Protein AF-A0A3R8KM57-F1 (afdb_monomer_lite)

Structure (mmCIF, N/CA/C/O backbone):
data_AF-A0A3R8KM57-F1
#
_entry.id   AF-A0A3R8KM57-F1
#
loop_
_atom_site.group_PDB
_atom_site.id
_atom_site.type_symbol
_atom_site.label_atom_id
_atom_site.label_alt_id
_atom_site.label_comp_id
_atom_site.label_asym_id
_atom_site.label_entity_id
_atom_site.label_seq_id
_atom_site.pdbx_PDB_ins_code
_atom_site.Cartn_x
_atom_site.Cartn_y
_atom_site.Cartn_z
_atom_site.occupancy
_atom_site.B_iso_or_equiv
_atom_site.auth_seq_id
_atom_site.auth_comp_id
_atom_site.auth_asym_id
_atom_site.auth_atom_id
_atom_site.pdbx_PDB_model_num
ATOM 1 N N . MET A 1 1 ? 13.301 26.712 1.490 1.00 28.05 1 MET A N 1
ATOM 2 C CA . MET A 1 1 ? 11.922 27.107 1.140 1.00 28.05 1 MET A CA 1
ATOM 3 C C . MET A 1 1 ? 11.408 26.051 0.175 1.00 28.05 1 MET A C 1
ATOM 5 O O . MET A 1 1 ? 11.764 26.089 -0.993 1.00 28.05 1 MET A O 1
ATOM 9 N N . PHE A 1 2 ? 10.740 25.017 0.690 1.00 23.80 2 PHE A N 1
ATOM 10 C CA . PHE A 1 2 ? 10.184 23.954 -0.148 1.00 23.80 2 PHE A CA 1
ATOM 11 C C . PHE A 1 2 ? 8.955 24.514 -0.862 1.00 23.80 2 PHE A C 1
ATOM 13 O O . PHE A 1 2 ? 8.015 24.963 -0.211 1.00 23.80 2 PHE A O 1
ATOM 20 N N . VAL A 1 3 ? 8.991 24.540 -2.191 1.00 22.56 3 VAL A N 1
ATOM 21 C CA . VAL A 1 3 ? 7.816 24.840 -3.009 1.00 22.56 3 VAL A CA 1
ATOM 22 C C . VAL A 1 3 ? 6.888 23.637 -2.874 1.00 22.56 3 VAL A C 1
ATOM 24 O O . VAL A 1 3 ? 7.178 22.585 -3.441 1.00 22.56 3 VAL A O 1
ATOM 27 N N . MET A 1 4 ? 5.810 23.764 -2.092 1.00 26.00 4 MET A N 1
ATOM 28 C CA . MET A 1 4 ? 4.688 22.824 -2.165 1.00 26.00 4 MET A CA 1
ATOM 29 C C . MET A 1 4 ? 4.231 22.806 -3.625 1.00 26.00 4 MET A C 1
ATOM 31 O O . MET A 1 4 ? 3.737 23.815 -4.121 1.00 26.00 4 MET A O 1
ATOM 35 N N . HIS A 1 5 ? 4.471 21.707 -4.340 1.00 35.38 5 HIS A N 1
ATOM 36 C CA . HIS A 1 5 ? 3.879 21.532 -5.661 1.00 35.38 5 HIS A CA 1
ATOM 37 C C . HIS A 1 5 ? 2.367 21.411 -5.459 1.00 35.38 5 HIS A C 1
ATOM 39 O O . HIS A 1 5 ? 1.903 20.517 -4.756 1.00 35.38 5 HIS A O 1
ATOM 45 N N . SER A 1 6 ? 1.599 22.351 -6.007 1.00 55.97 6 SER A N 1
ATOM 46 C CA . SER A 1 6 ? 0.145 22.230 -6.050 1.00 55.97 6 SER A CA 1
ATOM 47 C C . SER A 1 6 ? -0.220 21.115 -7.023 1.00 55.97 6 SER A C 1
ATOM 49 O O . SER A 1 6 ? 0.249 21.127 -8.162 1.00 55.97 6 SER A O 1
ATOM 51 N N . LYS A 1 7 ? -1.047 20.165 -6.577 1.00 71.31 7 LYS A N 1
ATOM 52 C CA . LYS A 1 7 ? -1.584 19.094 -7.424 1.00 71.31 7 LYS A CA 1
ATOM 53 C C . LYS A 1 7 ? -2.284 19.674 -8.653 1.00 71.31 7 LYS A C 1
ATOM 55 O O . LYS A 1 7 ? -2.955 20.705 -8.555 1.00 71.31 7 LYS A O 1
ATOM 60 N N . THR A 1 8 ? -2.154 18.994 -9.790 1.00 82.75 8 THR A N 1
ATOM 61 C CA . THR A 1 8 ? -2.860 19.383 -11.019 1.00 82.75 8 THR A CA 1
ATOM 62 C C . THR A 1 8 ? -4.308 18.928 -10.915 1.00 82.75 8 THR A C 1
ATOM 64 O O . THR A 1 8 ? -4.567 17.776 -10.576 1.00 82.75 8 THR A O 1
ATOM 67 N N . ARG A 1 9 ? -5.262 19.813 -11.211 1.00 89.62 9 ARG A N 1
ATOM 68 C CA . ARG A 1 9 ? -6.695 19.532 -11.058 1.00 89.62 9 ARG A CA 1
ATOM 69 C C . ARG A 1 9 ? -7.427 19.729 -12.370 1.00 89.62 9 ARG A C 1
ATOM 71 O O . ARG A 1 9 ? -7.407 20.820 -12.934 1.00 89.62 9 ARG A O 1
ATOM 78 N N . LEU A 1 10 ? -8.063 18.672 -12.864 1.00 92.19 10 LEU A N 1
ATOM 79 C CA . LEU A 1 10 ? -8.719 18.660 -14.170 1.00 92.19 10 LEU A CA 1
ATOM 80 C C . LEU A 1 10 ? -10.230 18.432 -14.062 1.00 92.19 10 LEU A C 1
ATOM 82 O O . LEU A 1 10 ? -10.733 17.811 -13.130 1.00 92.19 10 LEU A O 1
ATOM 86 N N . ILE A 1 11 ? -10.957 18.865 -15.085 1.00 91.88 11 ILE A N 1
ATOM 87 C CA . ILE A 1 11 ? -12.264 18.321 -15.434 1.00 91.88 11 ILE A CA 1
ATOM 88 C C . ILE A 1 11 ? -12.100 17.421 -16.656 1.00 91.88 11 ILE A C 1
ATOM 90 O O . ILE A 1 11 ? -11.527 17.843 -17.666 1.00 91.88 11 ILE A O 1
ATOM 94 N N . LEU A 1 12 ? -12.652 16.208 -16.575 1.00 92.81 12 LEU A N 1
ATOM 95 C CA . LEU A 1 12 ? -12.746 15.265 -17.689 1.00 92.81 12 LEU A CA 1
ATOM 96 C C . LEU A 1 12 ? -14.193 15.145 -18.148 1.00 92.81 12 LEU A C 1
ATOM 98 O O . LEU A 1 12 ? -15.089 14.862 -17.355 1.00 92.81 12 LEU A O 1
ATOM 102 N N . THR A 1 13 ? -14.432 15.351 -19.434 1.00 89.75 13 THR A N 1
ATOM 103 C CA . THR A 1 13 ? -15.780 15.323 -19.998 1.00 89.75 13 THR A CA 1
ATOM 104 C C . THR A 1 13 ? -16.131 13.911 -20.436 1.00 89.75 13 THR A C 1
ATOM 106 O O . THR A 1 13 ? -15.527 13.390 -21.365 1.00 89.75 13 THR A O 1
ATOM 109 N N . GLN A 1 14 ? -17.143 13.324 -19.807 1.00 84.62 14 GLN A N 1
ATOM 110 C CA . GLN A 1 14 ? -17.634 11.987 -20.105 1.00 84.62 14 GLN A CA 1
ATOM 111 C C . GLN A 1 14 ? -18.992 12.062 -20.806 1.00 84.62 14 GLN A C 1
ATOM 113 O O . GLN A 1 14 ? -19.978 12.520 -20.228 1.00 84.62 14 GLN A O 1
ATOM 118 N N . TYR A 1 15 ? -19.065 11.570 -22.040 1.00 73.94 15 TYR A N 1
ATOM 119 C CA . TYR A 1 15 ? -20.319 11.471 -22.790 1.00 73.94 15 TYR A CA 1
ATOM 120 C C . TYR A 1 15 ? -20.927 10.074 -22.597 1.00 73.94 15 TYR A C 1
ATOM 122 O O . TYR A 1 15 ? -20.229 9.078 -22.769 1.00 73.94 15 TYR A O 1
ATOM 130 N N . ARG A 1 16 ? -22.219 9.977 -22.246 1.00 59.28 16 ARG A N 1
ATOM 131 C CA . ARG A 1 16 ? -22.905 8.679 -22.064 1.00 59.28 16 ARG A CA 1
ATOM 132 C C . ARG A 1 16 ? -23.511 8.085 -23.342 1.00 59.28 16 ARG A C 1
ATOM 134 O O . ARG A 1 16 ? -23.758 6.887 -23.373 1.00 59.28 16 ARG A O 1
ATOM 141 N N . GLU A 1 17 ? -23.723 8.877 -24.398 1.00 57.59 17 GLU A N 1
ATOM 142 C CA . GLU A 1 17 ? -24.300 8.404 -25.668 1.00 57.59 17 GLU A CA 1
ATOM 143 C C . GLU A 1 17 ? -23.563 8.969 -26.895 1.00 57.59 17 GLU A C 1
ATOM 145 O O . GLU A 1 17 ? -23.419 10.185 -27.035 1.00 57.59 17 GLU A O 1
ATOM 150 N N . GLY A 1 18 ? -23.159 8.083 -27.817 1.00 55.72 18 GLY A N 1
ATOM 151 C CA . GLY A 1 18 ? -22.701 8.442 -29.168 1.00 55.72 18 GLY A CA 1
ATOM 152 C C . GLY A 1 18 ? -21.281 9.008 -29.284 1.00 55.72 18 GLY A C 1
ATOM 153 O O . GLY A 1 18 ? -21.008 9.719 -30.246 1.00 55.72 18 GLY A O 1
ATOM 154 N N . SER A 1 19 ? -20.405 8.738 -28.312 1.00 66.75 19 SER A N 1
ATOM 155 C CA . SER A 1 19 ? -18.977 9.075 -28.381 1.00 66.75 19 SER A CA 1
ATOM 156 C C . SER A 1 19 ? -18.193 7.971 -29.093 1.00 66.75 19 SER A C 1
ATOM 158 O O . SER A 1 19 ? -18.398 6.797 -28.794 1.00 66.75 19 SER A O 1
ATOM 160 N N . ASP A 1 20 ? -17.262 8.346 -29.974 1.00 69.25 20 ASP A N 1
ATOM 161 C CA . ASP A 1 20 ? -16.305 7.415 -30.596 1.00 69.25 20 ASP A CA 1
ATOM 162 C C . ASP A 1 20 ? -15.175 6.996 -29.627 1.00 69.25 20 ASP A C 1
ATOM 164 O O . ASP A 1 20 ? -14.315 6.188 -29.975 1.00 69.25 20 ASP A O 1
ATOM 168 N N . TYR A 1 21 ? -15.153 7.547 -28.404 1.00 80.19 21 TYR A N 1
ATOM 169 C CA . TYR A 1 21 ? -14.136 7.254 -27.396 1.00 80.19 21 TYR A CA 1
ATOM 170 C C . TYR A 1 21 ? -14.504 6.035 -26.529 1.00 80.19 21 TYR A C 1
ATOM 172 O O . TYR A 1 21 ? -15.629 5.917 -26.045 1.00 80.19 21 TYR A O 1
ATOM 180 N N . ALA A 1 22 ? -13.539 5.135 -26.307 1.00 82.31 22 ALA A N 1
ATOM 181 C CA . ALA A 1 22 ? -13.695 3.890 -25.552 1.00 82.31 22 ALA A CA 1
ATOM 182 C C . ALA A 1 22 ? -13.471 4.075 -24.036 1.00 82.31 22 ALA A C 1
ATOM 184 O O . ALA A 1 22 ? -12.641 3.397 -23.428 1.00 82.31 22 ALA A O 1
ATOM 185 N N . ASP A 1 23 ? -14.186 5.017 -23.425 1.00 84.25 23 ASP A N 1
ATOM 186 C CA . ASP A 1 23 ? -14.093 5.287 -21.986 1.00 84.25 23 ASP A CA 1
ATOM 187 C C . ASP A 1 23 ? -14.734 4.168 -21.143 1.00 84.25 23 ASP A C 1
ATOM 189 O O . ASP A 1 23 ? -15.796 3.645 -21.486 1.00 84.25 23 ASP A O 1
ATOM 193 N N . GLU A 1 24 ? -14.156 3.869 -19.977 1.00 84.62 24 GLU A N 1
ATOM 194 C CA . GLU A 1 24 ? -14.809 3.087 -18.920 1.00 84.62 24 GLU A CA 1
ATOM 195 C C . GLU A 1 24 ? -14.791 3.896 -17.620 1.00 84.62 24 GLU A C 1
ATOM 197 O O . GLU A 1 24 ? -13.740 4.081 -17.002 1.00 84.62 24 GLU A O 1
ATOM 202 N N . ILE A 1 25 ? -15.964 4.367 -17.181 1.00 85.06 25 ILE A N 1
ATOM 203 C CA . ILE A 1 25 ? -16.092 5.217 -15.987 1.00 85.06 25 ILE A CA 1
ATOM 204 C C . ILE A 1 25 ? -15.400 4.565 -14.785 1.00 85.06 25 ILE A C 1
ATOM 206 O O . ILE A 1 25 ? -15.728 3.445 -14.388 1.00 85.06 25 ILE A O 1
ATOM 210 N N . GLY A 1 26 ? -14.464 5.304 -14.187 1.00 76.19 26 GLY A N 1
ATOM 211 C CA . GLY A 1 26 ? -13.730 4.865 -13.001 1.00 76.19 26 GLY A CA 1
ATOM 212 C C . GLY A 1 26 ? -12.636 3.830 -13.268 1.00 76.19 26 GLY A C 1
ATOM 213 O O . GLY A 1 26 ? -12.085 3.298 -12.308 1.00 76.19 26 GLY A O 1
ATOM 214 N N . ARG A 1 27 ? -12.335 3.527 -14.537 1.00 78.25 27 ARG A N 1
ATOM 215 C CA . ARG A 1 27 ? -11.262 2.602 -14.936 1.00 78.25 27 ARG A CA 1
ATOM 216 C C . ARG A 1 27 ? -10.326 3.180 -15.986 1.00 78.25 27 ARG A C 1
ATOM 218 O O . ARG A 1 27 ? -9.116 3.106 -15.807 1.00 78.25 27 ARG A O 1
ATOM 225 N N . GLN A 1 28 ? -10.864 3.753 -17.060 1.00 88.56 28 GLN A N 1
ATOM 226 C CA . GLN A 1 28 ? -10.056 4.344 -18.123 1.00 88.56 28 GLN A CA 1
ATOM 227 C C . GLN A 1 28 ? -10.772 5.515 -18.799 1.00 88.56 28 GLN A C 1
ATOM 229 O O . GLN A 1 28 ? -11.993 5.511 -18.952 1.00 88.56 28 GLN A O 1
ATOM 234 N N . TYR A 1 29 ? -9.997 6.492 -19.250 1.00 92.88 29 TYR A N 1
ATOM 235 C CA . TYR A 1 29 ? -10.462 7.632 -20.030 1.00 92.88 29 TYR A CA 1
ATOM 236 C C . TYR A 1 29 ? -9.672 7.708 -21.338 1.00 92.88 29 TYR A C 1
ATOM 238 O O . TYR A 1 29 ? -8.443 7.761 -21.324 1.00 92.88 29 TYR A O 1
ATOM 246 N N . HIS A 1 30 ? -10.370 7.679 -22.466 1.00 92.88 30 HIS A N 1
ATOM 247 C CA . HIS A 1 30 ? -9.823 7.671 -23.812 1.00 92.88 30 HIS A CA 1
ATOM 248 C C . HIS A 1 30 ? -9.808 9.096 -24.374 1.00 92.88 30 HIS A C 1
ATOM 250 O O . HIS A 1 30 ? -10.821 9.794 -24.389 1.00 92.88 30 HIS A O 1
ATOM 256 N N . PHE A 1 31 ? -8.650 9.564 -24.836 1.00 92.12 31 PHE A N 1
ATOM 257 C CA . PHE A 1 31 ? -8.483 10.957 -25.238 1.00 92.12 31 PHE A CA 1
ATOM 258 C C . PHE A 1 31 ? -7.503 11.137 -26.409 1.00 92.12 31 PHE A C 1
ATOM 260 O O . PHE A 1 31 ? -6.545 10.379 -26.558 1.00 92.12 31 PHE A O 1
ATOM 267 N N . PRO A 1 32 ? -7.690 12.185 -27.233 1.00 91.81 32 PRO A N 1
ATOM 268 C CA . PRO A 1 32 ? -6.807 12.477 -28.355 1.00 91.81 32 PRO A CA 1
ATOM 269 C C . PRO A 1 32 ? -5.497 13.134 -27.919 1.00 91.81 32 PRO A C 1
ATOM 271 O O . PRO A 1 32 ? -5.452 13.900 -26.951 1.00 91.81 32 PRO A O 1
ATOM 274 N N . ARG A 1 33 ? -4.442 12.956 -28.724 1.00 86.94 33 ARG A N 1
ATOM 275 C CA . ARG A 1 33 ? -3.080 13.474 -28.484 1.00 86.94 33 ARG A CA 1
ATOM 276 C C . ARG A 1 33 ? -3.001 14.942 -28.062 1.00 86.94 33 ARG A C 1
ATOM 278 O O . ARG A 1 33 ? -2.112 15.302 -27.297 1.00 86.94 33 ARG A O 1
ATOM 285 N N . LYS A 1 34 ? -3.923 15.795 -28.520 1.00 88.31 34 LYS A N 1
ATOM 286 C CA . LYS A 1 34 ? -3.970 17.220 -28.140 1.00 88.31 34 LYS A CA 1
ATOM 287 C C . LYS A 1 34 ? -4.082 17.454 -26.625 1.00 88.31 34 LYS A C 1
ATOM 289 O O . LYS A 1 34 ? -3.689 18.520 -26.167 1.00 88.31 34 LYS A O 1
ATOM 294 N N . TYR A 1 35 ? -4.596 16.487 -25.859 1.00 89.88 35 TYR A N 1
ATOM 295 C CA . TYR A 1 35 ? -4.686 16.571 -24.397 1.00 89.88 35 TYR A CA 1
ATOM 296 C C . TYR A 1 35 ? -3.552 15.853 -23.662 1.00 89.88 35 TYR A C 1
ATOM 298 O O . TYR A 1 35 ? -3.486 15.954 -22.443 1.00 89.88 35 TYR A O 1
ATOM 306 N N . TYR A 1 36 ? -2.639 15.181 -24.370 1.00 84.12 36 TYR A N 1
ATOM 307 C CA . TYR A 1 36 ? -1.557 14.389 -23.774 1.00 84.12 36 TYR A CA 1
ATOM 308 C C . TYR A 1 36 ? -0.753 15.163 -22.725 1.00 84.12 36 TYR A C 1
ATOM 310 O O . TYR A 1 36 ? -0.498 14.637 -21.649 1.00 84.12 36 TYR A O 1
ATOM 318 N N . GLY A 1 37 ? -0.463 16.443 -22.982 1.00 77.00 37 GLY A N 1
ATOM 319 C CA . GLY A 1 37 ? 0.261 17.294 -22.035 1.00 77.00 37 GLY A CA 1
ATOM 320 C C . GLY A 1 37 ? -0.418 17.457 -20.668 1.00 77.00 37 GLY A C 1
ATOM 321 O O . GLY A 1 37 ? 0.285 17.598 -19.675 1.00 77.00 37 GLY A O 1
ATOM 322 N N . PHE A 1 38 ? -1.754 17.393 -20.590 1.00 82.81 38 PHE A N 1
ATOM 323 C CA . PHE A 1 38 ? -2.476 17.462 -19.312 1.00 82.81 38 PHE A CA 1
ATOM 324 C C . PHE A 1 38 ? -2.314 16.186 -18.483 1.00 82.81 38 PHE A C 1
ATOM 326 O O . PHE A 1 38 ? -2.302 16.266 -17.261 1.00 82.81 38 PHE A O 1
ATOM 333 N N . PHE A 1 39 ? -2.173 15.028 -19.135 1.00 81.75 39 PHE A N 1
ATOM 334 C CA . PHE A 1 39 ? -2.087 13.722 -18.475 1.00 81.75 39 PHE A CA 1
ATOM 335 C C . PHE A 1 39 ? -0.652 13.285 -18.150 1.00 81.75 39 PHE A C 1
ATOM 337 O O . PHE A 1 39 ? -0.457 12.290 -17.464 1.00 81.75 39 PHE A O 1
ATOM 344 N N . THR A 1 40 ? 0.357 14.025 -18.617 1.00 73.56 40 THR A N 1
ATOM 345 C CA . THR A 1 40 ? 1.771 13.805 -18.261 1.00 73.56 40 THR A CA 1
ATOM 346 C C . THR A 1 40 ? 2.238 14.625 -17.058 1.00 73.56 40 THR A C 1
ATOM 348 O O . THR A 1 40 ? 3.415 14.580 -16.702 1.00 73.56 40 THR A O 1
ATOM 351 N N . LEU A 1 41 ? 1.347 15.412 -16.451 1.00 74.38 41 LEU A N 1
ATOM 352 C CA . LEU A 1 41 ? 1.652 16.171 -15.242 1.00 74.38 41 LEU A CA 1
ATOM 353 C C . LEU A 1 41 ? 1.695 15.238 -14.016 1.00 74.38 41 LEU A C 1
ATOM 355 O O . LEU A 1 41 ? 0.987 14.233 -13.981 1.00 74.38 41 LEU A O 1
ATOM 359 N N . PRO A 1 42 ? 2.531 15.531 -13.006 1.00 56.38 42 PRO A N 1
ATOM 360 C CA . PRO A 1 42 ? 2.561 14.746 -11.778 1.00 56.38 42 PRO A CA 1
ATOM 361 C C . PRO A 1 42 ? 1.301 14.993 -10.932 1.00 56.38 42 PRO A C 1
ATOM 363 O O . PRO A 1 42 ? 0.818 16.122 -10.855 1.00 56.38 42 PRO A O 1
ATOM 366 N N . GLU A 1 43 ? 0.818 13.940 -10.263 1.00 74.06 43 GLU A N 1
ATOM 367 C CA . GLU A 1 43 ? -0.260 13.989 -9.255 1.00 74.06 43 GLU A CA 1
ATOM 368 C C . GLU A 1 43 ? -1.532 14.708 -9.735 1.00 74.06 43 GLU A C 1
ATOM 370 O O . GLU A 1 43 ? -1.912 15.768 -9.228 1.00 74.06 43 GLU A O 1
ATOM 375 N N . ILE A 1 44 ? -2.186 14.126 -10.743 1.00 84.25 44 ILE A N 1
ATOM 376 C CA . ILE A 1 44 ? -3.397 14.691 -11.336 1.00 84.25 44 ILE A CA 1
ATOM 377 C C . ILE A 1 44 ? -4.635 14.150 -10.625 1.00 84.25 44 ILE A C 1
ATOM 379 O O . ILE A 1 44 ? -4.925 12.953 -10.673 1.00 84.25 44 ILE A O 1
ATOM 383 N N . GLU A 1 45 ? -5.405 15.063 -10.051 1.00 91.00 45 GLU A N 1
ATOM 384 C CA . GLU A 1 45 ? -6.763 14.825 -9.576 1.00 91.00 45 GLU A CA 1
ATOM 385 C C . GLU A 1 45 ? -7.752 15.331 -10.629 1.00 91.00 45 GLU A C 1
ATOM 387 O O . GLU A 1 45 ? -7.500 16.320 -11.324 1.00 91.00 45 GLU A O 1
ATOM 392 N N . PHE A 1 46 ? -8.903 14.680 -10.759 1.00 93.38 46 PHE A N 1
ATOM 393 C CA . PHE A 1 46 ? -9.919 15.117 -11.701 1.00 93.38 46 PHE A CA 1
ATOM 394 C C . PHE A 1 46 ? -11.340 14.990 -11.163 1.00 93.38 46 PHE A C 1
ATOM 396 O O . PHE A 1 46 ? -11.629 14.201 -10.263 1.00 93.38 46 PHE A O 1
ATOM 403 N N . ILE A 1 47 ? -12.239 15.762 -11.772 1.00 93.31 47 ILE A N 1
ATOM 404 C CA . ILE A 1 47 ? -13.685 15.628 -11.622 1.00 93.31 47 ILE A CA 1
ATOM 405 C C . ILE A 1 47 ? -14.286 15.260 -12.977 1.00 93.31 47 ILE A C 1
ATOM 407 O O . ILE A 1 47 ? -14.029 15.921 -13.985 1.00 93.31 47 ILE A O 1
ATOM 411 N N . TYR A 1 48 ? -15.103 14.212 -13.019 1.00 93.88 48 TYR A N 1
ATOM 412 C CA . TYR A 1 48 ? -15.891 13.917 -14.205 1.00 93.88 48 TYR A CA 1
ATOM 413 C C . TYR A 1 48 ? -17.035 14.906 -14.362 1.00 93.88 48 TYR A C 1
ATOM 415 O O . TYR A 1 48 ? -17.779 15.177 -13.418 1.00 93.88 48 TYR A O 1
ATOM 423 N N . TYR A 1 49 ? -17.222 15.352 -15.596 1.00 91.50 49 TYR A N 1
ATOM 424 C CA . TYR A 1 49 ? -18.311 16.203 -16.036 1.00 91.50 49 TYR A CA 1
ATOM 425 C C . TYR A 1 49 ? -19.083 15.531 -17.169 1.00 91.50 49 TYR A C 1
ATOM 427 O O . TYR A 1 49 ? -18.507 15.132 -18.175 1.00 91.50 49 TYR A O 1
ATOM 435 N N . GLU A 1 50 ? -20.396 15.433 -17.028 1.00 88.50 50 GLU A N 1
ATOM 436 C CA . GLU A 1 50 ? -21.306 14.953 -18.060 1.00 88.50 50 GLU A CA 1
ATOM 437 C C . GLU A 1 50 ? -22.064 16.142 -18.672 1.00 88.50 50 GLU A C 1
ATOM 439 O O . GLU A 1 50 ? -22.883 16.769 -17.989 1.00 88.50 50 GLU A O 1
ATOM 444 N N . PRO A 1 51 ? -21.844 16.465 -19.956 1.00 83.81 51 PRO A N 1
ATOM 445 C CA . PRO A 1 51 ? -22.612 17.490 -20.645 1.00 83.81 51 PRO A CA 1
ATOM 446 C C . PRO A 1 51 ? -23.984 16.939 -21.061 1.00 83.81 51 PRO A C 1
ATOM 448 O O . PRO A 1 51 ? -24.099 15.802 -21.520 1.00 83.81 51 PRO A O 1
ATOM 451 N N . LYS A 1 52 ? -25.040 17.756 -20.978 1.00 75.88 52 LYS A N 1
ATOM 452 C CA . LYS A 1 52 ? -26.370 17.403 -21.503 1.00 75.88 52 LYS A CA 1
ATOM 453 C C . LYS A 1 52 ? -26.650 18.086 -22.840 1.00 75.88 52 LYS A C 1
ATOM 455 O O . LYS A 1 52 ? -26.351 19.260 -23.022 1.00 75.88 52 LYS A O 1
ATOM 460 N N . ARG A 1 53 ? -27.307 17.366 -23.764 1.00 59.81 53 ARG A N 1
ATOM 461 C CA . ARG A 1 53 ? -27.801 17.923 -25.046 1.00 59.81 53 ARG A CA 1
ATOM 462 C C . ARG A 1 53 ? -28.907 18.977 -24.862 1.00 59.81 53 ARG A C 1
ATOM 464 O O . ARG A 1 53 ? -29.063 19.842 -25.717 1.00 59.81 53 ARG A O 1
ATOM 471 N N . LYS A 1 54 ? -29.691 18.888 -23.780 1.00 57.00 54 LYS A N 1
ATOM 472 C CA . LYS A 1 54 ? -30.689 19.881 -23.347 1.00 57.00 54 LYS A CA 1
ATOM 473 C C . LYS A 1 54 ? -30.649 19.996 -21.819 1.00 57.00 54 LYS A C 1
ATOM 475 O O . LYS A 1 54 ? -30.770 18.978 -21.139 1.00 57.00 54 LYS A O 1
ATOM 480 N N . GLY A 1 55 ? -30.526 21.219 -21.305 1.00 62.47 55 GLY A N 1
ATOM 481 C CA . GLY A 1 55 ? -30.376 21.505 -19.873 1.00 62.47 55 GLY A CA 1
ATOM 482 C C . GLY A 1 55 ? -28.918 21.517 -19.408 1.00 62.47 55 GLY A C 1
ATOM 483 O O . GLY A 1 55 ? -28.001 21.432 -20.221 1.00 62.47 55 GLY A O 1
ATOM 484 N N . ASP A 1 56 ? -28.723 21.620 -18.096 1.00 70.94 56 ASP A N 1
ATOM 485 C CA . ASP A 1 56 ? -27.403 21.795 -17.488 1.00 70.94 56 ASP A CA 1
ATOM 486 C C . ASP A 1 56 ? -26.646 20.474 -17.328 1.00 70.94 56 ASP A C 1
ATOM 488 O O . ASP A 1 56 ? -27.219 19.447 -16.940 1.00 70.94 56 ASP A O 1
ATOM 492 N N . GLY A 1 57 ? -25.348 20.502 -17.638 1.00 83.69 57 GLY A N 1
ATOM 493 C CA . GLY A 1 57 ? -24.441 19.391 -17.370 1.00 83.69 57 GLY A CA 1
ATOM 494 C C . GLY A 1 57 ? -24.190 19.205 -15.873 1.00 83.69 57 GLY A C 1
ATOM 495 O O . GLY A 1 57 ? -24.477 20.085 -15.057 1.00 83.69 57 GLY A O 1
ATOM 496 N N . VAL A 1 58 ? -23.657 18.043 -15.504 1.00 88.94 58 VAL A N 1
ATOM 497 C CA . VAL A 1 58 ? -23.432 17.679 -14.100 1.00 88.94 58 VAL A CA 1
ATOM 498 C C . VAL A 1 58 ? -22.037 17.123 -13.870 1.00 88.94 58 VAL A C 1
ATOM 500 O O . VAL A 1 58 ? -21.523 16.352 -14.673 1.00 88.94 58 VAL A O 1
ATOM 503 N N . TYR A 1 59 ? -21.439 17.467 -12.739 1.00 91.44 59 TYR A N 1
ATOM 504 C CA . TYR A 1 59 ? -20.263 16.785 -12.218 1.00 91.44 59 TYR A CA 1
ATOM 505 C C . TYR A 1 59 ? -20.697 15.572 -11.408 1.00 91.44 59 TYR A C 1
ATOM 507 O O . TYR A 1 59 ? -21.661 15.668 -10.648 1.00 91.44 59 TYR A O 1
ATOM 515 N N . PHE A 1 60 ? -20.031 14.430 -11.555 1.00 91.00 60 PHE A N 1
ATOM 516 C CA . PHE A 1 60 ? -20.564 13.185 -10.984 1.00 91.00 60 PHE A CA 1
ATOM 517 C C . PHE A 1 60 ? -19.543 12.262 -10.322 1.00 91.00 60 PHE A C 1
ATOM 519 O O . PHE A 1 60 ? -19.928 11.218 -9.795 1.00 91.00 60 PHE A O 1
ATOM 526 N N . GLY A 1 61 ? -18.265 12.620 -10.298 1.00 87.38 61 GLY A N 1
ATOM 527 C CA . GLY A 1 61 ? -17.270 11.804 -9.619 1.00 87.38 61 GLY A CA 1
ATOM 528 C C . GLY A 1 61 ? -15.910 12.465 -9.573 1.00 87.38 61 GLY A C 1
ATOM 529 O O . GLY A 1 61 ? -15.588 13.282 -10.428 1.00 87.38 61 GLY A O 1
ATOM 530 N N . PHE A 1 62 ? -15.135 12.087 -8.570 1.00 91.06 62 PHE A N 1
ATOM 531 C CA . PHE A 1 62 ? -13.733 12.432 -8.391 1.00 91.06 62 PHE A CA 1
ATOM 532 C C . PHE A 1 62 ? -12.875 11.217 -8.743 1.00 91.06 62 PHE A C 1
ATOM 534 O O . PHE A 1 62 ? -13.294 10.082 -8.519 1.00 91.06 62 PHE A O 1
ATOM 541 N N . GLY A 1 63 ? -11.664 11.438 -9.227 1.00 87.94 63 GLY A N 1
ATOM 542 C CA . GLY A 1 63 ? -10.650 10.396 -9.293 1.00 87.94 63 GLY A CA 1
ATOM 543 C C . GLY A 1 63 ? -9.261 10.979 -9.479 1.00 87.94 63 GLY A C 1
ATOM 544 O O . GLY A 1 63 ? -9.065 12.192 -9.502 1.00 87.94 63 GLY A O 1
ATOM 545 N N . GLU A 1 64 ? -8.301 10.090 -9.649 1.00 88.31 64 GLU A N 1
ATOM 546 C CA . GLU A 1 64 ? -6.912 10.415 -9.933 1.00 88.31 64 GLU A CA 1
ATOM 547 C C . GLU A 1 64 ? -6.485 9.735 -11.237 1.00 88.31 64 GLU A C 1
ATOM 549 O O . GLU A 1 64 ? -7.028 8.696 -11.626 1.00 88.31 64 GLU A O 1
ATOM 554 N N . ILE A 1 65 ? -5.518 10.331 -11.931 1.00 85.94 65 ILE A N 1
ATOM 555 C CA . ILE A 1 65 ? -4.927 9.729 -13.129 1.00 85.94 65 ILE A CA 1
ATOM 556 C C . ILE A 1 65 ? -3.781 8.808 -12.717 1.00 85.94 65 ILE A C 1
ATOM 558 O O . ILE A 1 65 ? -2.852 9.225 -12.026 1.00 85.94 65 ILE A O 1
ATOM 562 N N . GLY A 1 66 ? -3.859 7.557 -13.165 1.00 77.06 66 GLY A N 1
ATOM 563 C CA . GLY A 1 66 ? -2.797 6.564 -13.071 1.00 77.06 66 GLY A CA 1
ATOM 564 C C . GLY A 1 66 ? -1.863 6.613 -14.280 1.00 77.06 66 GLY A C 1
ATOM 565 O O . GLY A 1 66 ? -1.372 7.668 -14.680 1.00 77.06 66 GLY A O 1
ATOM 566 N N . SER A 1 67 ? -1.583 5.451 -14.864 1.00 78.50 67 SER A N 1
ATOM 567 C CA . SER A 1 67 ? -0.730 5.355 -16.049 1.00 78.50 67 SER A CA 1
ATOM 568 C C . SER A 1 67 ? -1.409 5.885 -17.322 1.00 78.50 67 SER A C 1
ATOM 570 O O . SER A 1 67 ? -2.625 5.814 -17.485 1.00 78.50 67 SER A O 1
ATOM 572 N N . VAL A 1 68 ? -0.614 6.407 -18.262 1.00 81.44 68 VAL A N 1
ATOM 573 C CA . VAL A 1 68 ? -1.084 6.816 -19.597 1.00 81.44 68 VAL A CA 1
ATOM 574 C C . VAL A 1 68 ? -0.459 5.904 -20.641 1.00 81.44 68 VAL A C 1
ATOM 576 O O . VAL A 1 68 ? 0.764 5.756 -20.697 1.00 81.44 68 VAL A O 1
ATOM 579 N N . THR A 1 69 ? -1.287 5.306 -21.491 1.00 81.75 69 THR A N 1
ATOM 580 C CA . THR A 1 69 ? -0.861 4.364 -22.531 1.00 81.75 69 THR A CA 1
ATOM 581 C C . THR A 1 69 ? -1.414 4.774 -23.900 1.00 81.75 69 THR A C 1
ATOM 583 O O . THR A 1 69 ? -2.507 5.327 -23.969 1.00 81.75 69 THR A O 1
ATOM 586 N N . PRO A 1 70 ? -0.682 4.570 -25.008 1.00 84.56 70 PRO A N 1
ATOM 587 C CA . PRO A 1 70 ? -1.231 4.785 -26.350 1.00 84.56 70 PRO A CA 1
ATOM 588 C C . PRO A 1 70 ? -2.379 3.812 -26.645 1.00 84.56 70 PRO A C 1
ATOM 590 O O . PRO A 1 70 ? -2.310 2.659 -26.217 1.00 84.56 70 PRO A O 1
ATOM 593 N N . ASP A 1 71 ? -3.390 4.235 -27.410 1.00 84.88 71 ASP A N 1
ATOM 594 C CA . ASP A 1 71 ? -4.395 3.300 -27.927 1.00 84.88 71 ASP A CA 1
ATOM 595 C C . ASP A 1 71 ? -3.739 2.369 -28.972 1.00 84.88 71 ASP A C 1
ATOM 597 O O . ASP A 1 71 ? -3.221 2.848 -29.987 1.00 84.88 71 ASP A O 1
ATOM 601 N N . PRO A 1 72 ? -3.740 1.033 -28.762 1.00 76.44 72 PRO A N 1
ATOM 602 C CA . PRO A 1 72 ? -3.163 0.083 -29.713 1.00 76.44 72 PRO A CA 1
ATOM 603 C C . PRO A 1 72 ? -3.831 0.093 -31.095 1.00 76.44 72 PRO A C 1
ATOM 605 O O . PRO A 1 72 ? -3.228 -0.372 -32.063 1.00 76.44 72 PRO A O 1
ATOM 608 N N . LYS A 1 73 ? -5.082 0.561 -31.188 1.00 84.56 73 LYS A N 1
ATOM 609 C CA . LYS A 1 73 ? -5.870 0.595 -32.428 1.00 84.56 73 LYS A CA 1
ATOM 610 C C . LYS A 1 73 ? -5.764 1.933 -33.155 1.00 84.56 73 LYS A C 1
ATOM 612 O O . LYS A 1 73 ? -5.819 1.939 -34.383 1.00 84.56 73 LYS A O 1
ATOM 617 N N . ASP A 1 74 ? -5.585 3.030 -32.423 1.00 83.88 74 ASP A N 1
ATOM 618 C CA . ASP A 1 74 ? -5.423 4.374 -32.977 1.00 83.88 74 ASP A CA 1
ATOM 619 C C . ASP A 1 74 ? -4.300 5.150 -32.258 1.00 83.88 74 ASP A C 1
ATOM 621 O O . ASP A 1 74 ? -4.538 5.798 -31.239 1.00 83.88 74 ASP A O 1
ATOM 625 N N . PRO A 1 75 ? -3.074 5.175 -32.812 1.00 77.19 75 PRO A N 1
ATOM 626 C CA . PRO A 1 75 ? -1.937 5.886 -32.221 1.00 77.19 75 PRO A CA 1
ATOM 627 C C . PRO A 1 75 ? -2.107 7.413 -32.088 1.00 77.19 75 PRO A C 1
ATOM 629 O O . PRO A 1 75 ? -1.232 8.079 -31.521 1.00 77.19 75 PRO A O 1
ATOM 632 N N . ALA A 1 76 ? -3.176 8.000 -32.642 1.00 83.31 76 ALA A N 1
ATOM 633 C CA . ALA A 1 76 ? -3.534 9.397 -32.410 1.00 83.31 76 ALA A CA 1
ATOM 634 C C . ALA A 1 76 ? -4.252 9.618 -31.063 1.00 83.31 76 ALA A C 1
ATOM 636 O O . ALA A 1 76 ? -4.358 10.769 -30.619 1.00 83.31 76 ALA A O 1
ATOM 637 N N . ASN A 1 77 ? -4.688 8.544 -30.399 1.00 88.75 77 ASN A N 1
ATOM 638 C CA . ASN A 1 77 ? -5.368 8.564 -29.111 1.00 88.75 77 ASN A CA 1
ATOM 639 C C . ASN A 1 77 ? -4.609 7.773 -28.032 1.00 88.75 77 ASN A C 1
ATOM 641 O O . ASN A 1 77 ? -3.656 7.035 -28.289 1.00 88.75 77 ASN A O 1
ATOM 645 N N . PHE A 1 78 ? -5.018 7.994 -26.789 1.00 90.06 78 PHE A N 1
ATOM 646 C CA . PHE A 1 78 ? -4.388 7.479 -25.582 1.00 90.06 78 PHE A CA 1
ATOM 647 C C . PHE A 1 78 ? -5.457 7.097 -24.561 1.00 90.06 78 PHE A C 1
ATOM 649 O O . PHE A 1 78 ? -6.530 7.697 -24.520 1.00 90.06 78 PHE A O 1
ATOM 656 N N . PHE A 1 79 ? -5.129 6.148 -23.693 1.00 87.88 79 PHE A N 1
ATOM 657 C CA . PHE A 1 79 ? -5.884 5.809 -22.497 1.00 87.88 79 PHE A CA 1
ATOM 658 C C . PHE A 1 79 ? -5.162 6.339 -21.260 1.00 87.88 79 PHE A C 1
ATOM 660 O O . PHE A 1 79 ? -3.984 6.050 -21.053 1.00 87.88 79 PHE A O 1
ATOM 667 N N . ALA A 1 80 ? -5.875 7.087 -20.426 1.00 88.38 80 ALA A N 1
ATOM 668 C CA . ALA A 1 80 ? -5.491 7.376 -19.052 1.00 88.38 80 ALA A CA 1
ATOM 669 C C . ALA A 1 80 ? -6.192 6.373 -18.135 1.00 88.38 80 ALA A C 1
ATOM 671 O O . ALA A 1 80 ? -7.419 6.279 -18.140 1.00 88.38 80 ALA A O 1
ATOM 672 N N . GLU A 1 81 ? -5.422 5.633 -17.350 1.00 89.12 81 GLU A N 1
ATOM 6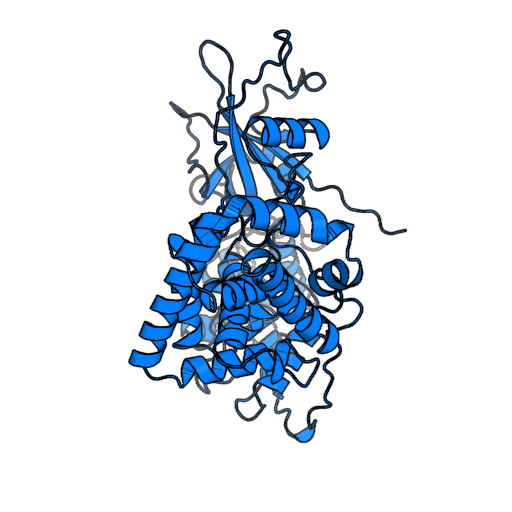73 C CA . GLU A 1 81 ? -5.932 4.810 -16.261 1.00 89.12 81 GLU A CA 1
ATOM 674 C C . GLU A 1 81 ? -6.530 5.709 -15.178 1.00 89.12 81 GLU A C 1
ATOM 676 O O . GLU A 1 81 ? -5.973 6.750 -14.828 1.00 89.12 81 GLU A O 1
ATOM 681 N N . ILE A 1 82 ? -7.672 5.298 -14.643 1.00 86.19 82 ILE A N 1
ATOM 682 C CA . ILE A 1 82 ? -8.380 6.017 -13.592 1.00 86.19 82 ILE A CA 1
ATOM 683 C C . ILE A 1 82 ? -8.211 5.240 -12.296 1.00 86.19 82 ILE A C 1
ATOM 685 O O . ILE A 1 82 ? -8.628 4.086 -12.188 1.00 86.19 82 ILE A O 1
ATOM 689 N N . ILE A 1 83 ? -7.616 5.891 -11.303 1.00 76.62 83 ILE A N 1
ATOM 690 C CA . ILE A 1 83 ? -7.377 5.327 -9.977 1.00 76.62 83 ILE A CA 1
ATOM 691 C C . ILE A 1 83 ? -8.137 6.132 -8.922 1.00 76.62 83 ILE A C 1
ATOM 693 O O . ILE A 1 83 ? -8.545 7.268 -9.160 1.00 76.62 83 ILE A O 1
ATOM 697 N N . ASN A 1 84 ? -8.374 5.517 -7.758 1.00 74.94 84 ASN A N 1
ATOM 698 C CA . ASN A 1 84 ? -9.053 6.151 -6.619 1.00 74.94 84 ASN A CA 1
ATOM 699 C C . ASN A 1 84 ? -10.372 6.854 -7.008 1.00 74.94 84 ASN A C 1
ATOM 701 O O . ASN A 1 84 ? -10.668 7.960 -6.565 1.00 74.94 84 ASN A O 1
ATOM 705 N N . TYR A 1 85 ? -11.164 6.212 -7.874 1.00 85.75 85 TYR A N 1
ATOM 706 C CA . TYR A 1 85 ? -12.429 6.773 -8.334 1.00 85.75 85 TYR A CA 1
ATOM 707 C C . TYR A 1 85 ? -13.493 6.749 -7.230 1.00 85.75 85 TYR A C 1
ATOM 709 O O . TYR A 1 85 ? -13.849 5.691 -6.703 1.00 85.75 85 TYR A O 1
ATOM 717 N N . HIS A 1 86 ? -14.053 7.918 -6.940 1.00 80.94 86 HIS A N 1
ATOM 718 C CA . HIS A 1 86 ? -15.127 8.128 -5.982 1.00 80.94 86 HIS A CA 1
ATOM 719 C C . HIS A 1 86 ? -16.317 8.805 -6.682 1.00 80.94 86 HIS A C 1
ATOM 721 O O . HIS A 1 86 ? -16.254 10.001 -6.980 1.00 80.94 86 HIS A O 1
ATOM 727 N N . PRO A 1 87 ? -17.425 8.087 -6.948 1.00 84.44 87 PRO A N 1
ATOM 728 C CA . PRO A 1 87 ? -18.623 8.720 -7.484 1.00 84.44 87 PRO A CA 1
ATOM 729 C C . PRO A 1 87 ? -19.203 9.703 -6.462 1.00 84.44 87 PRO A C 1
ATOM 731 O O . PR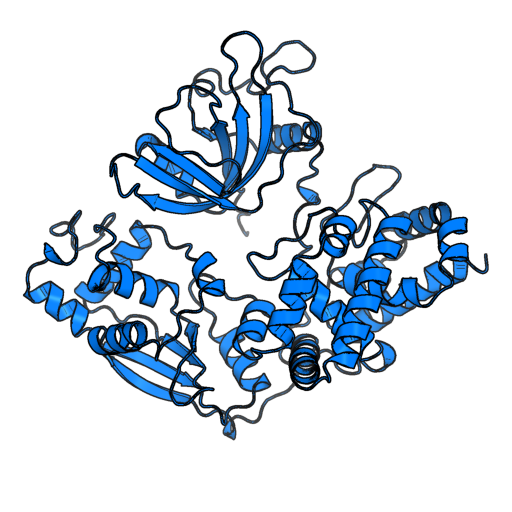O A 1 87 ? -19.196 9.450 -5.254 1.00 84.44 87 PRO A O 1
ATOM 734 N N . PHE A 1 88 ? -19.737 10.822 -6.944 1.00 85.69 88 PHE A N 1
ATOM 735 C CA . PHE A 1 88 ? -20.447 11.767 -6.090 1.00 85.69 88 PHE A CA 1
ATOM 736 C C . PHE A 1 88 ? -21.752 11.139 -5.600 1.00 85.69 88 PHE A C 1
ATOM 738 O O . PHE A 1 88 ? -22.449 10.455 -6.351 1.00 85.69 88 PHE A O 1
ATOM 745 N N . LYS A 1 89 ? -22.107 11.398 -4.336 1.00 75.44 89 LYS A N 1
ATOM 746 C CA . LYS A 1 89 ? -23.379 10.926 -3.760 1.00 75.44 89 LYS A CA 1
ATOM 747 C C . LYS A 1 89 ? -24.566 11.534 -4.496 1.00 75.44 89 LYS A C 1
ATOM 749 O O . LYS A 1 89 ? -25.556 10.852 -4.731 1.00 75.44 89 LYS A O 1
ATOM 754 N N . ASN A 1 90 ? -24.430 12.805 -4.864 1.00 79.31 90 ASN A N 1
ATOM 755 C CA . ASN A 1 90 ? -25.370 13.531 -5.700 1.00 79.31 90 ASN A CA 1
ATOM 756 C C . ASN A 1 90 ? -24.587 14.208 -6.832 1.00 79.31 90 ASN A C 1
ATOM 758 O O . ASN A 1 90 ? -23.598 14.882 -6.540 1.00 79.31 90 ASN A O 1
ATOM 762 N N . PRO A 1 91 ? -25.007 14.073 -8.101 1.00 86.00 91 PRO A N 1
ATOM 763 C CA . PRO A 1 91 ? -24.429 14.862 -9.179 1.00 86.00 91 PRO A CA 1
ATOM 764 C C . PRO A 1 91 ? -24.569 16.364 -8.896 1.00 86.00 91 PRO A C 1
ATOM 766 O O . PRO A 1 91 ? -25.634 16.828 -8.484 1.00 86.00 91 PRO A O 1
ATOM 769 N N . VAL A 1 92 ? -23.505 17.127 -9.130 1.00 87.62 92 VAL A N 1
ATOM 770 C CA . VAL A 1 92 ? -23.442 18.571 -8.868 1.00 87.62 92 VAL A CA 1
ATOM 771 C C . VAL A 1 92 ? -23.735 19.328 -10.153 1.00 87.62 92 VAL A C 1
ATOM 773 O O . VAL A 1 92 ? -23.107 19.074 -11.176 1.00 87.62 92 VAL A O 1
ATOM 776 N N . SER A 1 93 ? -24.675 20.271 -10.113 1.00 85.56 93 SER A N 1
ATOM 777 C CA . SER A 1 93 ? -25.004 21.106 -11.276 1.00 85.56 93 SER A CA 1
ATOM 778 C C . SER A 1 93 ? -23.817 21.971 -11.711 1.00 85.56 93 SER A C 1
ATOM 780 O O . SER A 1 93 ? -23.108 22.520 -10.864 1.00 85.56 93 SER A O 1
ATOM 782 N N . CYS A 1 94 ? -23.632 22.155 -13.024 1.00 82.12 94 CYS A N 1
ATOM 783 C CA . CYS A 1 94 ? -22.667 23.124 -13.549 1.00 82.12 94 CYS A CA 1
ATOM 784 C C . CYS A 1 94 ? -23.052 24.585 -13.283 1.00 82.12 94 CYS A C 1
ATOM 786 O O . CYS A 1 94 ? -22.189 25.461 -13.352 1.00 82.12 94 CYS A O 1
ATOM 788 N N . GLN A 1 95 ? -24.314 24.845 -12.931 1.00 80.25 95 GLN A N 1
ATOM 789 C CA . GLN A 1 95 ? -24.781 26.156 -12.498 1.00 80.25 95 GLN A CA 1
ATOM 790 C C . GLN A 1 95 ? -24.690 26.305 -10.970 1.00 80.25 95 GLN A C 1
ATOM 792 O O . GLN A 1 95 ? -24.990 25.386 -10.200 1.00 80.25 95 GLN A O 1
ATOM 797 N N . GLY A 1 96 ? -24.251 27.479 -10.521 1.00 70.88 96 GLY A N 1
ATOM 798 C CA . GLY A 1 96 ? -24.283 27.904 -9.124 1.00 70.88 96 GLY A CA 1
ATOM 799 C C . GLY A 1 96 ? -25.677 28.371 -8.692 1.00 70.88 96 GLY A C 1
ATOM 800 O O . GLY A 1 96 ? -26.613 28.417 -9.487 1.00 70.88 96 GLY A O 1
ATOM 801 N N . GLN A 1 97 ? -25.811 28.776 -7.426 1.00 65.31 97 GLN A N 1
ATOM 802 C CA . GLN A 1 97 ? -27.102 29.142 -6.810 1.00 65.31 97 GLN A CA 1
ATOM 803 C C . GLN A 1 97 ? -27.840 30.305 -7.506 1.00 65.31 97 GLN A C 1
ATOM 805 O O . GLN A 1 97 ? -29.055 30.413 -7.379 1.00 65.31 97 GLN A O 1
ATOM 810 N N . ASN A 1 98 ? -27.131 31.126 -8.290 1.00 62.31 98 ASN A N 1
ATOM 811 C CA . ASN A 1 98 ? -27.682 32.276 -9.018 1.00 62.31 98 ASN A CA 1
ATOM 812 C C . ASN A 1 98 ? -27.819 32.036 -10.539 1.00 62.31 98 ASN A C 1
ATOM 814 O O . ASN A 1 98 ? -27.944 32.996 -11.296 1.00 62.31 98 ASN A O 1
ATOM 818 N N . GLY A 1 99 ? -27.719 30.787 -11.014 1.00 63.19 99 GLY A N 1
ATOM 819 C CA . GLY A 1 99 ? -27.781 30.451 -12.448 1.00 63.19 99 GLY A CA 1
ATOM 820 C C . GLY A 1 99 ? -26.526 30.820 -13.254 1.00 63.19 99 GLY A C 1
ATOM 821 O O . GLY A 1 99 ? -26.500 30.665 -14.471 1.00 63.19 99 GLY A O 1
ATOM 822 N N . GLN A 1 100 ? -25.471 31.305 -12.594 1.00 68.38 100 GLN A N 1
ATOM 823 C CA . GLN A 1 100 ? -24.163 31.528 -13.215 1.00 68.38 100 GLN A CA 1
ATOM 824 C C . GLN A 1 100 ? -23.380 30.214 -13.307 1.00 68.38 100 GLN A C 1
ATOM 826 O O . GLN A 1 100 ? -23.480 29.374 -12.412 1.00 68.38 100 GLN A O 1
ATOM 831 N N . SER A 1 101 ? -22.587 30.040 -14.368 1.00 71.44 101 SER A N 1
ATOM 832 C CA . SER A 1 101 ? -21.667 28.900 -14.491 1.00 71.44 101 SER A CA 1
ATOM 833 C C . SER A 1 101 ? -20.706 28.867 -13.305 1.00 71.44 101 SER A C 1
ATOM 835 O O . SER A 1 101 ? -20.181 29.907 -12.925 1.00 71.44 101 SER A O 1
ATOM 837 N N . ARG A 1 102 ? -20.445 27.686 -12.733 1.00 75.50 102 ARG A N 1
ATOM 838 C CA . ARG A 1 102 ? -19.430 27.514 -11.676 1.00 75.50 102 ARG A CA 1
ATOM 839 C C . ARG A 1 102 ? -17.998 27.674 -12.200 1.00 75.50 102 ARG A C 1
ATOM 841 O O . ARG A 1 102 ? -17.099 27.972 -11.427 1.00 75.50 102 ARG A O 1
ATOM 848 N N . GLU A 1 103 ? -17.796 27.541 -13.508 1.00 74.44 103 GLU A N 1
ATOM 849 C CA . GLU A 1 103 ? -16.520 27.782 -14.193 1.00 74.44 103 GLU A CA 1
ATOM 850 C C . GLU A 1 103 ? -16.435 29.243 -14.689 1.00 74.44 103 GLU A C 1
ATOM 852 O O . GLU A 1 103 ? -16.418 29.502 -15.893 1.00 74.44 103 GLU A O 1
ATOM 857 N N . ILE A 1 104 ? -16.458 30.209 -13.761 1.00 58.28 104 ILE A N 1
ATOM 858 C CA . ILE A 1 104 ? -16.689 31.644 -14.045 1.00 58.28 104 ILE A CA 1
ATOM 859 C C . ILE A 1 104 ? -15.580 32.271 -14.922 1.00 58.28 104 ILE A C 1
ATOM 861 O O . ILE A 1 104 ? -15.888 33.049 -15.824 1.00 58.28 104 ILE A O 1
ATOM 865 N N . ASP A 1 105 ? -14.313 31.884 -14.727 1.00 51.75 105 ASP A N 1
ATOM 866 C CA . ASP A 1 105 ? -13.141 32.481 -15.405 1.00 51.75 105 ASP A CA 1
ATOM 867 C C . ASP A 1 105 ? -12.652 31.708 -16.647 1.00 51.75 105 ASP A C 1
ATOM 869 O O . ASP A 1 105 ? -11.656 32.065 -17.278 1.00 51.75 105 ASP A O 1
ATOM 873 N N . LEU A 1 106 ? -13.355 30.644 -17.046 1.00 52.66 106 LEU A N 1
ATOM 874 C CA . LEU A 1 106 ? -12.898 29.698 -18.073 1.00 52.66 106 LEU A CA 1
ATOM 875 C C . LEU A 1 106 ? -13.764 29.711 -19.339 1.00 52.66 106 LEU A C 1
ATOM 877 O O . LEU A 1 106 ? -13.821 28.717 -20.062 1.00 52.66 106 LEU A O 1
ATOM 881 N N . ASN A 1 107 ? -14.409 30.838 -19.652 1.00 45.91 107 ASN A N 1
ATOM 882 C CA . ASN A 1 107 ? -15.409 30.953 -20.728 1.00 45.91 107 ASN A CA 1
ATOM 883 C C . ASN A 1 107 ? -14.932 30.500 -22.131 1.00 45.91 107 ASN A C 1
ATOM 885 O O . ASN A 1 107 ? -15.758 30.154 -22.971 1.00 45.91 107 ASN A O 1
ATOM 889 N N . THR A 1 108 ? -13.622 30.435 -22.397 1.00 46.62 108 THR A N 1
ATOM 890 C CA . THR A 1 108 ? -13.052 29.841 -23.627 1.00 46.62 108 THR A CA 1
ATOM 891 C C . THR A 1 108 ? -12.643 28.364 -23.494 1.00 46.62 108 THR A C 1
ATOM 893 O O . THR A 1 108 ? -12.505 27.688 -24.511 1.00 46.62 108 THR A O 1
ATOM 896 N N . ARG A 1 109 ? -12.480 27.828 -22.273 1.00 50.78 109 ARG A N 1
ATOM 897 C CA . ARG A 1 109 ? -12.079 26.434 -21.980 1.00 50.78 109 ARG A CA 1
ATOM 898 C C . ARG A 1 109 ? -13.235 25.499 -21.611 1.00 50.78 109 ARG A C 1
ATOM 900 O O . ARG A 1 109 ? -13.056 24.291 -21.719 1.00 50.78 109 ARG A O 1
ATOM 907 N N . ALA A 1 110 ? -14.416 26.006 -21.253 1.00 53.16 110 ALA A N 1
ATOM 908 C CA . ALA A 1 110 ? -15.581 25.173 -20.908 1.00 53.16 110 ALA A CA 1
ATOM 909 C C . ALA A 1 110 ? -16.065 24.259 -22.062 1.00 53.16 110 ALA A C 1
ATOM 911 O O . ALA A 1 110 ? -16.772 23.282 -21.834 1.00 53.16 110 ALA A O 1
ATOM 912 N N . GLN A 1 111 ? -15.651 24.542 -23.305 1.00 60.69 111 GLN A N 1
ATOM 913 C CA . GLN A 1 111 ? -15.902 23.695 -24.480 1.00 60.69 111 GLN A CA 1
ATOM 914 C C . GLN A 1 111 ? -14.861 22.572 -24.666 1.00 60.69 111 GLN A C 1
ATOM 916 O O . GLN A 1 111 ? -15.024 21.715 -25.536 1.00 60.69 111 GLN A O 1
ATOM 921 N N . MET A 1 112 ? -13.772 22.566 -23.890 1.00 78.62 112 MET A N 1
ATOM 922 C CA . MET A 1 112 ? -12.728 21.547 -23.976 1.00 78.62 112 MET A CA 1
ATOM 923 C C . MET A 1 112 ? -13.108 20.308 -23.161 1.00 78.62 112 MET A C 1
ATOM 925 O O . MET A 1 112 ? -13.505 20.406 -21.998 1.00 78.62 112 MET A O 1
ATOM 929 N N . SER A 1 113 ? -12.904 19.130 -23.758 1.00 84.31 113 SER A N 1
ATOM 930 C CA . SER A 1 113 ? -13.163 17.844 -23.102 1.00 84.31 113 SER A CA 1
ATOM 931 C C . SER A 1 113 ? -12.279 17.618 -21.877 1.00 84.31 113 SER A C 1
ATOM 933 O O . SER A 1 113 ? -12.707 16.963 -20.935 1.00 84.31 113 SER A O 1
ATOM 935 N N . VAL A 1 114 ? -11.069 18.181 -21.884 1.00 88.38 114 VAL A N 1
ATOM 936 C CA . VAL A 1 114 ? -10.132 18.180 -20.757 1.00 88.38 114 VAL A CA 1
ATOM 937 C C . VAL A 1 114 ? -9.704 19.614 -20.503 1.00 88.38 114 VAL A C 1
ATOM 939 O O . VAL A 1 114 ? -9.293 20.310 -21.438 1.00 88.38 114 VAL A O 1
ATOM 942 N N . ARG A 1 115 ? -9.835 20.064 -19.257 1.00 88.94 115 ARG A N 1
ATOM 943 C CA . ARG A 1 115 ? -9.517 21.437 -18.852 1.00 88.94 115 ARG A CA 1
ATOM 944 C C . ARG A 1 115 ? -9.068 21.487 -17.402 1.00 88.94 115 ARG A C 1
ATOM 946 O O . ARG A 1 115 ? -9.580 20.746 -16.576 1.00 88.94 115 ARG A O 1
ATOM 953 N N . GLU A 1 116 ? -8.111 22.355 -17.118 1.00 86.81 116 GLU A N 1
ATOM 954 C CA . GLU A 1 116 ? -7.610 22.596 -15.766 1.00 86.81 116 GLU A CA 1
ATOM 955 C C . GLU A 1 116 ? -8.550 23.524 -14.993 1.00 86.81 116 GLU A C 1
ATOM 957 O O . GLU A 1 116 ? -9.094 24.470 -15.572 1.00 86.81 116 GLU A O 1
ATOM 962 N N . ILE A 1 117 ? -8.714 23.254 -13.700 1.00 86.38 117 ILE A N 1
ATOM 963 C CA . ILE A 1 117 ? -9.486 24.069 -12.763 1.00 86.38 117 ILE A CA 1
ATOM 964 C C . ILE A 1 117 ? -8.662 24.414 -11.532 1.00 86.38 117 ILE A C 1
ATOM 966 O O . ILE A 1 117 ? -7.742 23.692 -11.148 1.00 86.38 117 ILE A O 1
ATOM 970 N N . ASP A 1 118 ? -9.002 25.532 -10.901 1.00 80.69 118 ASP A N 1
ATOM 971 C CA . ASP A 1 118 ? -8.335 25.948 -9.681 1.00 80.69 118 ASP A CA 1
ATOM 972 C C . ASP A 1 118 ? -8.741 25.080 -8.482 1.00 80.69 118 ASP A C 1
ATOM 974 O O . ASP A 1 118 ? -9.739 24.350 -8.471 1.00 80.69 118 ASP A O 1
ATOM 978 N N . SER A 1 119 ? -7.929 25.175 -7.431 1.00 76.88 119 SER A N 1
ATOM 979 C CA . SER A 1 119 ? -8.106 24.353 -6.244 1.00 76.88 119 SER A CA 1
ATOM 980 C C . SER A 1 119 ? -9.395 24.647 -5.475 1.00 76.88 119 SER A C 1
ATOM 982 O O . SER A 1 119 ? -9.946 23.724 -4.875 1.00 76.88 119 SER A O 1
ATOM 984 N N . ASN A 1 120 ? -9.887 25.888 -5.494 1.00 77.94 120 ASN A N 1
ATOM 985 C CA . ASN A 1 120 ? -11.094 26.259 -4.761 1.00 77.94 120 ASN A CA 1
ATOM 986 C C . ASN A 1 120 ? -12.320 25.656 -5.443 1.00 77.94 120 ASN A C 1
ATOM 988 O O . ASN A 1 120 ? -13.080 24.946 -4.787 1.00 77.94 120 ASN A O 1
ATOM 992 N N . LEU A 1 121 ? -12.446 25.830 -6.764 1.00 82.75 121 LEU A N 1
ATOM 993 C CA . LEU A 1 121 ? -13.543 25.240 -7.530 1.00 82.75 121 LEU A CA 1
ATOM 994 C C . LEU A 1 121 ? -13.554 23.711 -7.416 1.00 82.75 121 LEU A C 1
ATOM 996 O O . LEU A 1 121 ? -14.607 23.113 -7.199 1.00 82.75 121 LEU A O 1
ATOM 1000 N N . PHE A 1 122 ? -12.387 23.071 -7.508 1.00 85.06 122 PHE A N 1
ATOM 1001 C CA . PHE A 1 122 ? -12.265 21.624 -7.334 1.00 85.06 122 PHE A CA 1
ATOM 1002 C C . PHE A 1 122 ? -12.795 21.157 -5.972 1.00 85.06 122 PHE A C 1
ATOM 1004 O O . PHE A 1 122 ? -13.599 20.226 -5.887 1.00 85.06 122 PHE A O 1
ATOM 1011 N N . ASN A 1 123 ? -12.371 21.831 -4.901 1.00 78.50 123 ASN A N 1
ATOM 1012 C CA . ASN A 1 123 ? -12.789 21.498 -3.544 1.00 78.50 123 ASN A CA 1
ATOM 1013 C C . ASN A 1 123 ? -14.294 21.730 -3.342 1.00 78.50 123 ASN A C 1
ATOM 1015 O O . ASN A 1 123 ? -14.956 20.897 -2.721 1.00 78.50 123 ASN A O 1
ATOM 1019 N N . ASP A 1 124 ? -14.838 22.818 -3.890 1.00 81.44 124 ASP A N 1
ATOM 1020 C CA . ASP A 1 124 ? -16.263 23.142 -3.813 1.00 81.44 124 ASP A CA 1
ATOM 1021 C C . ASP A 1 124 ? -17.123 22.107 -4.545 1.00 81.44 124 ASP A C 1
ATOM 1023 O O . ASP A 1 124 ? -18.137 21.661 -4.009 1.00 81.44 124 ASP A O 1
ATOM 1027 N N . LEU A 1 125 ? -16.704 21.663 -5.733 1.00 86.19 125 LEU A N 1
ATOM 1028 C CA . LEU A 1 125 ? -17.412 20.630 -6.491 1.00 86.19 125 LEU A CA 1
ATOM 1029 C C . LEU A 1 125 ? -17.397 19.278 -5.775 1.00 86.19 125 LEU A C 1
ATOM 1031 O O . LEU A 1 125 ? -18.437 18.628 -5.688 1.00 86.19 125 LEU A O 1
ATOM 1035 N N . CYS A 1 126 ? -16.255 18.863 -5.227 1.00 82.19 126 CYS A N 1
ATOM 1036 C CA . CYS A 1 126 ? -16.191 17.646 -4.422 1.00 82.19 126 CYS A CA 1
ATOM 1037 C C . CYS A 1 126 ? -17.096 17.750 -3.193 1.00 82.19 126 CYS A C 1
ATOM 1039 O O . CYS A 1 126 ? -17.892 16.843 -2.943 1.00 82.19 126 CYS A O 1
ATOM 1041 N N . LYS A 1 127 ? -17.048 18.877 -2.473 1.00 79.06 127 LYS A N 1
ATOM 1042 C CA . LYS A 1 127 ? -17.879 19.114 -1.288 1.00 79.06 127 LYS A CA 1
ATOM 1043 C C . LYS A 1 127 ? -19.370 19.062 -1.617 1.00 79.06 127 LYS A C 1
ATOM 1045 O O . LYS A 1 127 ? -20.112 18.357 -0.931 1.00 79.06 127 LYS A O 1
ATOM 1050 N N . ASP A 1 128 ? -19.799 19.742 -2.677 1.00 83.44 128 ASP A N 1
ATOM 1051 C CA . ASP A 1 128 ? -21.187 19.718 -3.154 1.00 83.44 128 ASP A CA 1
ATOM 1052 C C . ASP A 1 128 ? -21.594 18.313 -3.636 1.00 83.44 128 ASP A C 1
ATOM 1054 O O . ASP A 1 128 ? -22.741 17.899 -3.461 1.00 83.44 128 ASP A O 1
ATOM 1058 N N . GLY A 1 129 ? -20.638 17.543 -4.165 1.00 80.62 129 GLY A N 1
ATOM 1059 C CA . GLY A 1 129 ? -20.789 16.133 -4.535 1.00 80.62 129 GLY A CA 1
ATOM 1060 C C . GLY A 1 129 ? -20.848 15.176 -3.341 1.00 80.62 129 GLY A C 1
ATOM 1061 O O . GLY A 1 129 ? -21.045 13.968 -3.509 1.00 80.62 129 GLY A O 1
ATOM 1062 N N . GLY A 1 130 ? -20.701 15.698 -2.120 1.00 74.94 130 GLY A N 1
ATOM 1063 C CA . GLY A 1 130 ? -20.688 14.930 -0.878 1.00 74.94 130 GLY A CA 1
ATOM 1064 C C . GLY A 1 130 ? -19.349 14.252 -0.574 1.00 74.94 130 GLY A C 1
ATOM 1065 O O . GLY A 1 130 ? -19.328 13.311 0.226 1.00 74.94 130 GLY A O 1
ATOM 1066 N N . LEU A 1 131 ? -18.260 14.706 -1.201 1.00 70.69 131 LEU A N 1
ATOM 1067 C CA . LEU A 1 131 ? -16.885 14.271 -0.968 1.00 70.69 131 LEU A CA 1
ATOM 1068 C C . LEU A 1 131 ? -16.075 15.367 -0.267 1.00 70.69 131 LEU A C 1
ATOM 1070 O O . LEU A 1 131 ? -15.824 16.442 -0.802 1.00 70.69 131 LEU A O 1
ATOM 1074 N N . GLU A 1 132 ? -15.598 15.067 0.933 1.00 65.81 132 GLU A N 1
ATOM 1075 C CA . GLU A 1 132 ? -14.579 15.877 1.602 1.00 65.81 132 GLU A CA 1
ATOM 1076 C C . GLU A 1 132 ? -13.204 15.326 1.199 1.00 65.81 132 GLU A C 1
ATOM 1078 O O . GLU A 1 132 ? -12.809 14.277 1.704 1.00 65.81 132 GLU A O 1
ATOM 1083 N N . ILE A 1 133 ? -12.492 15.990 0.279 1.00 58.28 133 ILE A N 1
ATOM 1084 C CA . ILE A 1 133 ? -11.184 15.525 -0.244 1.00 58.28 133 ILE A CA 1
ATOM 1085 C C . ILE A 1 133 ? -10.156 15.381 0.881 1.00 58.28 133 ILE A C 1
ATOM 1087 O O . ILE A 1 133 ? -9.447 14.383 0.930 1.00 58.28 133 ILE A O 1
ATOM 1091 N N . ASP A 1 134 ? -10.160 16.305 1.847 1.00 55.44 134 ASP A N 1
ATOM 1092 C CA . ASP A 1 134 ? -9.327 16.229 3.058 1.00 55.44 134 ASP A CA 1
ATOM 1093 C C . ASP A 1 134 ? -9.633 14.987 3.919 1.00 55.44 134 ASP A C 1
ATOM 1095 O O . ASP A 1 134 ? -8.915 14.689 4.868 1.00 55.44 134 ASP A O 1
ATOM 1099 N N . SER A 1 135 ? -10.707 14.251 3.608 1.00 55.31 135 SER A N 1
ATOM 1100 C CA . SER A 1 135 ? -11.058 12.976 4.229 1.00 55.31 135 SER A CA 1
ATOM 1101 C C . SER A 1 135 ? -10.749 11.747 3.370 1.00 55.31 135 SER A C 1
ATOM 1103 O O . SER A 1 135 ? -11.026 10.627 3.799 1.00 55.31 135 SER A O 1
ATOM 1105 N N . LEU A 1 136 ? -10.200 11.896 2.168 1.00 58.25 136 LEU A N 1
ATOM 1106 C CA . LEU A 1 136 ? -9.834 10.761 1.323 1.00 58.25 136 LEU A CA 1
ATOM 1107 C C . LEU A 1 136 ? -8.410 10.288 1.626 1.00 58.25 136 LEU A C 1
ATOM 1109 O O . LEU A 1 136 ? -7.536 11.068 1.997 1.00 58.25 136 LEU A O 1
ATOM 1113 N N . GLY A 1 137 ? -8.194 8.984 1.479 1.00 63.47 137 GLY A N 1
ATOM 1114 C CA . GLY A 1 137 ? -6.910 8.352 1.736 1.00 63.47 137 GLY A CA 1
ATOM 1115 C C . GLY A 1 137 ? -6.641 8.068 3.212 1.00 63.47 137 GLY A C 1
ATOM 1116 O O . GLY A 1 137 ? -7.526 8.087 4.080 1.00 63.47 137 GLY A O 1
ATOM 1117 N N . VAL A 1 138 ? -5.374 7.762 3.475 1.00 67.50 138 VAL A N 1
ATOM 1118 C CA . VAL A 1 138 ? -4.858 7.450 4.805 1.00 67.50 138 VAL A CA 1
ATOM 1119 C C . VAL A 1 138 ? -3.951 8.579 5.272 1.00 67.50 138 VAL A C 1
ATOM 1121 O O . VAL A 1 138 ? -3.144 9.090 4.503 1.00 67.50 138 VAL A O 1
ATOM 1124 N N . GLU A 1 139 ? -4.108 8.984 6.530 1.00 77.44 139 GLU A N 1
ATOM 1125 C CA . GLU A 1 139 ? -3.299 10.026 7.150 1.00 77.44 139 GLU A CA 1
ATOM 1126 C C . GLU A 1 139 ? -1.819 9.626 7.121 1.00 77.44 139 GLU A C 1
ATOM 1128 O O . GLU A 1 139 ? -1.442 8.586 7.669 1.00 77.44 139 GLU A O 1
ATOM 1133 N N . SER A 1 140 ? -0.987 10.458 6.493 1.00 68.25 140 SER A N 1
ATOM 1134 C CA . SER A 1 140 ? 0.465 10.291 6.514 1.00 68.25 140 SER A CA 1
ATOM 1135 C C . SER A 1 140 ? 0.993 10.492 7.933 1.00 68.25 140 SER A C 1
ATOM 1137 O O . SER A 1 140 ? 0.747 11.520 8.562 1.00 68.25 140 SER A O 1
ATOM 1139 N N . GLU A 1 141 ? 1.742 9.517 8.440 1.00 66.81 141 GLU A N 1
ATOM 1140 C CA . GLU A 1 141 ? 2.425 9.630 9.729 1.00 66.81 141 GLU A CA 1
ATOM 1141 C C . GLU A 1 141 ? 3.727 10.427 9.533 1.00 66.81 141 GLU A C 1
ATOM 1143 O O . GLU A 1 141 ? 4.494 10.142 8.612 1.00 66.81 141 GLU A O 1
ATOM 1148 N N . ASN A 1 142 ? 4.003 11.428 10.381 1.00 52.50 142 ASN A N 1
ATOM 1149 C CA . ASN A 1 142 ? 5.272 12.163 10.309 1.00 52.50 142 ASN A CA 1
ATOM 1150 C C . ASN A 1 142 ? 6.435 11.217 10.662 1.00 52.50 142 ASN A C 1
ATOM 1152 O O . ASN A 1 142 ? 6.592 10.817 11.822 1.00 52.50 142 ASN A O 1
ATOM 1156 N N . SER A 1 143 ? 7.261 10.892 9.662 1.00 47.00 143 SER A N 1
ATOM 1157 C CA . SER A 1 143 ? 8.391 9.952 9.741 1.00 47.00 143 SER A CA 1
ATOM 1158 C C . SER A 1 143 ? 9.597 10.472 10.533 1.00 47.00 143 SER A C 1
ATOM 1160 O O . SER A 1 143 ? 10.559 9.736 10.745 1.00 47.00 143 SER A O 1
ATOM 1162 N N . ASP A 1 144 ? 9.559 11.720 11.005 1.00 36.69 144 ASP A N 1
ATOM 1163 C CA . ASP A 1 144 ? 10.717 12.454 11.541 1.00 36.69 144 ASP A CA 1
ATOM 1164 C C . ASP A 1 144 ? 11.352 11.869 12.818 1.00 36.69 144 ASP A C 1
ATOM 1166 O O . ASP A 1 144 ? 12.332 12.419 13.316 1.00 36.69 144 ASP A O 1
ATOM 1170 N N . SER A 1 145 ? 10.840 10.774 13.398 1.00 37.09 145 SER A N 1
ATOM 1171 C CA . SER A 1 145 ? 11.412 10.262 14.659 1.00 37.09 145 SER A CA 1
ATOM 1172 C C . SER A 1 145 ? 11.251 8.771 14.992 1.00 37.09 145 SER A C 1
ATOM 1174 O O . SER A 1 145 ? 11.620 8.393 16.103 1.00 37.09 145 SER A O 1
ATOM 1176 N N . ALA A 1 146 ? 10.758 7.899 14.098 1.00 38.66 146 ALA A N 1
ATOM 1177 C CA . ALA A 1 146 ? 10.501 6.491 14.469 1.00 38.66 146 ALA A CA 1
ATOM 1178 C C . ALA A 1 146 ? 11.020 5.394 13.517 1.00 38.66 146 ALA A C 1
ATOM 1180 O O . ALA A 1 146 ? 10.984 4.231 13.905 1.00 38.66 146 ALA A O 1
ATOM 1181 N N . ASP A 1 147 ? 11.562 5.722 12.339 1.00 43.88 147 ASP A N 1
ATOM 1182 C CA . ASP A 1 147 ? 12.038 4.710 11.370 1.00 43.88 147 ASP A CA 1
ATOM 1183 C C . ASP A 1 147 ? 13.559 4.492 11.366 1.00 43.88 147 ASP A C 1
ATOM 1185 O O . ASP A 1 147 ? 14.104 3.798 10.502 1.00 43.88 147 ASP A O 1
ATOM 1189 N N . ALA A 1 148 ? 14.283 5.050 12.340 1.00 44.72 148 ALA A N 1
ATOM 1190 C CA . ALA A 1 148 ? 15.659 4.632 12.557 1.00 44.72 148 ALA A CA 1
ATOM 1191 C C . ALA A 1 148 ? 15.624 3.179 13.038 1.00 44.72 148 ALA A C 1
ATOM 1193 O O . ALA A 1 148 ? 15.307 2.935 14.198 1.00 44.72 148 ALA A O 1
ATOM 1194 N N . ILE A 1 149 ? 15.913 2.233 12.132 1.00 51.34 149 ILE A N 1
ATOM 1195 C CA . ILE A 1 149 ? 16.117 0.805 12.419 1.00 51.34 149 ILE A CA 1
ATOM 1196 C C . ILE A 1 149 ? 16.912 0.706 13.721 1.00 51.34 149 ILE A C 1
ATOM 1198 O O . ILE A 1 149 ? 18.114 0.977 13.751 1.00 51.34 149 ILE A O 1
ATOM 1202 N N . SER A 1 150 ? 16.214 0.409 14.818 1.00 47.03 150 SER A N 1
ATOM 1203 C CA . SER A 1 150 ? 16.727 0.676 16.164 1.00 47.03 150 SER A CA 1
ATOM 1204 C C . SER A 1 150 ? 17.744 -0.365 16.611 1.00 47.03 150 SER A C 1
ATOM 1206 O O . SER A 1 150 ? 18.271 -0.278 17.717 1.00 47.03 150 SER A O 1
ATOM 1208 N N . ASN A 1 151 ? 17.990 -1.377 15.777 1.00 54.00 151 ASN A N 1
ATOM 1209 C CA . ASN A 1 151 ? 18.841 -2.497 16.108 1.00 54.00 151 ASN A CA 1
ATOM 1210 C C . ASN A 1 151 ? 19.871 -2.723 14.993 1.00 54.00 151 ASN A C 1
ATOM 1212 O O . ASN A 1 151 ? 19.482 -3.013 13.858 1.00 54.00 151 ASN A O 1
ATOM 1216 N N . PRO A 1 152 ? 21.178 -2.612 15.285 1.00 58.88 152 PRO A N 1
ATOM 1217 C CA . PRO A 1 152 ? 22.198 -3.007 14.331 1.00 58.88 152 PRO A CA 1
ATOM 1218 C C . PRO A 1 152 ? 22.034 -4.502 14.044 1.00 58.88 152 PRO A C 1
ATOM 1220 O O . PRO A 1 152 ? 22.118 -5.338 14.944 1.00 58.88 152 PRO A O 1
ATOM 1223 N N . PHE A 1 153 ? 21.746 -4.841 12.789 1.00 66.94 153 PHE A N 1
ATOM 1224 C CA . PHE A 1 153 ? 21.815 -6.220 12.331 1.00 66.94 153 PHE A CA 1
ATOM 1225 C C . PHE A 1 153 ? 23.280 -6.638 12.226 1.00 66.94 153 PHE A C 1
ATOM 1227 O O . PHE A 1 153 ? 24.164 -5.812 12.005 1.00 66.94 153 PHE A O 1
ATOM 1234 N N . ASP A 1 154 ? 23.532 -7.934 12.360 1.00 68.25 154 ASP A N 1
ATOM 1235 C CA . ASP A 1 154 ? 24.859 -8.498 12.153 1.00 68.25 154 ASP A CA 1
ATOM 1236 C C . ASP A 1 154 ? 25.230 -8.415 10.658 1.00 68.25 154 ASP A C 1
ATOM 1238 O O . ASP A 1 154 ? 24.605 -9.108 9.843 1.00 68.25 154 ASP A O 1
ATOM 1242 N N . PRO A 1 155 ? 26.225 -7.595 10.260 1.00 69.31 155 PRO A N 1
ATOM 1243 C CA . PRO A 1 155 ? 26.583 -7.426 8.854 1.00 69.31 155 PRO A CA 1
ATOM 1244 C C . PRO A 1 155 ? 27.083 -8.721 8.210 1.00 69.31 155 PRO A C 1
ATOM 1246 O O . PRO A 1 155 ? 26.993 -8.871 6.993 1.00 69.31 155 PRO A O 1
ATOM 1249 N N . THR A 1 156 ? 27.574 -9.680 9.006 1.00 76.25 156 THR A N 1
ATOM 1250 C CA . THR A 1 156 ? 28.071 -10.968 8.498 1.00 76.25 156 THR A CA 1
ATOM 1251 C C . THR A 1 156 ? 26.959 -11.846 7.919 1.00 76.25 156 THR A C 1
ATOM 1253 O O . THR A 1 156 ? 27.230 -12.735 7.105 1.00 76.25 156 THR A O 1
ATOM 1256 N N . LYS A 1 157 ? 25.702 -11.560 8.284 1.00 77.19 157 LYS A N 1
ATOM 1257 C CA . LYS A 1 157 ? 24.505 -12.242 7.780 1.00 77.19 157 LYS A CA 1
ATOM 1258 C C . LYS A 1 157 ? 24.021 -11.702 6.437 1.00 77.19 157 LYS A C 1
ATOM 1260 O O . LYS A 1 157 ? 23.125 -12.295 5.848 1.00 77.19 157 LYS A O 1
ATOM 1265 N N . ILE A 1 158 ? 24.589 -10.602 5.941 1.00 82.62 158 ILE A N 1
ATOM 1266 C CA . ILE A 1 158 ? 24.265 -10.095 4.608 1.00 82.62 158 ILE A CA 1
ATOM 1267 C C . ILE A 1 158 ? 24.977 -10.962 3.571 1.00 82.62 158 ILE A C 1
ATOM 1269 O O . ILE A 1 158 ? 26.206 -10.949 3.467 1.00 82.62 158 ILE A O 1
ATOM 1273 N N . LYS A 1 159 ? 24.193 -11.684 2.770 1.00 86.44 159 LYS A N 1
ATOM 1274 C CA . LYS A 1 159 ? 24.672 -12.447 1.616 1.00 86.44 159 LYS A CA 1
ATOM 1275 C C . LYS A 1 159 ? 24.032 -11.879 0.358 1.00 86.44 159 LYS A C 1
ATOM 1277 O O . LYS A 1 159 ? 22.841 -12.065 0.118 1.00 86.44 159 LYS A O 1
ATOM 1282 N N . VAL A 1 160 ? 24.829 -11.134 -0.406 1.00 87.56 160 VAL A N 1
ATOM 1283 C CA . VAL A 1 160 ? 24.399 -10.510 -1.659 1.00 87.56 160 VAL A CA 1
ATOM 1284 C C . VAL A 1 160 ? 25.401 -10.839 -2.746 1.00 87.56 160 VAL A C 1
ATOM 1286 O O . VAL A 1 160 ? 26.569 -10.448 -2.654 1.00 87.56 160 VAL A O 1
ATOM 1289 N N . ASP A 1 161 ? 24.913 -11.493 -3.788 1.00 89.88 161 ASP A N 1
ATOM 1290 C CA . ASP A 1 161 ? 25.721 -11.838 -4.946 1.00 89.88 161 ASP A CA 1
ATOM 1291 C C . ASP A 1 161 ? 25.626 -10.744 -6.000 1.00 89.88 161 ASP A C 1
ATOM 1293 O O . ASP A 1 161 ? 24.605 -10.065 -6.125 1.00 89.88 161 ASP A O 1
ATOM 1297 N N . ARG A 1 162 ? 26.729 -10.542 -6.724 1.00 92.75 162 ARG A N 1
ATOM 1298 C CA . ARG A 1 162 ? 26.871 -9.506 -7.749 1.00 92.75 162 ARG A CA 1
ATOM 1299 C C . ARG A 1 162 ? 27.053 -10.194 -9.085 1.00 92.75 162 ARG A C 1
ATOM 1301 O O . ARG A 1 162 ? 28.125 -10.726 -9.360 1.00 92.75 162 ARG A O 1
ATOM 1308 N N . GLU A 1 163 ? 26.012 -10.178 -9.900 1.00 92.00 163 GLU A N 1
ATOM 1309 C CA . GLU A 1 163 ? 25.988 -10.909 -11.162 1.00 92.00 163 GLU A CA 1
ATOM 1310 C C . GLU A 1 163 ? 25.822 -9.931 -12.333 1.00 92.00 163 GLU A C 1
ATOM 1312 O O . GLU A 1 163 ? 24.777 -9.283 -12.450 1.00 92.00 163 GLU A O 1
ATOM 1317 N N . PRO A 1 164 ? 26.849 -9.742 -13.186 1.00 94.19 164 PRO A N 1
ATOM 1318 C CA . PRO A 1 164 ? 26.668 -9.029 -14.441 1.00 94.19 164 PRO A CA 1
ATOM 1319 C C . PRO A 1 164 ? 25.901 -9.933 -15.404 1.00 94.19 164 PRO A C 1
ATOM 1321 O O . PRO A 1 164 ? 26.289 -11.079 -15.634 1.00 94.19 164 PRO A O 1
ATOM 1324 N N . MET A 1 165 ? 24.802 -9.427 -15.952 1.00 95.50 165 MET A N 1
ATOM 1325 C CA . MET A 1 165 ? 23.948 -10.182 -16.865 1.00 95.50 165 MET A CA 1
ATOM 1326 C C . MET A 1 165 ? 23.508 -9.291 -18.021 1.00 95.50 165 MET A C 1
ATOM 1328 O O . MET A 1 165 ? 23.148 -8.132 -17.810 1.00 95.50 165 MET A O 1
ATOM 1332 N N . SER A 1 166 ? 23.517 -9.814 -19.249 1.00 97.12 166 SER A N 1
ATOM 1333 C CA . SER A 1 166 ? 23.038 -9.033 -20.391 1.00 97.12 166 SER A CA 1
ATOM 1334 C C . SER A 1 166 ? 21.525 -8.829 -20.327 1.00 97.12 166 SER A C 1
ATOM 1336 O O . SER A 1 166 ? 20.793 -9.667 -19.789 1.00 97.12 166 SER A O 1
ATOM 1338 N N . VAL A 1 167 ? 21.035 -7.748 -20.937 1.00 97.12 167 VAL A N 1
ATOM 1339 C CA . VAL A 1 167 ? 19.594 -7.522 -21.120 1.00 97.12 167 VAL A CA 1
ATOM 1340 C C . VAL A 1 167 ? 18.936 -8.755 -21.740 1.00 97.12 167 VAL A C 1
ATOM 1342 O O . VAL A 1 167 ? 17.919 -9.211 -21.229 1.00 97.12 167 VAL A O 1
ATOM 1345 N N . PHE A 1 168 ? 19.533 -9.356 -22.773 1.00 96.94 168 PHE A N 1
ATOM 1346 C CA . PHE A 1 168 ? 19.008 -10.573 -23.397 1.00 96.94 168 PHE A CA 1
ATOM 1347 C C . PHE A 1 168 ? 18.793 -11.717 -22.393 1.00 96.94 168 PHE A C 1
ATOM 1349 O O . PHE A 1 168 ? 17.725 -12.330 -22.369 1.00 96.94 168 PHE A O 1
ATOM 1356 N N . GLN A 1 169 ? 19.782 -11.996 -21.541 1.00 97.00 169 GLN A N 1
ATOM 1357 C CA . GLN A 1 169 ? 19.680 -13.047 -20.526 1.00 97.00 169 GLN A CA 1
ATOM 1358 C C . GLN A 1 169 ? 18.603 -12.724 -19.484 1.00 97.00 169 GLN A C 1
ATOM 1360 O O . GLN A 1 169 ? 17.792 -13.593 -19.164 1.00 97.00 169 GLN A O 1
ATOM 1365 N N . VAL A 1 170 ? 18.543 -11.477 -19.004 1.00 96.56 170 VAL A N 1
ATOM 1366 C CA . VAL A 1 170 ? 17.522 -11.039 -18.041 1.00 96.56 170 VAL A CA 1
ATOM 1367 C C . VAL A 1 170 ? 16.117 -11.165 -18.630 1.00 96.56 170 VAL A C 1
ATOM 1369 O O . VAL A 1 170 ? 15.229 -11.720 -17.985 1.00 96.56 170 VAL A O 1
ATOM 1372 N N . LEU A 1 171 ? 15.905 -10.705 -19.866 1.00 95.94 171 LEU A N 1
ATOM 1373 C CA . LEU A 1 171 ? 14.605 -10.802 -20.535 1.00 95.94 171 LEU A CA 1
ATOM 1374 C C . LEU A 1 171 ? 14.186 -12.258 -20.757 1.00 95.94 171 LEU A C 1
ATOM 1376 O O . LEU A 1 171 ? 13.021 -12.589 -20.549 1.00 95.94 171 LEU A O 1
ATOM 1380 N N . ARG A 1 172 ? 15.137 -13.139 -21.082 1.00 95.81 172 ARG A N 1
ATOM 1381 C CA . ARG A 1 172 ? 14.892 -14.580 -21.193 1.00 95.81 172 ARG A CA 1
ATOM 1382 C C . ARG A 1 172 ? 14.462 -15.190 -19.854 1.00 95.81 172 ARG A C 1
ATOM 1384 O O . ARG A 1 172 ? 13.498 -15.947 -19.811 1.00 95.81 172 ARG A O 1
ATOM 1391 N N . LYS A 1 173 ? 15.111 -14.821 -18.746 1.00 94.94 173 LYS A N 1
ATOM 1392 C CA . LYS A 1 173 ? 14.692 -15.252 -17.399 1.00 94.94 173 LYS A CA 1
ATOM 1393 C C . LYS A 1 173 ? 13.290 -14.752 -17.032 1.00 94.94 173 LYS A C 1
ATOM 1395 O O . LYS A 1 173 ? 12.523 -15.481 -16.407 1.00 94.94 173 LYS A O 1
ATOM 1400 N N . ILE A 1 174 ? 12.926 -13.533 -17.436 1.00 93.88 174 ILE A N 1
ATOM 1401 C CA . ILE A 1 174 ? 11.564 -13.000 -17.251 1.00 93.88 174 ILE A CA 1
ATOM 1402 C C . ILE A 1 174 ? 10.548 -13.820 -18.059 1.00 93.88 174 ILE A C 1
ATOM 1404 O O . ILE A 1 174 ? 9.496 -14.182 -17.535 1.00 93.88 174 ILE A O 1
ATOM 1408 N N . GLU A 1 175 ? 10.861 -14.141 -19.316 1.00 92.25 175 GLU A N 1
ATOM 1409 C CA . GLU A 1 175 ? 10.007 -14.950 -20.197 1.00 92.25 175 GLU A CA 1
ATOM 1410 C C . GLU A 1 175 ? 9.725 -16.342 -19.608 1.00 92.25 175 GLU A C 1
ATOM 1412 O O . GLU A 1 175 ? 8.573 -16.776 -19.567 1.00 92.25 175 GLU A O 1
ATOM 1417 N N . PHE A 1 176 ? 10.751 -17.000 -19.060 1.00 92.94 176 PHE A N 1
ATOM 1418 C CA . PHE A 1 176 ? 10.620 -18.303 -18.396 1.00 92.94 176 PHE A CA 1
ATOM 1419 C C . PHE A 1 176 ? 10.073 -18.237 -16.963 1.00 92.94 176 PHE A C 1
ATOM 1421 O O . PHE A 1 176 ? 9.950 -19.272 -16.312 1.00 92.94 176 PHE A O 1
ATOM 1428 N N . LYS A 1 177 ? 9.682 -17.050 -16.476 1.00 89.88 177 LYS A N 1
ATOM 1429 C CA . LYS A 1 177 ? 9.185 -16.833 -15.104 1.00 89.88 177 LYS A CA 1
ATOM 1430 C C . LYS A 1 177 ? 10.195 -17.240 -14.018 1.00 89.88 177 LYS A C 1
ATOM 1432 O O . LYS A 1 177 ? 9.802 -17.633 -12.922 1.00 89.88 177 LYS A O 1
ATOM 1437 N N . GLU A 1 178 ? 11.483 -17.115 -14.324 1.00 92.44 178 GLU A N 1
ATOM 1438 C CA . GLU A 1 178 ? 12.600 -17.227 -13.375 1.00 92.44 178 GLU A CA 1
ATOM 1439 C C . GLU A 1 178 ? 12.901 -15.870 -12.723 1.00 92.44 178 GLU A C 1
ATOM 1441 O O . GLU A 1 178 ? 13.411 -15.803 -11.612 1.00 92.44 178 GLU A O 1
ATOM 1446 N N . ILE A 1 179 ? 12.564 -14.765 -13.395 1.00 92.00 179 ILE A N 1
ATOM 1447 C CA . ILE A 1 179 ? 12.491 -13.438 -12.778 1.00 92.00 179 ILE A CA 1
ATOM 1448 C C . ILE A 1 179 ? 11.026 -13.021 -12.726 1.00 92.00 179 ILE A C 1
ATOM 1450 O O . ILE A 1 179 ? 10.368 -12.851 -13.757 1.00 92.00 179 ILE A O 1
ATOM 1454 N N . ILE A 1 180 ? 10.520 -12.838 -11.511 1.00 85.44 180 ILE A N 1
ATOM 1455 C CA . ILE A 1 180 ? 9.142 -12.446 -11.253 1.00 85.44 180 ILE A CA 1
ATOM 1456 C C . ILE A 1 180 ? 9.068 -10.925 -11.163 1.00 85.44 180 ILE A C 1
ATOM 1458 O O . ILE A 1 180 ? 9.513 -10.295 -10.202 1.00 85.44 180 ILE A O 1
ATOM 1462 N N . LEU A 1 181 ? 8.465 -10.338 -12.193 1.00 80.50 181 LEU A N 1
ATOM 1463 C CA . LEU A 1 181 ? 7.943 -8.981 -12.147 1.00 80.50 181 LEU A CA 1
ATOM 1464 C C . LEU A 1 181 ? 6.561 -9.078 -11.488 1.00 80.50 181 LEU A C 1
ATOM 1466 O O . LEU A 1 181 ? 5.594 -9.365 -12.189 1.00 80.50 181 LEU A O 1
ATOM 1470 N N . ASP A 1 182 ? 6.460 -8.944 -10.166 1.00 67.81 182 ASP A N 1
ATOM 1471 C CA . ASP A 1 182 ? 5.198 -9.168 -9.440 1.00 67.81 182 ASP A CA 1
ATOM 1472 C C . ASP A 1 182 ? 4.052 -8.302 -10.019 1.00 67.81 182 ASP A C 1
ATOM 1474 O O . ASP A 1 182 ? 4.168 -7.070 -10.034 1.00 67.81 182 ASP A O 1
ATOM 1478 N N . PRO A 1 183 ? 2.952 -8.906 -10.513 1.00 58.69 183 PRO A N 1
ATOM 1479 C CA . PRO A 1 183 ? 1.815 -8.178 -11.069 1.00 58.69 183 PRO A CA 1
ATOM 1480 C C . PRO A 1 183 ? 1.187 -7.148 -10.122 1.00 58.69 183 PRO A C 1
ATOM 1482 O O . PRO A 1 183 ? 0.642 -6.156 -10.606 1.00 58.69 183 PRO A O 1
ATOM 1485 N N . GLU A 1 184 ? 1.248 -7.339 -8.798 1.00 62.06 184 GLU A N 1
ATOM 1486 C CA . GLU A 1 184 ? 0.703 -6.357 -7.851 1.00 62.06 184 GLU A CA 1
ATOM 1487 C C . GLU A 1 184 ? 1.559 -5.084 -7.796 1.00 62.06 184 GLU A C 1
ATOM 1489 O O . GLU A 1 184 ? 1.007 -3.994 -7.667 1.00 62.06 184 GLU A O 1
ATOM 1494 N N . PHE A 1 185 ? 2.874 -5.188 -8.026 1.00 59.34 185 PHE A N 1
ATOM 1495 C CA . PHE A 1 185 ? 3.751 -4.021 -8.185 1.00 59.34 185 PHE A CA 1
ATOM 1496 C C . PHE A 1 185 ? 3.699 -3.429 -9.602 1.00 59.34 185 PHE A C 1
ATOM 1498 O O . PHE A 1 185 ? 3.948 -2.237 -9.784 1.00 59.34 185 PHE A O 1
ATOM 1505 N N . GLN A 1 186 ? 3.340 -4.227 -10.617 1.00 52.19 186 GLN A N 1
ATOM 1506 C CA . GLN A 1 186 ? 3.185 -3.755 -12.002 1.00 52.19 186 GLN A CA 1
ATOM 1507 C C . GLN A 1 186 ? 2.017 -2.775 -12.192 1.00 52.19 186 GLN A C 1
ATOM 1509 O O . GLN A 1 186 ? 2.053 -1.980 -13.127 1.00 52.19 186 GLN A O 1
ATOM 1514 N N . ARG A 1 187 ? 1.004 -2.782 -11.312 1.00 50.78 187 ARG A N 1
ATOM 1515 C CA . ARG A 1 187 ? -0.095 -1.791 -11.341 1.00 50.78 187 ARG A CA 1
ATOM 1516 C C . ARG A 1 187 ? 0.377 -0.362 -11.068 1.00 50.78 187 ARG A C 1
ATOM 1518 O O . ARG A 1 187 ? -0.341 0.584 -11.341 1.00 50.78 187 ARG A O 1
ATOM 1525 N N . ASN A 1 188 ? 1.604 -0.214 -10.576 1.00 51.88 188 ASN A N 1
ATOM 1526 C CA . ASN A 1 188 ? 2.224 1.066 -10.272 1.00 51.88 188 ASN A CA 1
ATOM 1527 C C . ASN A 1 188 ? 3.298 1.446 -11.316 1.00 51.88 188 ASN A C 1
ATOM 1529 O O . ASN A 1 188 ? 4.271 2.135 -10.994 1.00 51.88 188 ASN A O 1
ATOM 1533 N N . LEU A 1 189 ? 3.186 0.980 -12.571 1.00 60.88 189 LEU A N 1
ATOM 1534 C CA . LEU A 1 189 ? 4.039 1.429 -13.682 1.00 60.88 189 LEU A CA 1
ATOM 1535 C C . LEU A 1 189 ? 3.740 2.896 -14.042 1.00 60.88 189 LEU A C 1
ATOM 1537 O O . LEU A 1 189 ? 2.952 3.189 -14.929 1.00 60.88 189 LEU A O 1
ATOM 1541 N N . VAL A 1 190 ? 4.388 3.824 -13.335 1.00 58.25 190 VAL A N 1
ATOM 1542 C CA . VAL A 1 190 ? 4.170 5.277 -13.457 1.00 58.25 190 VAL A CA 1
ATOM 1543 C C . VAL A 1 190 ? 5.122 5.976 -14.432 1.00 58.25 190 VAL A C 1
ATOM 1545 O O . VAL A 1 190 ? 5.091 7.198 -14.551 1.00 58.25 190 VAL A O 1
ATOM 1548 N N . TRP A 1 191 ? 6.039 5.255 -15.089 1.00 71.31 191 TRP A N 1
ATOM 1549 C CA . TRP A 1 191 ? 6.922 5.887 -16.072 1.00 71.31 191 TRP A CA 1
ATOM 1550 C C . TRP A 1 191 ? 6.167 6.202 -17.360 1.00 71.31 191 TRP A C 1
ATOM 1552 O O . TRP A 1 191 ? 5.725 5.299 -18.071 1.00 71.31 191 TRP A O 1
ATOM 1562 N N . ASP A 1 192 ? 6.094 7.492 -17.678 1.00 72.69 192 ASP A N 1
ATOM 1563 C CA . ASP A 1 192 ? 5.590 7.974 -18.954 1.00 72.69 192 ASP A CA 1
ATOM 1564 C C . ASP A 1 192 ? 6.477 7.523 -20.128 1.00 72.69 192 ASP A C 1
ATOM 1566 O O . ASP A 1 192 ? 7.612 7.052 -19.977 1.00 72.69 192 ASP A O 1
ATOM 1570 N N . LEU A 1 193 ? 5.950 7.662 -21.343 1.00 80.69 193 LEU A N 1
ATOM 1571 C CA . LEU A 1 193 ? 6.631 7.170 -22.533 1.00 80.69 193 LEU A CA 1
ATOM 1572 C C . LEU A 1 193 ? 7.971 7.881 -22.795 1.00 80.69 193 LEU A C 1
ATOM 1574 O O . LEU A 1 193 ? 8.904 7.263 -23.312 1.00 80.69 193 LEU A O 1
ATOM 1578 N N . VAL A 1 194 ? 8.096 9.150 -22.396 1.00 81.31 194 VAL A N 1
ATOM 1579 C CA . VAL A 1 194 ? 9.335 9.929 -22.532 1.00 81.31 194 VAL A CA 1
ATOM 1580 C C . VAL A 1 194 ? 10.426 9.351 -21.635 1.00 81.31 194 VAL A C 1
ATOM 1582 O O . VAL A 1 194 ? 11.514 9.025 -22.110 1.00 81.31 194 VAL A O 1
ATOM 1585 N N . ARG A 1 195 ? 10.141 9.134 -20.347 1.00 79.25 195 ARG A N 1
ATOM 1586 C CA . ARG A 1 195 ? 11.107 8.555 -19.405 1.00 79.25 195 ARG A CA 1
ATOM 1587 C C . ARG A 1 195 ? 11.512 7.137 -19.797 1.00 79.25 195 ARG A C 1
ATOM 1589 O O . ARG A 1 195 ? 12.689 6.788 -19.695 1.00 79.25 195 ARG A O 1
ATOM 1596 N N . ARG A 1 196 ? 10.565 6.340 -20.299 1.00 90.12 196 ARG A N 1
ATOM 1597 C CA . ARG A 1 196 ? 10.839 5.010 -20.869 1.00 90.12 196 ARG A CA 1
ATOM 1598 C C . ARG A 1 196 ? 11.776 5.096 -22.075 1.00 90.12 196 ARG A C 1
ATOM 1600 O O . ARG A 1 196 ? 12.759 4.361 -22.133 1.00 90.12 196 ARG A O 1
ATOM 1607 N N . SER A 1 197 ? 11.520 6.020 -22.998 1.00 93.56 197 SER A N 1
ATOM 1608 C CA . SER A 1 197 ? 12.351 6.226 -24.193 1.00 93.56 197 SER A CA 1
ATOM 1609 C C . SER A 1 197 ? 13.768 6.682 -23.839 1.00 93.56 197 SER A C 1
ATOM 1611 O O . SER A 1 197 ? 14.731 6.154 -24.388 1.00 93.56 197 SER A O 1
ATOM 1613 N N . ARG A 1 198 ? 13.918 7.568 -22.848 1.00 91.31 198 ARG A N 1
ATOM 1614 C CA . ARG A 1 198 ? 15.226 8.032 -22.347 1.00 91.31 198 ARG A CA 1
ATOM 1615 C C . ARG A 1 198 ? 16.051 6.934 -21.674 1.00 91.31 198 ARG A C 1
ATOM 1617 O O . ARG A 1 198 ? 17.279 6.970 -21.725 1.00 91.31 198 ARG A O 1
ATOM 1624 N N . LEU A 1 199 ? 15.412 5.925 -21.076 1.00 94.75 199 LEU A N 1
ATOM 1625 C CA . LEU A 1 199 ? 16.128 4.736 -20.597 1.00 94.75 199 LEU A CA 1
ATOM 1626 C C . LEU A 1 199 ? 16.730 3.944 -21.764 1.00 94.75 199 LEU A C 1
ATOM 1628 O O . LEU A 1 199 ? 17.890 3.540 -21.691 1.00 94.75 199 LEU A O 1
ATOM 1632 N N . ILE A 1 200 ? 15.951 3.728 -22.830 1.00 97.12 200 ILE A N 1
ATOM 1633 C CA . ILE A 1 200 ? 16.434 3.046 -24.038 1.00 97.12 200 ILE A CA 1
ATOM 1634 C C . ILE A 1 200 ? 17.572 3.850 -24.677 1.00 97.12 200 ILE A C 1
ATOM 1636 O O . ILE A 1 200 ? 18.597 3.276 -25.040 1.00 97.12 200 ILE A O 1
ATOM 1640 N N . GLU A 1 201 ? 17.430 5.175 -24.742 1.00 96.12 201 GLU A N 1
ATOM 1641 C CA . GLU A 1 201 ? 18.485 6.087 -25.189 1.00 96.12 201 GLU A CA 1
ATOM 1642 C C . GLU A 1 201 ? 19.761 5.942 -24.356 1.00 96.12 201 GLU A C 1
ATOM 1644 O O . GLU A 1 201 ? 20.839 5.772 -24.913 1.00 96.12 201 GLU A O 1
ATOM 1649 N N . SER A 1 202 ? 19.642 5.917 -23.026 1.00 95.56 202 SER A N 1
ATOM 1650 C CA . SER A 1 202 ? 20.785 5.754 -22.120 1.00 95.56 202 SER A CA 1
ATOM 1651 C C . SER A 1 202 ? 21.541 4.446 -22.378 1.00 95.56 202 SER A C 1
ATOM 1653 O O . SER A 1 202 ? 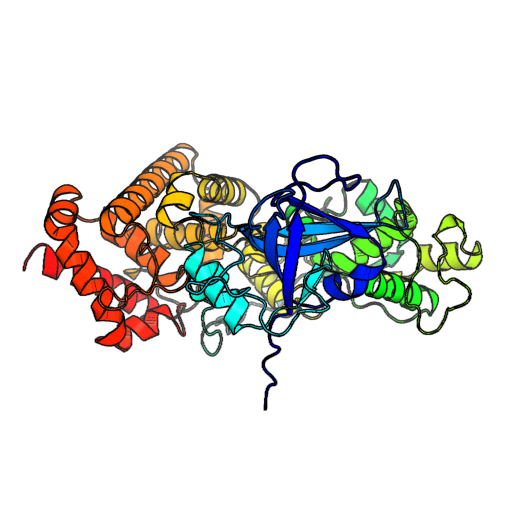22.770 4.447 -22.436 1.00 95.56 202 SER A O 1
ATOM 1655 N N . ALA A 1 203 ? 20.820 3.341 -22.598 1.00 95.62 203 ALA A N 1
ATOM 1656 C CA . ALA A 1 203 ? 21.425 2.056 -22.948 1.00 95.62 203 ALA A CA 1
ATOM 1657 C C . ALA A 1 203 ? 22.133 2.101 -24.321 1.00 95.62 203 ALA A C 1
ATOM 1659 O O . ALA A 1 203 ? 23.257 1.616 -24.460 1.00 95.62 203 ALA A O 1
ATOM 1660 N N . LEU A 1 204 ? 21.524 2.755 -25.318 1.00 95.88 204 LEU A N 1
ATOM 1661 C CA . LEU A 1 204 ? 22.122 2.982 -26.643 1.00 95.88 204 LEU A CA 1
ATOM 1662 C C . LEU A 1 204 ? 23.300 3.972 -26.635 1.00 95.88 204 LEU A C 1
ATOM 1664 O O . LEU A 1 204 ? 24.108 3.978 -27.562 1.00 95.88 204 LEU A O 1
ATOM 1668 N N . LEU A 1 205 ? 23.430 4.794 -25.599 1.00 94.25 205 LEU A N 1
ATOM 1669 C CA . LEU A 1 205 ? 24.572 5.684 -25.389 1.00 94.25 205 LEU A CA 1
ATOM 1670 C C . LEU A 1 205 ? 25.672 5.049 -24.525 1.00 94.25 205 LEU A C 1
ATOM 1672 O O . LEU A 1 205 ? 26.659 5.714 -24.220 1.00 94.25 205 LEU A O 1
ATOM 1676 N N . HIS A 1 206 ? 25.519 3.781 -24.124 1.00 91.38 206 HIS A N 1
ATOM 1677 C CA . HIS A 1 206 ? 26.416 3.093 -23.188 1.00 91.38 206 HIS A CA 1
ATOM 1678 C C . HIS A 1 206 ? 26.556 3.797 -21.830 1.00 91.38 206 HIS A C 1
ATOM 1680 O O . HIS A 1 206 ? 27.568 3.648 -21.141 1.00 91.38 206 HIS A O 1
ATOM 1686 N N . LEU A 1 207 ? 25.537 4.556 -21.425 1.00 88.88 207 LEU A N 1
ATOM 1687 C CA . LEU A 1 207 ? 25.509 5.149 -20.099 1.00 88.88 207 LEU A CA 1
ATOM 1688 C C . LEU A 1 207 ? 25.240 4.053 -19.059 1.00 88.88 207 LEU A C 1
ATOM 1690 O O . LEU A 1 207 ? 24.410 3.168 -19.295 1.00 88.88 207 LEU A O 1
ATOM 1694 N N . PRO A 1 208 ? 25.918 4.092 -17.900 1.00 81.44 208 PRO A N 1
ATOM 1695 C CA . PRO A 1 208 ? 25.698 3.109 -16.854 1.00 81.44 208 PRO A CA 1
ATOM 1696 C C . PRO A 1 208 ? 24.260 3.213 -16.344 1.00 81.44 208 PRO A C 1
ATOM 1698 O O . PRO A 1 208 ? 23.828 4.257 -15.852 1.00 81.44 208 PRO A O 1
ATOM 1701 N N . LEU A 1 209 ? 23.519 2.112 -16.442 1.00 88.44 209 LEU A N 1
ATOM 1702 C CA . LEU A 1 209 ? 22.214 2.009 -15.803 1.00 88.44 209 LEU A CA 1
ATOM 1703 C C . LEU A 1 209 ? 22.413 1.754 -14.302 1.00 88.44 209 LEU A C 1
ATOM 1705 O O . LEU A 1 209 ? 23.347 1.034 -13.932 1.00 88.44 209 LEU A O 1
ATOM 1709 N N . PRO A 1 210 ? 21.549 2.298 -13.422 1.00 85.62 210 PRO A N 1
ATOM 1710 C CA . PRO A 1 210 ? 21.628 1.982 -12.002 1.00 85.62 210 PRO A CA 1
ATOM 1711 C C . PRO A 1 210 ? 21.509 0.470 -11.774 1.00 85.62 210 PRO A C 1
ATOM 1713 O O . PRO A 1 210 ? 20.982 -0.264 -12.615 1.00 85.62 210 PRO A O 1
ATOM 1716 N N . ALA A 1 211 ? 21.973 -0.009 -10.627 1.00 87.19 211 ALA A N 1
ATOM 1717 C CA . ALA A 1 211 ? 21.902 -1.429 -10.319 1.00 87.19 211 ALA A CA 1
ATOM 1718 C C . ALA A 1 211 ? 20.451 -1.933 -10.188 1.00 87.19 211 ALA A C 1
ATOM 1720 O O . ALA A 1 211 ? 19.511 -1.142 -10.063 1.00 87.19 211 ALA A O 1
ATOM 1721 N N . PHE A 1 212 ? 20.282 -3.253 -10.254 1.00 89.12 212 PHE A N 1
ATOM 1722 C CA . PHE A 1 212 ? 19.000 -3.943 -10.105 1.00 89.12 212 PHE A CA 1
ATOM 1723 C C . PHE A 1 212 ? 19.069 -4.868 -8.895 1.00 89.12 212 PHE A C 1
ATOM 1725 O O . PHE A 1 212 ? 20.061 -5.576 -8.728 1.00 89.12 212 PHE A O 1
ATOM 1732 N N . TYR A 1 213 ? 18.023 -4.883 -8.071 1.00 86.38 213 TYR A N 1
ATOM 1733 C CA . TYR A 1 213 ? 18.009 -5.639 -6.819 1.00 86.38 213 TYR A CA 1
ATOM 1734 C C . TYR A 1 213 ? 16.888 -6.666 -6.810 1.00 86.38 213 TYR A C 1
ATOM 1736 O O . TYR A 1 213 ? 15.747 -6.358 -7.166 1.00 86.38 213 TYR A O 1
ATOM 1744 N N . PHE A 1 214 ? 17.222 -7.877 -6.371 1.00 88.50 214 PHE A N 1
ATOM 1745 C CA . PHE A 1 214 ? 16.321 -9.021 -6.379 1.00 88.50 214 PHE A CA 1
ATOM 1746 C C . PHE A 1 214 ? 16.313 -9.722 -5.023 1.00 88.50 214 PHE A C 1
ATOM 1748 O O . PHE A 1 214 ? 17.359 -9.876 -4.387 1.00 88.50 214 PHE A O 1
ATOM 1755 N N . ASP A 1 215 ? 15.139 -10.201 -4.617 1.00 86.06 215 ASP A N 1
ATOM 1756 C CA . ASP A 1 215 ? 15.013 -11.209 -3.571 1.00 86.06 215 ASP A CA 1
ATOM 1757 C C . ASP A 1 215 ? 15.170 -12.600 -4.192 1.00 86.06 215 ASP A C 1
ATOM 1759 O O . ASP A 1 215 ? 14.333 -13.032 -4.988 1.00 86.06 215 ASP A O 1
ATOM 1763 N N . GLY A 1 216 ? 16.251 -13.292 -3.837 1.00 86.19 216 GLY A N 1
ATOM 1764 C CA . GLY A 1 216 ? 16.554 -14.647 -4.293 1.00 86.19 216 GLY A CA 1
ATOM 1765 C C . GLY A 1 216 ? 16.090 -15.722 -3.314 1.00 86.19 216 GLY A C 1
ATOM 1766 O O . GLY A 1 216 ? 16.784 -16.722 -3.175 1.00 86.19 216 GLY A O 1
ATOM 1767 N N . ASN A 1 217 ? 14.995 -15.494 -2.574 1.00 76.88 217 ASN A N 1
ATOM 1768 C CA . ASN A 1 217 ? 14.492 -16.423 -1.553 1.00 76.88 217 ASN A CA 1
ATOM 1769 C C . ASN A 1 217 ? 14.139 -17.812 -2.113 1.00 76.88 217 ASN A C 1
ATOM 1771 O O . ASN A 1 217 ? 14.328 -18.815 -1.430 1.00 76.88 217 ASN A O 1
ATOM 1775 N N . ASP A 1 218 ? 13.637 -17.853 -3.346 1.00 78.31 218 ASP A N 1
ATOM 1776 C CA . ASP A 1 218 ? 13.516 -19.064 -4.149 1.00 78.31 218 ASP A CA 1
ATOM 1777 C C . ASP A 1 218 ? 14.758 -19.137 -5.052 1.00 78.31 218 ASP A C 1
ATOM 1779 O O . ASP A 1 218 ? 15.059 -18.202 -5.799 1.00 78.31 218 ASP A O 1
ATOM 1783 N N . THR A 1 219 ? 15.526 -20.222 -4.953 1.00 72.88 219 THR A N 1
ATOM 1784 C CA . THR A 1 219 ? 16.774 -20.372 -5.716 1.00 72.88 219 THR A CA 1
ATOM 1785 C C . THR A 1 219 ? 16.537 -20.372 -7.223 1.00 72.88 219 THR A C 1
ATOM 1787 O O . THR A 1 219 ? 17.413 -19.929 -7.967 1.00 72.88 219 THR A O 1
ATOM 1790 N N . ASP A 1 220 ? 15.347 -20.797 -7.654 1.00 81.31 220 ASP A N 1
ATOM 1791 C CA . ASP A 1 220 ? 14.959 -20.887 -9.060 1.00 81.31 220 ASP A CA 1
ATOM 1792 C C . ASP A 1 220 ? 14.185 -19.647 -9.530 1.00 81.31 220 ASP A C 1
ATOM 1794 O O . ASP A 1 220 ? 13.994 -19.453 -10.735 1.00 81.31 220 ASP A O 1
ATOM 1798 N N . LYS A 1 221 ? 13.736 -18.792 -8.596 1.00 86.56 221 LYS A N 1
ATOM 1799 C CA . LYS A 1 221 ? 12.929 -17.604 -8.898 1.00 86.56 221 LYS A CA 1
ATOM 1800 C C . LYS A 1 221 ? 13.357 -16.371 -8.121 1.00 86.56 221 LYS A C 1
ATOM 1802 O O . LYS A 1 221 ? 13.269 -16.300 -6.899 1.00 86.56 221 LYS A O 1
ATOM 1807 N N . TRP A 1 222 ? 13.707 -15.326 -8.854 1.00 89.50 222 TRP A N 1
ATOM 1808 C CA . TRP A 1 222 ? 14.096 -14.044 -8.285 1.00 89.50 222 TRP A CA 1
ATOM 1809 C C . TRP A 1 222 ? 12.952 -13.044 -8.389 1.00 89.50 222 TRP A C 1
ATOM 1811 O O . TRP A 1 222 ? 12.446 -12.777 -9.480 1.00 89.50 222 TRP A O 1
ATOM 1821 N N . THR A 1 223 ? 12.564 -12.450 -7.266 1.00 85.81 223 THR A N 1
ATOM 1822 C CA . THR A 1 223 ? 11.543 -11.393 -7.250 1.00 85.81 223 THR A CA 1
ATOM 1823 C C . THR A 1 223 ? 12.218 -10.034 -7.349 1.00 85.81 223 THR A C 1
ATOM 1825 O O . THR A 1 223 ? 13.155 -9.752 -6.603 1.00 85.81 223 THR A O 1
ATOM 1828 N N . VAL A 1 224 ? 11.771 -9.186 -8.277 1.00 85.44 224 VAL A N 1
ATOM 1829 C CA . VAL A 1 224 ? 12.340 -7.839 -8.448 1.00 85.44 224 VAL A CA 1
ATOM 1830 C C . VAL A 1 224 ? 11.923 -6.935 -7.298 1.00 85.44 224 VAL A C 1
ATOM 1832 O O . VAL A 1 224 ? 10.736 -6.811 -7.008 1.00 85.44 224 VAL A O 1
ATOM 1835 N N . VAL A 1 225 ? 12.901 -6.262 -6.694 1.00 77.62 225 VAL A N 1
ATOM 1836 C CA . VAL A 1 225 ? 12.685 -5.334 -5.576 1.00 77.62 225 VAL A CA 1
ATOM 1837 C C . VAL A 1 225 ? 12.979 -3.895 -5.980 1.00 77.62 225 VAL A C 1
ATOM 1839 O O . VAL A 1 225 ? 12.215 -2.996 -5.645 1.00 77.62 225 VAL A O 1
ATOM 1842 N N . ASP A 1 226 ? 14.037 -3.684 -6.764 1.00 80.44 226 ASP A N 1
ATOM 1843 C CA . ASP A 1 226 ? 14.314 -2.403 -7.411 1.00 80.44 226 ASP A CA 1
ATOM 1844 C C . ASP A 1 226 ? 14.664 -2.604 -8.892 1.00 80.44 226 ASP A C 1
ATOM 1846 O O . ASP A 1 226 ? 15.265 -3.602 -9.295 1.00 80.44 226 ASP A O 1
ATOM 1850 N N . GLY A 1 227 ? 14.264 -1.632 -9.713 1.00 84.31 227 GLY A N 1
ATOM 1851 C CA . GLY A 1 227 ? 14.429 -1.671 -11.164 1.00 84.31 227 GLY A CA 1
ATOM 1852 C C . GLY A 1 227 ? 13.214 -2.195 -11.930 1.00 84.31 227 GLY A C 1
ATOM 1853 O O . GLY A 1 227 ? 13.309 -2.375 -13.142 1.00 84.31 227 GLY A O 1
ATOM 1854 N N . LEU A 1 228 ? 12.056 -2.365 -11.279 1.00 83.25 228 LEU A N 1
ATOM 1855 C CA . LEU A 1 228 ? 10.821 -2.850 -11.912 1.00 83.25 228 LEU A CA 1
ATOM 1856 C C . LEU A 1 228 ? 10.420 -2.034 -13.154 1.00 83.25 228 LEU A C 1
ATOM 1858 O O . LEU A 1 228 ? 10.162 -2.615 -14.207 1.00 83.25 228 LEU A O 1
ATOM 1862 N N . GLN A 1 229 ? 10.424 -0.698 -13.064 1.00 81.00 229 GLN A N 1
ATOM 1863 C CA . GLN A 1 229 ? 10.114 0.194 -14.196 1.00 81.00 229 GLN A CA 1
ATOM 1864 C C . GLN A 1 229 ? 11.118 0.023 -15.343 1.00 81.00 229 GLN A C 1
ATOM 1866 O O . GLN A 1 229 ? 10.747 -0.005 -16.515 1.00 81.00 229 GLN A O 1
ATOM 1871 N N . ARG A 1 230 ? 12.403 -0.124 -14.998 1.00 90.62 230 ARG A N 1
ATOM 1872 C CA . ARG A 1 230 ? 13.511 -0.242 -15.951 1.00 90.62 230 ARG A CA 1
ATOM 1873 C C . ARG A 1 230 ? 13.463 -1.578 -16.692 1.00 90.62 230 ARG A C 1
ATOM 1875 O O . ARG A 1 230 ? 13.498 -1.593 -17.918 1.00 90.62 230 ARG A O 1
ATOM 1882 N N . LEU A 1 231 ? 13.283 -2.683 -15.967 1.00 92.38 231 LEU A N 1
ATOM 1883 C CA . LEU A 1 231 ? 13.118 -4.016 -16.554 1.00 92.38 231 LEU A CA 1
ATOM 1884 C C . LEU A 1 231 ? 11.835 -4.122 -17.377 1.00 92.38 231 LEU A C 1
ATOM 1886 O O . LEU A 1 231 ? 11.868 -4.669 -18.477 1.00 92.38 231 LEU A O 1
ATOM 1890 N N . SER A 1 232 ? 10.726 -3.555 -16.892 1.00 89.75 232 SER A N 1
ATOM 1891 C CA . SER A 1 232 ? 9.467 -3.522 -17.648 1.00 89.75 232 SER A CA 1
ATOM 1892 C C . SER A 1 232 ? 9.624 -2.724 -18.939 1.00 89.75 232 SER A C 1
ATOM 1894 O O . SER A 1 232 ? 9.196 -3.184 -19.989 1.00 89.75 232 SER A O 1
ATOM 1896 N N . THR A 1 233 ? 10.321 -1.585 -18.898 1.00 91.56 233 THR A N 1
ATOM 1897 C CA . THR A 1 233 ? 10.630 -0.783 -20.091 1.00 91.56 233 THR A CA 1
ATOM 1898 C C . THR A 1 233 ? 11.447 -1.568 -21.113 1.00 91.56 233 THR A C 1
ATOM 1900 O O . THR A 1 233 ? 11.065 -1.610 -22.281 1.00 91.56 233 THR A O 1
ATOM 1903 N N . LEU A 1 234 ? 12.530 -2.223 -20.680 1.00 95.56 234 LEU A N 1
ATOM 1904 C CA . LEU A 1 234 ? 13.373 -3.049 -21.551 1.00 95.56 234 LEU A CA 1
ATOM 1905 C C . LEU A 1 234 ? 12.576 -4.206 -22.168 1.00 95.56 234 LEU A C 1
ATOM 1907 O O . LEU A 1 234 ? 12.617 -4.397 -23.381 1.00 95.56 234 LEU A O 1
ATOM 1911 N N . ARG A 1 235 ? 11.801 -4.933 -21.355 1.00 94.44 235 ARG A N 1
ATOM 1912 C CA . ARG A 1 235 ? 10.932 -6.034 -21.801 1.00 94.44 235 ARG A CA 1
ATOM 1913 C C . ARG A 1 235 ? 9.903 -5.560 -22.821 1.00 94.44 235 ARG A C 1
ATOM 1915 O O . ARG A 1 235 ? 9.729 -6.185 -23.865 1.00 94.44 235 ARG A O 1
ATOM 1922 N N . ASP A 1 236 ? 9.205 -4.476 -22.511 1.00 92.31 236 ASP A N 1
ATOM 1923 C CA . ASP A 1 236 ? 8.116 -3.980 -23.344 1.00 92.31 236 ASP A CA 1
ATOM 1924 C C . ASP A 1 236 ? 8.643 -3.405 -24.668 1.00 92.31 236 ASP A C 1
ATOM 1926 O O . ASP A 1 236 ? 7.988 -3.562 -25.691 1.00 92.31 236 ASP A O 1
ATOM 1930 N N . PHE A 1 237 ? 9.841 -2.807 -24.692 1.00 96.19 237 PHE A N 1
ATOM 1931 C CA . PHE A 1 237 ? 10.452 -2.317 -25.932 1.00 96.19 237 PHE A CA 1
ATOM 1932 C C . PHE A 1 237 ? 11.045 -3.443 -26.791 1.00 96.19 237 PHE A C 1
ATOM 1934 O O . PHE A 1 237 ? 10.800 -3.493 -27.993 1.00 96.19 237 PHE A O 1
ATOM 1941 N N . ILE A 1 238 ? 11.824 -4.347 -26.186 1.00 96.00 238 ILE A N 1
ATOM 1942 C CA . ILE A 1 238 ? 12.631 -5.347 -26.907 1.00 96.00 238 ILE A CA 1
ATOM 1943 C C . ILE A 1 238 ? 11.809 -6.600 -27.225 1.00 96.00 238 ILE A C 1
ATOM 1945 O O . ILE A 1 238 ? 11.766 -7.047 -28.374 1.00 96.00 238 ILE A O 1
ATOM 1949 N N . THR A 1 239 ? 11.151 -7.173 -26.214 1.00 92.25 239 THR A N 1
ATOM 1950 C CA . THR A 1 239 ? 10.420 -8.440 -26.346 1.00 92.25 239 THR A CA 1
ATOM 1951 C C . THR A 1 239 ? 9.027 -8.210 -26.910 1.00 92.25 239 THR A C 1
ATOM 1953 O O . THR A 1 239 ? 8.688 -8.783 -27.945 1.00 92.25 239 THR A O 1
ATOM 1956 N N . LYS A 1 240 ? 8.221 -7.372 -26.245 1.00 88.38 240 LYS A N 1
ATOM 1957 C CA . LYS A 1 240 ? 6.822 -7.163 -26.647 1.00 88.38 240 LYS A CA 1
ATOM 1958 C C . LYS A 1 240 ? 6.674 -6.204 -27.827 1.00 88.38 240 LYS A C 1
ATOM 1960 O O . LYS A 1 240 ? 5.825 -6.418 -28.683 1.00 88.38 240 LYS A O 1
ATOM 1965 N N . LYS A 1 241 ? 7.585 -5.229 -27.921 1.00 90.06 241 LYS A N 1
ATOM 1966 C CA . LYS A 1 241 ? 7.639 -4.207 -28.978 1.00 90.06 241 LYS A CA 1
ATOM 1967 C C . LYS A 1 241 ? 6.415 -3.290 -28.936 1.00 90.06 241 LYS A C 1
ATOM 1969 O O . LYS A 1 241 ? 5.898 -2.872 -29.967 1.00 90.06 241 LYS A O 1
ATOM 1974 N N . ASP A 1 242 ? 6.003 -2.961 -27.714 1.00 82.56 242 ASP A N 1
ATOM 1975 C CA . ASP A 1 242 ? 4.733 -2.302 -27.394 1.00 82.56 242 ASP A CA 1
ATOM 1976 C C . ASP A 1 242 ? 4.758 -0.785 -27.596 1.00 82.56 242 ASP A C 1
ATOM 1978 O O . ASP A 1 242 ? 3.719 -0.135 -27.497 1.00 82.56 242 ASP A O 1
ATOM 1982 N N . PHE A 1 243 ? 5.928 -0.182 -27.833 1.00 89.00 243 PHE A N 1
ATOM 1983 C CA . PHE A 1 243 ? 6.013 1.265 -27.984 1.00 89.00 243 PHE A CA 1
ATOM 1984 C C . PHE A 1 243 ? 7.135 1.747 -28.904 1.00 89.00 243 PHE A C 1
ATOM 1986 O O . PHE A 1 243 ? 8.086 1.031 -29.226 1.00 89.00 243 PHE A O 1
ATOM 1993 N N . ARG A 1 244 ? 6.992 3.006 -29.328 1.00 94.19 244 ARG A N 1
ATOM 1994 C CA . ARG A 1 244 ? 7.930 3.753 -30.170 1.00 94.19 244 ARG A CA 1
ATOM 1995 C C . ARG A 1 244 ? 8.619 4.830 -29.342 1.00 94.19 244 ARG A C 1
ATOM 1997 O O . ARG A 1 244 ? 7.992 5.410 -28.457 1.00 94.19 244 ARG A O 1
ATOM 2004 N N . LEU A 1 245 ? 9.891 5.083 -29.637 1.00 93.75 245 LEU A N 1
ATOM 2005 C CA . LEU A 1 245 ? 10.677 6.094 -28.931 1.00 93.75 245 LEU A CA 1
ATOM 2006 C C . LEU A 1 245 ? 10.070 7.495 -29.127 1.00 93.75 245 LEU A C 1
ATOM 2008 O O . LEU A 1 245 ? 9.602 7.815 -30.220 1.00 93.75 245 LEU A O 1
ATOM 2012 N N . THR A 1 246 ? 10.030 8.290 -28.056 1.00 87.94 246 THR A N 1
ATOM 2013 C CA . THR A 1 246 ? 9.609 9.701 -28.059 1.00 87.94 246 THR A CA 1
ATOM 2014 C C . THR A 1 246 ? 10.407 10.503 -27.030 1.00 87.94 246 THR A C 1
ATOM 2016 O O . THR A 1 246 ? 10.648 10.028 -25.920 1.00 87.94 246 THR A O 1
ATOM 2019 N N . GLY A 1 247 ? 10.726 11.761 -27.335 1.00 87.62 247 GLY A N 1
ATOM 2020 C CA . GLY A 1 247 ? 11.326 12.684 -26.364 1.00 87.62 247 GLY A CA 1
ATOM 2021 C C . GLY A 1 247 ? 12.791 12.366 -26.062 1.00 87.62 247 GLY A C 1
ATOM 2022 O O . GLY A 1 247 ? 13.229 12.524 -24.915 1.00 87.62 247 GLY A O 1
ATOM 2023 N N . LEU A 1 248 ? 13.505 11.893 -27.087 1.00 92.12 248 LEU A N 1
ATOM 2024 C CA . LEU A 1 248 ? 14.942 11.627 -27.066 1.00 92.12 248 LEU A CA 1
ATOM 2025 C C . LEU A 1 248 ? 15.731 12.944 -27.013 1.00 92.12 248 LEU A C 1
ATOM 2027 O O . LEU A 1 248 ? 15.322 13.941 -27.609 1.00 92.12 248 LEU A O 1
ATOM 2031 N N . GLU A 1 249 ? 16.860 12.957 -26.305 1.00 89.25 249 GLU A N 1
ATOM 2032 C CA . GLU A 1 249 ? 17.681 14.167 -26.126 1.00 89.25 249 GLU A CA 1
ATOM 2033 C C . GLU A 1 249 ? 18.905 14.205 -27.053 1.00 89.25 249 GLU A C 1
ATOM 2035 O O . GLU A 1 249 ? 19.326 15.280 -27.481 1.00 89.25 249 GLU A O 1
ATOM 2040 N N . TYR A 1 250 ? 19.456 13.042 -27.405 1.00 91.19 250 TYR A N 1
ATOM 2041 C CA . TYR A 1 250 ? 20.702 12.904 -28.164 1.00 91.19 250 TYR A CA 1
ATOM 2042 C C . TYR A 1 250 ? 20.510 12.129 -29.474 1.00 91.19 250 TYR A C 1
ATOM 2044 O O . TYR A 1 250 ? 21.098 12.480 -30.498 1.00 91.19 250 TYR A O 1
ATOM 2052 N N . LEU A 1 251 ? 19.680 11.084 -29.473 1.00 92.38 251 LEU A N 1
ATOM 2053 C CA . LEU A 1 251 ? 19.482 10.160 -30.593 1.00 92.38 251 LEU A CA 1
ATOM 2054 C C . LEU A 1 251 ? 18.218 10.492 -31.403 1.00 92.38 251 LEU A C 1
ATOM 2056 O O . LEU A 1 251 ? 17.414 9.621 -31.728 1.00 92.38 251 LEU A O 1
ATOM 2060 N N . GLY A 1 252 ? 18.039 11.758 -31.789 1.00 89.12 252 GLY A N 1
ATOM 2061 C CA . GLY A 1 252 ? 16.846 12.204 -32.530 1.00 89.12 252 GLY A CA 1
ATOM 2062 C C . GLY A 1 252 ? 16.620 11.498 -33.881 1.00 89.12 252 GLY A C 1
ATOM 2063 O O . GLY A 1 252 ? 15.506 11.457 -34.393 1.00 89.12 252 GLY A O 1
ATOM 2064 N N . ASN A 1 253 ? 17.650 10.871 -34.456 1.00 92.44 253 ASN A N 1
ATOM 2065 C CA . ASN A 1 253 ? 17.565 10.105 -35.706 1.00 92.44 253 ASN A CA 1
ATOM 2066 C C . ASN A 1 253 ? 16.811 8.762 -35.582 1.00 92.44 253 ASN A C 1
ATOM 2068 O O . ASN A 1 253 ? 16.489 8.139 -36.602 1.00 92.44 253 ASN A O 1
ATOM 2072 N N . ILE A 1 254 ? 16.563 8.287 -34.360 1.00 94.44 254 ILE A N 1
ATOM 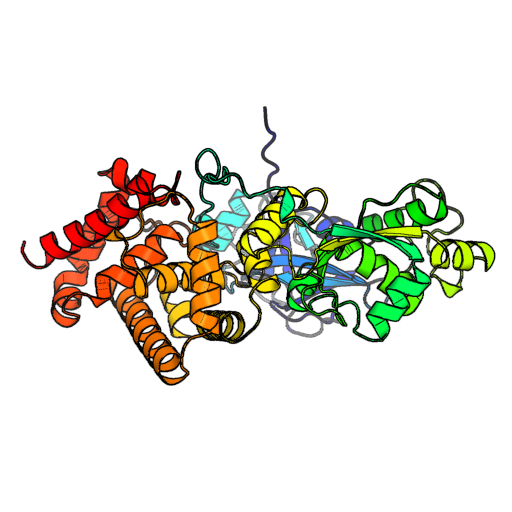2073 C CA . ILE A 1 254 ? 15.751 7.090 -34.087 1.00 94.44 254 ILE A CA 1
ATOM 2074 C C . ILE A 1 254 ? 14.423 7.423 -33.400 1.00 94.44 254 ILE A C 1
ATOM 2076 O O . ILE A 1 254 ? 13.709 6.512 -32.980 1.00 94.44 254 ILE A O 1
ATOM 2080 N N . GLU A 1 255 ? 14.070 8.707 -33.331 1.00 93.44 255 GLU A N 1
ATOM 2081 C CA . GLU A 1 255 ? 12.790 9.162 -32.801 1.00 93.44 255 GLU A CA 1
ATOM 2082 C C . GLU A 1 255 ? 11.624 8.519 -33.570 1.00 93.44 255 GLU A C 1
ATOM 2084 O O . GLU A 1 255 ? 11.663 8.367 -34.795 1.00 93.44 255 GLU A O 1
ATOM 2089 N N . GLY A 1 256 ? 10.594 8.076 -32.849 1.00 92.56 256 GLY A N 1
ATOM 2090 C CA . GLY A 1 256 ? 9.433 7.388 -33.418 1.00 92.56 256 GLY A CA 1
ATOM 2091 C C . GLY A 1 256 ? 9.672 5.938 -33.863 1.00 92.56 256 GLY A C 1
ATOM 2092 O O . GLY A 1 256 ? 8.722 5.287 -34.311 1.00 92.56 256 GLY A O 1
ATOM 2093 N N . LYS A 1 257 ? 10.889 5.390 -33.738 1.00 95.69 257 LYS A N 1
ATOM 2094 C CA . LYS A 1 257 ? 11.178 3.989 -34.094 1.00 95.69 257 LYS A CA 1
ATOM 2095 C C . LYS A 1 257 ? 10.813 3.019 -32.969 1.00 95.69 257 LYS A C 1
ATOM 2097 O O . LYS A 1 257 ? 10.986 3.307 -31.787 1.00 95.69 257 LYS A O 1
ATOM 2102 N N . SER A 1 258 ? 10.321 1.849 -33.354 1.00 96.06 258 SER A N 1
ATOM 2103 C CA . SER A 1 258 ? 10.201 0.649 -32.520 1.00 96.06 258 SER A CA 1
ATOM 2104 C C . SER A 1 258 ? 11.483 -0.187 -32.597 1.00 96.06 258 SER A C 1
ATOM 2106 O O . SER A 1 258 ? 12.324 0.029 -33.472 1.00 96.06 258 SER A O 1
ATOM 2108 N N . PHE A 1 259 ? 11.625 -1.192 -31.728 1.00 97.00 259 PHE A N 1
ATOM 2109 C CA . PHE A 1 259 ? 12.815 -2.049 -31.694 1.00 97.00 259 PHE A CA 1
ATOM 2110 C C . PHE A 1 259 ? 13.160 -2.691 -33.053 1.00 97.00 259 PHE A C 1
ATOM 2112 O O . PHE A 1 259 ? 14.322 -2.691 -33.451 1.00 97.00 259 PHE A O 1
ATOM 2119 N N . ASN A 1 260 ? 12.164 -3.170 -33.810 1.00 95.69 260 ASN A N 1
ATOM 2120 C CA . ASN A 1 260 ? 12.391 -3.809 -35.116 1.00 95.69 260 ASN A CA 1
ATOM 2121 C C . ASN A 1 260 ? 12.889 -2.837 -36.200 1.00 95.69 260 ASN A C 1
ATOM 2123 O O . ASN A 1 260 ? 13.515 -3.267 -37.165 1.00 95.69 260 ASN A O 1
ATOM 2127 N N . GLU A 1 261 ? 12.595 -1.545 -36.063 1.00 96.06 261 GLU A N 1
ATOM 2128 C CA . GLU A 1 261 ? 12.973 -0.509 -37.033 1.00 96.06 261 GLU A CA 1
ATOM 2129 C C . GLU A 1 261 ? 14.345 0.105 -36.716 1.00 96.06 261 GLU A C 1
ATOM 2131 O O . GLU A 1 261 ? 14.883 0.890 -37.506 1.00 96.06 261 GLU A O 1
ATOM 2136 N N . LEU A 1 262 ? 14.930 -0.241 -35.565 1.00 96.25 262 LEU A N 1
ATOM 2137 C CA . LEU A 1 262 ? 16.304 0.121 -35.247 1.00 96.25 262 LEU A CA 1
ATOM 2138 C C . LEU A 1 262 ? 17.281 -0.644 -36.153 1.00 96.25 262 LEU A C 1
ATOM 2140 O O . LEU A 1 262 ? 17.051 -1.819 -36.451 1.00 96.25 262 LEU A O 1
ATOM 2144 N N . PRO A 1 263 ? 18.413 -0.034 -36.552 1.00 96.56 263 PRO A N 1
ATOM 2145 C CA . PRO A 1 263 ? 19.497 -0.755 -37.210 1.00 96.56 263 PRO A CA 1
ATOM 2146 C C . PRO A 1 263 ? 19.926 -1.979 -36.394 1.00 96.56 263 PRO A C 1
ATOM 2148 O O . PRO A 1 263 ? 20.004 -1.910 -35.166 1.00 96.56 263 PRO A O 1
ATOM 2151 N N . ARG A 1 264 ? 20.279 -3.090 -37.057 1.00 96.06 264 ARG A N 1
ATOM 2152 C CA . ARG A 1 264 ? 20.619 -4.340 -36.348 1.00 96.06 264 ARG A CA 1
ATOM 2153 C C . ARG A 1 264 ? 21.759 -4.170 -35.335 1.00 96.06 264 ARG A C 1
ATOM 2155 O O . ARG A 1 264 ? 21.745 -4.839 -34.307 1.00 96.06 264 ARG A O 1
ATOM 2162 N N . GLY A 1 265 ? 22.703 -3.262 -35.592 1.00 96.56 265 GLY A N 1
ATOM 2163 C CA . GLY A 1 265 ? 23.756 -2.909 -34.633 1.00 96.56 265 GLY A CA 1
ATOM 2164 C C . GLY A 1 265 ? 23.205 -2.360 -33.312 1.00 96.56 265 GLY A C 1
ATOM 2165 O O . GLY A 1 265 ? 23.596 -2.837 -32.255 1.00 96.56 265 GLY A O 1
ATOM 2166 N N . MET A 1 266 ? 22.233 -1.444 -33.368 1.00 96.56 266 MET A N 1
ATOM 2167 C CA . MET A 1 266 ? 21.582 -0.870 -32.182 1.00 96.56 266 MET A CA 1
ATOM 2168 C C . MET A 1 266 ? 20.701 -1.889 -31.451 1.00 96.56 266 MET A C 1
ATOM 2170 O O . MET A 1 266 ? 20.682 -1.920 -30.224 1.00 96.56 266 MET A O 1
ATOM 2174 N N . GLN A 1 267 ? 20.004 -2.762 -32.188 1.00 97.19 267 GLN A N 1
ATOM 2175 C CA . GLN A 1 267 ? 19.246 -3.860 -31.574 1.00 97.19 267 GLN A CA 1
ATOM 2176 C C . GLN A 1 267 ? 20.165 -4.783 -30.766 1.00 97.19 267 GLN A C 1
ATOM 2178 O O . GLN A 1 267 ? 19.889 -5.069 -29.604 1.00 97.19 267 GLN A O 1
ATOM 2183 N N . ARG A 1 268 ? 21.287 -5.199 -31.372 1.00 96.56 268 ARG A N 1
ATOM 2184 C CA . ARG A 1 268 ? 22.301 -6.027 -30.712 1.00 96.56 268 ARG A CA 1
ATOM 2185 C C . ARG A 1 268 ? 22.886 -5.318 -29.493 1.00 96.56 268 ARG A C 1
ATOM 2187 O O . ARG A 1 268 ? 23.006 -5.925 -28.440 1.00 96.56 268 ARG A O 1
ATOM 2194 N N . GLN A 1 269 ? 23.197 -4.033 -29.621 1.00 94.81 269 GLN A N 1
ATOM 2195 C CA . GLN A 1 269 ? 23.734 -3.232 -28.527 1.00 94.81 269 GLN A CA 1
ATOM 2196 C C . GLN A 1 269 ? 22.793 -3.200 -27.312 1.00 94.81 269 GLN A C 1
ATOM 2198 O O . GLN A 1 269 ? 23.248 -3.357 -26.179 1.00 94.81 269 GLN A O 1
ATOM 2203 N N . LEU A 1 270 ? 21.484 -3.044 -27.532 1.00 96.31 270 LEU A N 1
ATOM 2204 C CA . LEU A 1 270 ? 20.489 -3.128 -26.459 1.00 96.31 270 LEU A CA 1
ATOM 2205 C C . LEU A 1 270 ? 20.456 -4.518 -25.817 1.00 96.31 270 LEU A C 1
ATOM 2207 O O . LEU A 1 270 ? 20.483 -4.615 -24.595 1.00 96.31 270 LEU A O 1
ATOM 2211 N N . GLU A 1 271 ? 20.433 -5.584 -26.622 1.00 96.69 271 GLU A N 1
ATOM 2212 C CA . GLU A 1 271 ? 20.436 -6.979 -26.151 1.00 96.69 271 GLU A CA 1
ATOM 2213 C C . GLU A 1 271 ? 21.699 -7.319 -25.329 1.00 96.69 271 GLU A C 1
ATOM 2215 O O . GLU A 1 271 ? 21.620 -8.043 -24.333 1.00 96.69 271 GLU A O 1
ATOM 2220 N N . GLU A 1 272 ? 22.856 -6.780 -25.721 1.00 95.62 272 GLU A N 1
ATOM 2221 C CA . GLU A 1 272 ? 24.167 -7.030 -25.105 1.00 95.62 272 GLU A CA 1
ATOM 2222 C C . GLU A 1 272 ? 24.495 -6.092 -23.934 1.00 95.62 272 GLU A C 1
ATOM 2224 O O . GLU A 1 272 ? 25.461 -6.344 -23.205 1.00 95.62 272 GLU A O 1
ATOM 2229 N N . THR A 1 273 ? 23.692 -5.042 -23.718 1.00 96.00 273 THR A N 1
ATOM 2230 C CA . THR A 1 273 ? 23.864 -4.103 -22.599 1.00 96.00 273 THR A CA 1
ATOM 2231 C C . THR A 1 273 ? 23.950 -4.880 -21.284 1.00 96.00 273 THR A C 1
ATOM 2233 O O . THR A 1 273 ? 23.090 -5.708 -20.982 1.00 96.00 273 THR A O 1
ATOM 2236 N N . GLN A 1 274 ? 25.007 -4.638 -20.508 1.00 95.44 274 GLN A N 1
ATOM 2237 C CA . GLN A 1 274 ? 25.248 -5.338 -19.248 1.00 95.44 274 GLN A CA 1
ATOM 2238 C C . GLN A 1 274 ? 24.501 -4.650 -18.108 1.00 95.44 274 GLN A C 1
ATOM 2240 O O . GLN A 1 274 ? 24.668 -3.454 -17.870 1.00 95.44 274 GLN A O 1
ATOM 2245 N N . LEU A 1 275 ? 23.695 -5.422 -17.388 1.00 95.38 275 LEU A N 1
ATOM 2246 C CA . LEU A 1 275 ? 23.010 -5.000 -16.179 1.00 95.38 275 LEU A CA 1
ATOM 2247 C C . LEU A 1 275 ? 23.759 -5.554 -14.968 1.00 95.38 275 LEU A C 1
ATOM 2249 O O . LEU A 1 275 ? 24.164 -6.716 -14.956 1.00 95.38 275 LEU A O 1
ATOM 2253 N N . MET A 1 276 ? 23.924 -4.726 -13.938 1.00 94.19 276 MET A N 1
ATOM 2254 C CA . MET A 1 276 ? 24.492 -5.168 -12.668 1.00 94.19 276 MET A CA 1
ATOM 2255 C C . MET A 1 276 ? 23.373 -5.605 -11.722 1.00 94.19 276 MET A C 1
ATOM 2257 O O . MET A 1 276 ? 22.612 -4.760 -11.239 1.00 94.19 276 MET A O 1
ATOM 2261 N N . LEU A 1 277 ? 23.271 -6.911 -11.467 1.00 93.62 277 LEU A N 1
ATOM 2262 C CA . LEU A 1 277 ? 22.263 -7.493 -10.584 1.00 93.62 277 LEU A CA 1
ATOM 2263 C C . LEU A 1 277 ? 22.865 -7.744 -9.197 1.00 93.62 277 LEU A C 1
ATOM 2265 O O . LEU A 1 277 ? 23.964 -8.286 -9.071 1.00 93.62 277 LEU A O 1
ATOM 2269 N N . PHE A 1 278 ? 22.120 -7.374 -8.160 1.00 91.12 278 PHE A N 1
ATOM 2270 C CA . PHE A 1 278 ? 22.387 -7.705 -6.766 1.00 91.12 278 PHE A CA 1
ATOM 2271 C C . PHE A 1 278 ? 21.299 -8.654 -6.268 1.00 91.12 278 PHE A C 1
ATOM 2273 O O . PHE A 1 278 ? 20.136 -8.266 -6.136 1.00 91.12 278 PHE A O 1
ATOM 2280 N N . ILE A 1 279 ? 21.677 -9.899 -5.994 1.00 91.06 279 ILE A N 1
ATOM 2281 C CA . ILE A 1 279 ? 20.744 -10.954 -5.589 1.00 91.06 279 ILE A CA 1
ATOM 2282 C C . ILE A 1 279 ? 20.919 -11.186 -4.096 1.00 91.06 279 ILE A C 1
ATOM 2284 O O . ILE A 1 279 ? 21.969 -11.657 -3.654 1.00 91.06 279 ILE A O 1
ATOM 2288 N N . ILE A 1 280 ? 19.898 -10.845 -3.309 1.00 89.12 280 ILE A N 1
ATOM 2289 C CA . ILE A 1 280 ? 19.914 -11.089 -1.868 1.00 89.12 280 ILE A CA 1
ATOM 2290 C C . ILE A 1 280 ? 19.541 -12.544 -1.616 1.00 89.12 280 ILE A C 1
ATOM 2292 O O . ILE A 1 280 ? 18.429 -12.974 -1.928 1.00 89.12 280 ILE A O 1
ATOM 2296 N N . ARG A 1 281 ? 20.481 -13.306 -1.060 1.00 88.25 281 ARG A N 1
ATOM 2297 C CA . ARG A 1 281 ? 20.338 -14.752 -0.899 1.00 88.25 281 ARG A CA 1
ATOM 2298 C C . ARG A 1 281 ? 19.411 -15.124 0.277 1.00 88.25 281 ARG A C 1
ATOM 2300 O O . ARG A 1 281 ? 19.256 -14.311 1.200 1.00 88.25 281 ARG A O 1
ATOM 2307 N N . PRO A 1 282 ? 18.783 -16.321 0.267 1.00 84.62 282 PRO A N 1
ATOM 2308 C CA . PRO A 1 282 ? 17.852 -16.778 1.309 1.00 84.62 282 PRO A CA 1
ATOM 2309 C C . PRO A 1 282 ? 18.433 -16.772 2.727 1.00 84.62 282 PRO A C 1
ATOM 2311 O O . PRO A 1 282 ? 17.695 -16.595 3.692 1.00 84.62 282 PRO A O 1
ATOM 2314 N N . GLU A 1 283 ? 19.751 -16.931 2.863 1.00 85.81 283 GLU A N 1
ATOM 2315 C CA . GLU A 1 283 ? 20.458 -16.932 4.146 1.00 85.81 283 GLU A CA 1
ATOM 2316 C C . GLU A 1 283 ? 20.431 -15.561 4.830 1.00 85.81 283 GLU A C 1
ATOM 2318 O O . GLU A 1 283 ? 20.650 -15.475 6.039 1.00 85.81 283 GLU A O 1
ATOM 2323 N N . THR A 1 284 ? 20.159 -14.489 4.076 1.00 85.06 284 THR A N 1
ATOM 2324 C CA . THR A 1 284 ? 19.974 -13.155 4.648 1.00 85.06 284 THR A CA 1
ATOM 2325 C C . THR A 1 284 ? 18.643 -13.118 5.407 1.00 85.06 284 THR A C 1
ATOM 2327 O O . THR A 1 284 ? 17.595 -13.312 4.789 1.00 85.06 284 THR A O 1
ATOM 2330 N N . PRO A 1 285 ? 18.633 -12.834 6.722 1.00 83.88 285 PRO A N 1
ATOM 2331 C CA . PRO A 1 285 ? 17.397 -12.832 7.500 1.00 83.88 285 PRO A CA 1
ATOM 2332 C C . PRO A 1 285 ? 16.368 -11.820 6.959 1.00 83.88 285 PRO A C 1
ATOM 2334 O O . PRO A 1 285 ? 16.773 -10.731 6.537 1.00 83.88 285 PRO A O 1
ATOM 2337 N N . PRO A 1 286 ? 15.052 -12.117 6.989 1.00 80.25 286 PRO A N 1
ATOM 2338 C CA . PRO A 1 286 ? 14.016 -11.236 6.439 1.00 80.25 286 PRO A CA 1
ATOM 2339 C C . PRO A 1 286 ? 14.055 -9.795 6.965 1.00 80.25 286 PRO A C 1
ATOM 2341 O O . PRO A 1 286 ? 13.846 -8.858 6.201 1.00 80.25 286 PRO A O 1
ATOM 2344 N N . GLU A 1 287 ? 14.382 -9.591 8.242 1.00 76.62 287 GLU A N 1
ATOM 2345 C CA . GLU A 1 287 ? 14.539 -8.268 8.856 1.00 76.62 287 GLU A CA 1
ATOM 2346 C C . GLU A 1 287 ? 15.701 -7.459 8.248 1.00 76.62 287 GLU A C 1
ATOM 2348 O O . GLU A 1 287 ? 15.626 -6.235 8.088 1.00 76.62 287 GLU A O 1
ATOM 2353 N N . VAL A 1 288 ? 16.764 -8.156 7.839 1.00 79.69 288 VAL A N 1
ATOM 2354 C CA . VAL A 1 288 ? 17.907 -7.566 7.143 1.00 79.69 288 VAL A CA 1
ATOM 2355 C C . VAL A 1 288 ? 17.537 -7.288 5.692 1.00 79.69 288 VAL A C 1
ATOM 2357 O O . VAL A 1 288 ? 17.819 -6.194 5.206 1.00 79.69 288 VAL A O 1
ATOM 2360 N N . LYS A 1 289 ? 16.839 -8.216 5.019 1.00 80.62 289 LYS A N 1
ATOM 2361 C CA . LYS A 1 289 ? 16.320 -7.990 3.660 1.00 80.62 289 LYS A CA 1
ATOM 2362 C C . LYS A 1 289 ? 15.413 -6.760 3.614 1.00 80.62 289 LYS A C 1
ATOM 2364 O O . LYS A 1 289 ? 15.632 -5.890 2.781 1.00 80.62 289 LYS A O 1
ATOM 2369 N N . PHE A 1 290 ? 14.473 -6.635 4.556 1.00 77.94 290 PHE A N 1
ATOM 2370 C CA . PHE A 1 290 ? 13.596 -5.468 4.686 1.00 77.94 290 PHE A CA 1
ATOM 2371 C C . PHE A 1 290 ? 14.406 -4.176 4.803 1.00 77.94 290 PHE A C 1
ATOM 2373 O O . PHE A 1 290 ? 14.163 -3.226 4.068 1.00 77.94 290 PHE A O 1
ATOM 2380 N N . THR A 1 291 ? 15.409 -4.158 5.683 1.00 75.06 291 THR A N 1
ATOM 2381 C CA . THR A 1 291 ? 16.299 -3.004 5.865 1.00 75.06 291 THR A CA 1
ATOM 2382 C C . THR A 1 291 ? 17.052 -2.646 4.585 1.00 75.06 291 THR A C 1
ATOM 2384 O O . THR A 1 291 ? 17.144 -1.469 4.232 1.00 75.06 291 THR A O 1
ATOM 2387 N N . ILE A 1 292 ? 17.596 -3.648 3.888 1.00 77.19 292 ILE A N 1
ATOM 2388 C CA . ILE A 1 292 ? 18.297 -3.451 2.620 1.00 77.19 292 ILE A CA 1
ATOM 2389 C C . ILE A 1 292 ? 17.330 -2.859 1.593 1.00 77.19 292 ILE A C 1
ATOM 2391 O O . ILE A 1 292 ? 17.628 -1.821 1.014 1.00 77.19 292 ILE A O 1
ATOM 2395 N N . PHE A 1 293 ? 16.153 -3.455 1.423 1.00 76.00 293 PHE A N 1
ATOM 2396 C CA . PHE A 1 293 ? 15.144 -2.993 0.476 1.00 76.00 293 PHE A CA 1
ATOM 2397 C C . PHE A 1 293 ? 14.659 -1.586 0.787 1.00 76.00 293 PHE A C 1
ATOM 2399 O O . PHE A 1 293 ? 14.605 -0.767 -0.119 1.00 76.00 293 PHE A O 1
ATOM 2406 N N . TYR A 1 294 ? 14.395 -1.271 2.054 1.00 72.44 294 TYR A N 1
ATOM 2407 C CA . TYR A 1 294 ? 13.973 0.059 2.485 1.00 72.44 294 TYR A CA 1
ATOM 2408 C C . TYR A 1 294 ? 15.041 1.128 2.205 1.00 72.44 294 TYR A C 1
ATOM 2410 O O . TYR A 1 294 ? 14.715 2.226 1.768 1.00 72.44 294 TYR A O 1
ATOM 2418 N N . ARG A 1 295 ? 16.329 0.807 2.404 1.00 70.69 295 ARG A N 1
ATOM 2419 C CA . ARG A 1 295 ? 17.445 1.742 2.163 1.00 70.69 295 ARG A CA 1
ATOM 2420 C C . ARG A 1 295 ? 17.825 1.893 0.696 1.00 70.69 295 ARG A C 1
ATOM 2422 O O . ARG A 1 295 ? 18.302 2.952 0.310 1.00 70.69 295 ARG A O 1
ATOM 2429 N N . ILE A 1 296 ? 17.680 0.827 -0.086 1.00 68.00 296 ILE A N 1
ATOM 2430 C CA . ILE A 1 296 ? 18.052 0.789 -1.506 1.00 68.00 296 ILE A CA 1
ATOM 2431 C C . ILE A 1 296 ? 16.946 1.341 -2.396 1.00 68.00 296 ILE A C 1
ATOM 2433 O O . ILE A 1 296 ? 17.212 1.653 -3.553 1.00 68.00 296 ILE A O 1
ATOM 2437 N N . ASN A 1 297 ? 15.734 1.509 -1.860 1.00 59.94 297 ASN A N 1
ATOM 2438 C CA . ASN A 1 297 ? 14.597 2.130 -2.529 1.00 59.94 297 ASN A CA 1
ATOM 2439 C C . ASN A 1 297 ? 14.825 3.630 -2.814 1.00 59.94 297 ASN A C 1
ATOM 2441 O O . ASN A 1 297 ? 14.125 4.513 -2.327 1.00 59.94 297 ASN A O 1
ATOM 2445 N N . THR A 1 298 ? 15.862 3.931 -3.588 1.00 46.75 298 THR A N 1
ATOM 2446 C CA . THR A 1 298 ? 16.342 5.258 -3.938 1.00 46.75 298 THR A CA 1
ATOM 2447 C C . THR A 1 298 ? 16.399 5.342 -5.457 1.00 46.75 298 THR A C 1
ATOM 2449 O O . THR A 1 298 ? 17.293 4.782 -6.088 1.00 46.75 298 THR A O 1
ATOM 2452 N N . GLY A 1 299 ? 15.430 6.055 -6.039 1.00 46.44 299 GLY A N 1
ATOM 2453 C CA . GLY A 1 299 ? 15.354 6.342 -7.474 1.00 46.44 299 GLY A CA 1
ATOM 2454 C C . GLY A 1 299 ? 14.217 5.618 -8.206 1.00 46.44 299 GLY A C 1
ATOM 2455 O O . GLY A 1 299 ? 14.408 4.545 -8.762 1.00 46.44 299 GLY A O 1
ATOM 2456 N N . GLY A 1 300 ? 13.043 6.255 -8.297 1.00 50.03 300 GLY A N 1
ATOM 2457 C CA . GLY A 1 300 ? 11.855 5.711 -8.973 1.00 50.03 300 GLY A CA 1
ATOM 2458 C C . GLY A 1 300 ? 10.608 5.769 -8.089 1.00 50.03 300 GLY A C 1
ATOM 2459 O O . GLY A 1 300 ? 10.557 6.569 -7.159 1.00 50.03 300 GLY A O 1
ATOM 2460 N N . LEU A 1 301 ? 9.603 4.940 -8.395 1.00 50.31 301 LEU A N 1
ATOM 2461 C CA . LEU A 1 301 ? 8.452 4.724 -7.515 1.00 50.31 301 LEU A CA 1
ATOM 2462 C C . LEU A 1 301 ? 8.917 3.903 -6.307 1.00 50.31 301 LEU A C 1
ATOM 2464 O O . LEU A 1 301 ? 9.196 2.715 -6.444 1.00 50.31 301 LEU A O 1
ATOM 2468 N N . VAL A 1 302 ? 9.031 4.560 -5.155 1.00 62.66 302 VAL A N 1
ATOM 2469 C CA . VAL A 1 302 ? 9.536 3.956 -3.917 1.00 62.66 302 VAL A CA 1
ATOM 2470 C C . VAL A 1 302 ? 8.519 2.950 -3.382 1.00 62.66 302 VAL A C 1
ATOM 2472 O O . VAL A 1 302 ? 7.370 3.334 -3.184 1.00 62.66 302 VAL A O 1
ATOM 2475 N N . LEU A 1 303 ? 8.888 1.686 -3.140 1.00 69.12 303 LEU A N 1
ATOM 2476 C CA . LEU A 1 303 ? 7.954 0.739 -2.504 1.00 69.12 303 LEU A CA 1
ATOM 2477 C C . LEU A 1 303 ? 7.650 1.179 -1.067 1.00 69.12 303 LEU A C 1
ATOM 2479 O O . LEU A 1 303 ? 8.556 1.549 -0.318 1.00 69.12 303 LEU A O 1
ATOM 2483 N N . THR A 1 304 ? 6.382 1.109 -0.665 1.00 77.00 304 THR A N 1
ATOM 2484 C CA . THR A 1 304 ? 5.988 1.356 0.726 1.00 77.00 304 THR A CA 1
ATOM 2485 C C . THR A 1 304 ? 6.527 0.250 1.635 1.00 77.00 304 THR A C 1
ATOM 2487 O O . THR A 1 304 ? 6.801 -0.871 1.197 1.00 77.00 304 THR A O 1
ATOM 2490 N N . ALA A 1 305 ? 6.635 0.526 2.938 1.00 82.69 305 ALA A N 1
ATOM 2491 C CA . ALA A 1 305 ? 7.004 -0.496 3.917 1.00 82.69 305 ALA A CA 1
ATOM 2492 C C . ALA A 1 305 ? 6.097 -1.738 3.817 1.00 82.69 305 ALA A C 1
ATOM 2494 O O . ALA A 1 305 ? 6.569 -2.868 3.936 1.00 82.69 305 ALA A O 1
ATOM 2495 N N . GLN A 1 306 ? 4.801 -1.548 3.551 1.00 87.62 306 GLN A N 1
ATOM 2496 C CA . GLN A 1 306 ? 3.871 -2.660 3.394 1.00 87.62 306 GLN A CA 1
ATOM 2497 C C . GLN A 1 306 ? 4.074 -3.439 2.089 1.00 87.62 306 GLN A C 1
ATOM 2499 O O . GLN A 1 306 ? 3.992 -4.665 2.114 1.00 87.62 306 GLN A O 1
ATOM 2504 N N . GLU A 1 307 ? 4.389 -2.774 0.978 1.00 81.50 307 GLU A N 1
ATOM 2505 C CA . GLU A 1 307 ? 4.732 -3.443 -0.285 1.00 81.50 307 GLU A CA 1
ATOM 2506 C C . GLU A 1 307 ? 6.005 -4.293 -0.145 1.00 81.50 307 GLU A C 1
ATOM 2508 O O . GLU A 1 307 ? 6.043 -5.433 -0.607 1.00 81.50 307 GLU A O 1
ATOM 2513 N N . ILE A 1 308 ? 7.011 -3.797 0.586 1.00 80.75 308 ILE A N 1
ATOM 2514 C CA . ILE A 1 308 ? 8.223 -4.568 0.906 1.00 80.75 308 ILE A CA 1
ATOM 2515 C C . ILE A 1 308 ? 7.872 -5.807 1.748 1.00 80.75 308 ILE A C 1
ATOM 2517 O O . ILE A 1 308 ? 8.350 -6.904 1.456 1.00 80.75 308 ILE A O 1
ATOM 2521 N N . ARG A 1 309 ? 7.013 -5.673 2.774 1.00 88.31 309 ARG A N 1
ATOM 2522 C CA . ARG A 1 309 ? 6.552 -6.831 3.569 1.00 88.31 309 ARG A CA 1
ATOM 2523 C C . ARG A 1 309 ? 5.780 -7.831 2.720 1.00 88.31 309 ARG A C 1
ATOM 2525 O O . ARG A 1 309 ? 5.962 -9.030 2.894 1.00 88.31 309 ARG A O 1
ATOM 2532 N N . HIS A 1 310 ? 4.931 -7.355 1.816 1.00 87.31 310 HIS A N 1
ATOM 2533 C CA . HIS A 1 310 ? 4.185 -8.222 0.915 1.00 87.31 310 HIS A CA 1
ATOM 2534 C C . HIS A 1 310 ? 5.135 -9.076 0.065 1.00 87.31 310 HIS A C 1
ATOM 2536 O O . HIS A 1 310 ? 4.978 -10.293 0.039 1.00 87.31 310 HIS A O 1
ATOM 2542 N N . ALA A 1 311 ? 6.162 -8.462 -0.536 1.00 80.56 311 ALA A N 1
ATOM 2543 C CA . ALA A 1 311 ? 7.174 -9.175 -1.316 1.00 80.56 311 ALA A CA 1
ATOM 2544 C C . ALA A 1 311 ? 7.922 -10.233 -0.486 1.00 80.56 311 ALA A C 1
ATOM 2546 O O . ALA A 1 311 ? 8.101 -11.361 -0.936 1.00 80.56 311 ALA A O 1
ATOM 2547 N N . LEU A 1 312 ? 8.331 -9.874 0.735 1.00 82.19 312 LEU A N 1
ATOM 2548 C CA . LEU A 1 312 ? 9.150 -10.724 1.604 1.00 82.19 312 LEU A CA 1
ATOM 2549 C C . LEU A 1 312 ? 8.390 -11.880 2.264 1.00 82.19 312 LEU A C 1
ATOM 2551 O O . LEU A 1 312 ? 8.988 -12.909 2.576 1.00 82.19 312 LEU A O 1
ATOM 2555 N N . PHE A 1 313 ? 7.097 -11.705 2.533 1.00 87.81 313 PHE A N 1
ATOM 2556 C CA . PHE A 1 313 ? 6.307 -12.625 3.355 1.00 87.81 313 PHE A CA 1
ATOM 2557 C C . PHE A 1 313 ? 5.089 -13.179 2.608 1.00 87.81 313 PHE A C 1
ATOM 2559 O O . PHE A 1 313 ? 3.990 -13.252 3.164 1.00 87.81 313 PHE A O 1
ATOM 2566 N N . GLN A 1 314 ? 5.290 -13.595 1.358 1.00 86.38 314 GLN A N 1
ATOM 2567 C CA . GLN A 1 314 ? 4.258 -14.242 0.546 1.00 86.38 314 GLN A CA 1
ATOM 2568 C C . GLN A 1 314 ? 3.665 -15.485 1.229 1.00 86.38 314 GLN A C 1
ATOM 2570 O O . GLN A 1 314 ? 4.364 -16.217 1.931 1.00 86.38 314 GLN A O 1
ATOM 2575 N N . GLY A 1 315 ? 2.369 -15.731 1.007 1.00 89.69 315 GLY A N 1
ATOM 2576 C CA . GLY A 1 315 ? 1.668 -16.906 1.525 1.00 89.69 315 GLY A CA 1
ATOM 2577 C C . GLY A 1 315 ? 0.293 -16.583 2.105 1.00 89.69 315 GLY A C 1
ATOM 2578 O O . GLY A 1 315 ? -0.417 -15.695 1.634 1.00 89.69 315 GLY A O 1
ATOM 2579 N N . GLN A 1 316 ? -0.094 -17.320 3.146 1.00 94.69 316 GLN A N 1
ATOM 2580 C CA . GLN A 1 316 ? -1.385 -17.164 3.819 1.00 94.69 316 GLN A CA 1
ATOM 2581 C C . GLN A 1 316 ? -1.614 -15.735 4.335 1.00 94.69 316 GLN A C 1
ATOM 2583 O O . GLN A 1 316 ? -2.735 -15.235 4.258 1.00 94.69 316 GLN A O 1
ATOM 2588 N N . ALA A 1 317 ? -0.564 -15.059 4.807 1.00 96.50 317 ALA A N 1
ATOM 2589 C CA . ALA A 1 317 ? -0.630 -13.684 5.282 1.00 96.50 317 ALA A CA 1
ATOM 2590 C C . ALA A 1 317 ? -1.067 -12.716 4.172 1.00 96.50 317 ALA A C 1
ATOM 2592 O O . ALA A 1 317 ? -2.023 -11.963 4.355 1.00 96.50 317 ALA A O 1
ATOM 2593 N N . THR A 1 318 ? -0.421 -12.753 2.999 1.00 94.25 318 THR A N 1
ATOM 2594 C CA . THR A 1 318 ? -0.756 -11.847 1.887 1.00 94.25 318 THR A CA 1
ATOM 2595 C C . THR A 1 318 ? -2.153 -12.119 1.328 1.00 94.25 318 THR A C 1
ATOM 2597 O O . THR A 1 318 ? -2.893 -11.171 1.053 1.00 94.25 318 THR A O 1
ATOM 2600 N N . ILE A 1 319 ? -2.557 -13.393 1.258 1.00 95.62 319 ILE A N 1
ATOM 2601 C CA . ILE A 1 319 ? -3.908 -13.812 0.852 1.00 95.62 319 ILE A CA 1
ATOM 2602 C C . ILE A 1 319 ? -4.966 -13.303 1.841 1.00 95.62 319 ILE A C 1
ATOM 2604 O O . ILE A 1 319 ? -5.975 -12.732 1.423 1.00 95.62 319 ILE A O 1
ATOM 2608 N N . LEU A 1 320 ? -4.738 -13.475 3.148 1.00 98.00 320 LEU A N 1
ATOM 2609 C CA . LEU A 1 320 ? -5.663 -13.025 4.187 1.00 98.00 320 LEU A CA 1
ATOM 2610 C C . LEU A 1 320 ? -5.843 -11.506 4.153 1.00 98.00 320 LEU A C 1
ATOM 2612 O O . LEU A 1 320 ? -6.978 -11.035 4.108 1.00 98.00 320 LEU A O 1
ATOM 2616 N N . LEU A 1 321 ? -4.744 -10.743 4.153 1.00 98.19 321 LEU A N 1
ATOM 2617 C CA . LEU A 1 321 ? -4.804 -9.279 4.173 1.00 98.19 321 LEU A CA 1
ATOM 2618 C C . LEU A 1 321 ? -5.572 -8.727 2.969 1.00 98.19 321 LEU A C 1
ATOM 2620 O O . LEU A 1 321 ? -6.395 -7.828 3.131 1.00 98.19 321 LEU A O 1
ATOM 2624 N N . LYS A 1 322 ? -5.348 -9.296 1.780 1.00 95.81 322 LYS A N 1
ATOM 2625 C CA . LYS A 1 322 ? -6.081 -8.927 0.566 1.00 95.81 322 LYS A CA 1
ATOM 2626 C C . LYS A 1 322 ? -7.574 -9.235 0.683 1.00 95.81 322 LYS A C 1
ATOM 2628 O O . LYS A 1 322 ? -8.396 -8.359 0.433 1.00 95.81 322 LYS A O 1
ATOM 2633 N N . ALA A 1 323 ? -7.930 -10.440 1.130 1.00 97.56 323 ALA A N 1
ATOM 2634 C CA . ALA A 1 323 ? -9.330 -10.828 1.309 1.00 97.56 323 ALA A CA 1
ATOM 2635 C C . ALA A 1 323 ? -10.063 -9.922 2.317 1.00 97.56 323 ALA A C 1
ATOM 2637 O O . ALA A 1 323 ? -11.217 -9.552 2.102 1.00 97.56 323 ALA A O 1
ATOM 2638 N N . LEU A 1 324 ? -9.393 -9.529 3.405 1.00 98.31 324 LEU A N 1
ATOM 2639 C CA . LEU A 1 324 ? -9.946 -8.599 4.391 1.00 98.31 324 LEU A CA 1
ATOM 2640 C C . LEU A 1 324 ? -10.076 -7.171 3.833 1.00 98.31 324 LEU A C 1
ATOM 2642 O O . LEU A 1 324 ? -11.095 -6.527 4.079 1.00 98.31 324 LEU A O 1
ATOM 2646 N N . ALA A 1 325 ? -9.112 -6.696 3.038 1.00 96.06 325 ALA A N 1
ATOM 2647 C CA . ALA A 1 325 ? -9.180 -5.389 2.372 1.00 96.06 325 ALA A CA 1
ATOM 2648 C C . ALA A 1 325 ? -10.329 -5.311 1.351 1.00 96.06 325 ALA A C 1
ATOM 2650 O O . ALA A 1 325 ? -10.964 -4.269 1.177 1.00 96.06 325 ALA A O 1
ATOM 2651 N N . GLU A 1 326 ? -10.634 -6.427 0.689 1.00 93.38 326 GLU A N 1
ATOM 2652 C CA . GLU A 1 326 ? -11.720 -6.517 -0.285 1.00 93.38 326 GLU A CA 1
ATOM 2653 C C . GLU A 1 326 ? -13.111 -6.662 0.362 1.00 93.38 326 GLU A C 1
ATOM 2655 O O . GLU A 1 326 ? -14.111 -6.390 -0.317 1.00 93.38 326 GLU A O 1
ATOM 2660 N N . SER A 1 327 ? -13.175 -7.015 1.654 1.00 97.12 327 SER A N 1
ATOM 2661 C CA . SER A 1 327 ? -14.417 -7.261 2.400 1.00 97.12 327 SER A CA 1
ATOM 2662 C C . SER A 1 327 ? -15.341 -6.040 2.475 1.00 97.12 327 SER A C 1
ATOM 2664 O O . SER A 1 327 ? -14.912 -4.881 2.476 1.00 97.12 327 SER A O 1
ATOM 2666 N N . SER A 1 328 ? -16.650 -6.299 2.540 1.00 94.94 328 SER A N 1
ATOM 2667 C CA . SER A 1 328 ? -17.657 -5.234 2.570 1.00 94.94 328 SER A CA 1
ATOM 2668 C C . SER A 1 328 ? -17.642 -4.474 3.897 1.00 94.94 328 SER A C 1
ATOM 2670 O O . SER A 1 328 ? -17.895 -3.274 3.932 1.00 94.94 328 SER A O 1
ATOM 2672 N N . GLU A 1 329 ? -17.301 -5.165 4.978 1.00 97.62 329 GLU A N 1
ATOM 2673 C CA . GLU A 1 329 ? -17.270 -4.682 6.348 1.00 97.62 329 GLU A CA 1
ATOM 2674 C C . GLU A 1 329 ? -16.119 -3.704 6.542 1.00 97.62 329 GLU A C 1
ATOM 2676 O O . GLU A 1 329 ? -16.347 -2.604 7.040 1.00 97.62 329 GLU A O 1
ATOM 2681 N N . PHE A 1 330 ? -14.918 -4.039 6.056 1.00 97.88 330 PHE A N 1
ATOM 2682 C CA . PHE A 1 330 ? -13.790 -3.108 6.052 1.00 97.88 330 PHE A CA 1
ATOM 2683 C C . PHE A 1 330 ? -14.093 -1.858 5.219 1.00 97.88 330 PHE A C 1
ATOM 2685 O O . PHE A 1 330 ? -13.896 -0.733 5.687 1.00 97.88 330 PHE A O 1
ATOM 2692 N N . LYS A 1 331 ? -14.626 -2.031 4.002 1.00 91.94 331 LYS A N 1
ATOM 2693 C CA . LYS A 1 331 ? -14.965 -0.906 3.115 1.00 91.94 331 LYS A CA 1
ATOM 2694 C C . LYS A 1 331 ? -16.022 0.013 3.731 1.00 91.94 331 LYS A C 1
ATOM 2696 O O . LYS A 1 331 ? -15.846 1.225 3.717 1.00 91.94 331 LYS A O 1
ATOM 2701 N N . LYS A 1 332 ? -17.079 -0.541 4.332 1.00 92.44 332 LYS A N 1
ATOM 2702 C CA . LYS A 1 332 ? -18.113 0.240 5.038 1.00 92.44 332 LYS A CA 1
ATOM 2703 C C . LYS A 1 332 ? -17.561 0.937 6.281 1.00 92.44 332 LYS A C 1
ATOM 2705 O O . LYS A 1 332 ? -17.861 2.108 6.504 1.00 92.44 332 LYS A O 1
ATOM 2710 N N . ALA A 1 333 ? -16.748 0.248 7.082 1.00 96.44 333 ALA A N 1
ATOM 2711 C CA . ALA A 1 333 ? -16.173 0.814 8.300 1.00 96.44 333 ALA A CA 1
ATOM 2712 C C . ALA A 1 333 ? -15.166 1.934 8.007 1.00 96.44 333 ALA A C 1
ATOM 2714 O O . ALA A 1 333 ? -15.067 2.883 8.769 1.00 96.44 333 ALA A O 1
ATOM 2715 N N . THR A 1 334 ? -14.460 1.879 6.880 1.00 93.31 334 THR A N 1
ATOM 2716 C CA . THR A 1 334 ? -13.546 2.950 6.444 1.00 93.31 334 THR A CA 1
ATOM 2717 C C . THR A 1 334 ? -14.219 4.026 5.584 1.00 93.31 334 THR A C 1
ATOM 2719 O O . THR A 1 334 ? -13.564 4.990 5.172 1.00 93.31 334 THR A O 1
ATOM 2722 N N . ASP A 1 335 ? -15.524 3.888 5.324 1.00 91.62 335 ASP A N 1
ATOM 2723 C CA . ASP A 1 335 ? -16.296 4.704 4.380 1.00 91.62 335 ASP A CA 1
ATOM 2724 C C . ASP A 1 335 ? -15.607 4.807 3.007 1.00 91.62 335 ASP A C 1
ATOM 2726 O O . ASP A 1 335 ? -15.483 5.889 2.438 1.00 91.62 335 ASP A O 1
ATOM 2730 N N . TRP A 1 336 ? -15.098 3.671 2.511 1.00 86.25 336 TRP A N 1
ATOM 2731 C CA . TRP A 1 336 ? -14.353 3.527 1.252 1.00 86.25 336 TRP A CA 1
ATOM 2732 C C . TRP A 1 336 ? -13.142 4.459 1.117 1.00 86.25 336 TRP A C 1
ATOM 2734 O O . TRP A 1 336 ? -12.636 4.656 0.018 1.00 86.25 336 TRP A O 1
ATOM 2744 N N . GLY A 1 337 ? -12.659 5.034 2.219 1.00 79.44 337 GLY A N 1
ATOM 2745 C CA . GLY A 1 337 ? -11.606 6.043 2.173 1.00 79.44 337 GLY A CA 1
ATOM 2746 C C . GLY A 1 337 ? -10.185 5.496 2.150 1.00 79.44 337 GLY A C 1
ATOM 2747 O O . GLY A 1 337 ? -9.260 6.296 2.177 1.00 79.44 337 GLY A O 1
ATOM 2748 N N . VAL A 1 338 ? -9.991 4.174 2.130 1.00 83.44 338 VAL A N 1
ATOM 2749 C CA . VAL A 1 338 ? -8.661 3.547 2.098 1.00 83.44 338 VAL A CA 1
ATOM 2750 C C . VAL A 1 338 ? -8.463 2.810 0.779 1.00 83.44 338 VAL A C 1
ATOM 2752 O O . VAL A 1 338 ? -9.228 1.902 0.456 1.00 83.44 338 VAL A O 1
ATOM 2755 N N . SER A 1 339 ? -7.418 3.183 0.040 1.00 77.94 339 SER A N 1
ATOM 2756 C CA . SER A 1 339 ? -7.034 2.527 -1.213 1.00 77.94 339 SER A CA 1
ATOM 2757 C C . SER A 1 339 ? -6.141 1.309 -0.956 1.00 77.94 339 SER A C 1
ATOM 2759 O O . SER A 1 339 ? -5.286 1.328 -0.071 1.00 77.94 339 SER A O 1
ATOM 2761 N N . ASP A 1 340 ? -6.312 0.245 -1.746 1.00 81.88 340 ASP A N 1
ATOM 2762 C CA . ASP A 1 340 ? -5.390 -0.905 -1.744 1.00 81.88 340 ASP A CA 1
ATOM 2763 C C . ASP A 1 340 ? -4.320 -0.813 -2.845 1.00 81.88 340 ASP A C 1
ATOM 2765 O O . ASP A 1 340 ? -3.446 -1.671 -2.917 1.00 81.88 340 ASP A O 1
ATOM 2769 N N . LEU A 1 341 ? -4.331 0.235 -3.685 1.00 69.38 341 LEU A N 1
ATOM 2770 C CA . LEU A 1 341 ? -3.381 0.379 -4.801 1.00 69.38 341 LEU A CA 1
ATOM 2771 C C . LEU A 1 341 ? -1.914 0.360 -4.334 1.00 69.38 341 LEU A C 1
ATOM 2773 O O . LEU A 1 341 ? -1.050 -0.222 -4.986 1.00 69.38 341 LEU A O 1
ATOM 2777 N N . ARG A 1 342 ? -1.656 0.971 -3.173 1.00 71.69 342 ARG A N 1
ATOM 2778 C CA . ARG A 1 342 ? -0.340 1.050 -2.513 1.00 71.69 342 ARG A CA 1
ATOM 2779 C C . ARG A 1 342 ? -0.288 0.242 -1.212 1.00 71.69 342 ARG A C 1
ATOM 2781 O O . ARG A 1 342 ? 0.580 0.453 -0.367 1.00 71.69 342 ARG A O 1
ATOM 2788 N N . MET A 1 343 ? -1.233 -0.693 -1.064 1.00 85.94 343 MET A N 1
ATOM 2789 C CA . MET A 1 343 ? -1.399 -1.592 0.082 1.00 85.94 343 MET A CA 1
ATOM 2790 C C . MET A 1 343 ? -1.683 -0.908 1.431 1.00 85.94 343 MET A C 1
ATOM 2792 O O . MET A 1 343 ? -1.485 -1.523 2.481 1.00 85.94 343 MET A O 1
ATOM 2796 N N . ASP A 1 344 ? -2.197 0.327 1.439 1.00 86.81 344 ASP A N 1
ATOM 2797 C CA . ASP A 1 344 ? -2.564 1.016 2.685 1.00 86.81 344 ASP A CA 1
ATOM 2798 C C . ASP A 1 344 ? -3.670 0.281 3.450 1.00 86.81 344 ASP A C 1
ATOM 2800 O O . ASP A 1 344 ? -3.589 0.145 4.673 1.00 86.81 344 ASP A O 1
ATOM 2804 N N . ALA A 1 345 ? -4.663 -0.264 2.735 1.00 92.12 345 ALA A N 1
ATOM 2805 C CA . ALA A 1 345 ? -5.703 -1.104 3.330 1.00 92.12 345 ALA A CA 1
ATOM 2806 C C . ALA A 1 345 ? -5.101 -2.306 4.067 1.00 92.12 345 ALA A C 1
ATOM 2808 O O . ALA A 1 345 ? -5.417 -2.553 5.234 1.00 92.12 345 ALA A O 1
ATOM 2809 N N . ARG A 1 346 ? -4.176 -3.016 3.413 1.00 95.94 346 ARG A N 1
ATOM 2810 C CA . ARG A 1 346 ? -3.478 -4.165 4.003 1.00 95.94 346 ARG A CA 1
ATOM 2811 C C . ARG A 1 346 ? -2.625 -3.770 5.200 1.00 95.94 346 ARG A C 1
ATOM 2813 O O . ARG A 1 346 ? -2.549 -4.552 6.139 1.00 95.94 346 ARG A O 1
ATOM 2820 N N . GLU A 1 347 ? -2.012 -2.586 5.206 1.00 95.44 347 GLU A N 1
ATOM 2821 C CA . GLU A 1 347 ? -1.259 -2.119 6.373 1.00 95.44 347 GLU A CA 1
ATOM 2822 C C . GLU A 1 347 ? -2.177 -1.804 7.563 1.00 95.44 347 GLU A C 1
ATOM 2824 O O . GLU A 1 347 ? -1.873 -2.230 8.676 1.00 95.44 347 GLU A O 1
ATOM 2829 N N . CYS A 1 348 ? -3.314 -1.123 7.350 1.00 97.00 348 CYS A N 1
ATOM 2830 C CA . CYS A 1 348 ? -4.316 -0.894 8.402 1.00 97.00 348 CYS A CA 1
ATOM 2831 C C . CYS A 1 348 ? -4.747 -2.219 9.048 1.00 97.00 348 CYS A C 1
ATOM 2833 O O . CYS A 1 348 ? -4.748 -2.362 10.272 1.00 97.00 348 CYS A O 1
ATOM 2835 N N . ILE A 1 349 ? -5.062 -3.210 8.211 1.00 98.56 349 ILE A N 1
ATOM 2836 C CA . ILE A 1 349 ? -5.491 -4.539 8.653 1.00 98.56 349 ILE A CA 1
ATOM 2837 C C . ILE A 1 349 ? -4.355 -5.265 9.374 1.00 98.56 349 ILE A C 1
ATOM 2839 O O . ILE A 1 349 ? -4.581 -5.831 10.441 1.00 98.56 349 ILE A O 1
ATOM 2843 N N . LEU A 1 350 ? -3.130 -5.224 8.843 1.00 98.44 350 LEU A N 1
ATOM 2844 C CA . LEU A 1 350 ? -1.976 -5.862 9.472 1.00 98.44 350 LEU A CA 1
ATOM 2845 C C . LEU A 1 350 ? -1.682 -5.262 10.850 1.00 98.44 350 LEU A C 1
ATOM 2847 O O . LEU A 1 350 ? -1.405 -6.013 11.779 1.00 98.44 350 LEU A O 1
ATOM 2851 N N . ARG A 1 351 ? -1.787 -3.937 11.009 1.00 97.31 351 ARG A N 1
ATOM 2852 C CA . ARG A 1 351 ? -1.636 -3.270 12.311 1.00 97.31 351 ARG A CA 1
ATOM 2853 C C . ARG A 1 351 ? -2.714 -3.706 13.301 1.00 97.31 351 ARG A C 1
ATOM 2855 O O . ARG A 1 351 ? -2.383 -4.023 14.441 1.00 97.31 351 ARG A O 1
ATOM 2862 N N . TYR A 1 352 ? -3.976 -3.798 12.870 1.00 98.19 352 TYR A N 1
ATOM 2863 C CA . TYR A 1 352 ? -5.032 -4.384 13.703 1.00 98.19 352 TYR A CA 1
ATOM 2864 C C . TYR A 1 352 ? -4.672 -5.807 14.144 1.00 98.19 352 TYR A C 1
ATOM 2866 O O . TYR A 1 352 ? -4.689 -6.078 15.342 1.00 98.19 352 TYR A O 1
ATOM 2874 N N . ILE A 1 353 ? -4.309 -6.683 13.200 1.00 98.56 353 ILE A N 1
ATOM 2875 C CA . ILE A 1 353 ? -3.989 -8.087 13.486 1.00 98.56 353 ILE A CA 1
ATOM 2876 C C . ILE A 1 353 ? -2.803 -8.192 14.446 1.00 98.56 353 ILE A C 1
ATOM 2878 O O . ILE A 1 353 ? -2.842 -8.989 15.379 1.00 98.56 353 ILE A O 1
ATOM 2882 N N . ALA A 1 354 ? -1.765 -7.382 14.241 1.00 97.69 354 ALA A N 1
ATOM 2883 C CA . ALA A 1 354 ? -0.572 -7.399 15.074 1.00 97.69 354 ALA A CA 1
ATOM 2884 C C . ALA A 1 354 ? -0.919 -7.149 16.548 1.00 97.69 354 ALA A C 1
ATOM 2886 O O . ALA A 1 354 ? -0.487 -7.909 17.412 1.00 97.69 354 ALA A O 1
ATOM 2887 N N . PHE A 1 355 ? -1.768 -6.151 16.823 1.00 97.75 355 PHE A N 1
ATOM 2888 C CA . PHE A 1 355 ? -2.225 -5.841 18.181 1.00 97.75 355 PHE A CA 1
ATOM 2889 C C . PHE A 1 355 ? -3.363 -6.736 18.696 1.00 97.75 355 PHE A C 1
ATOM 2891 O O . PHE A 1 355 ? -3.555 -6.821 19.909 1.00 97.75 355 PHE A O 1
ATOM 2898 N N . TYR A 1 356 ? -4.084 -7.420 17.805 1.00 97.56 356 TYR A N 1
ATOM 2899 C CA . TYR A 1 356 ? -5.049 -8.463 18.165 1.00 97.56 356 TYR A CA 1
ATOM 2900 C C . TYR A 1 356 ? -4.334 -9.717 18.687 1.00 97.56 356 TYR A C 1
ATOM 2902 O O . TYR A 1 356 ? -4.750 -10.297 19.687 1.00 97.56 356 TYR A O 1
ATOM 2910 N N . LEU A 1 357 ? -3.248 -10.127 18.021 1.00 96.56 357 LEU A N 1
ATOM 2911 C CA . LEU A 1 357 ? -2.456 -11.299 18.407 1.00 96.56 357 LEU A CA 1
ATOM 2912 C C . LEU A 1 357 ? -1.528 -11.004 19.587 1.00 96.56 357 LEU A C 1
ATOM 2914 O O . LEU A 1 357 ? -1.368 -11.843 20.469 1.00 96.56 357 LEU A O 1
ATOM 2918 N N . ASN A 1 358 ? -0.940 -9.807 19.614 1.00 94.88 358 ASN A N 1
ATOM 2919 C CA . ASN A 1 358 ? 0.049 -9.405 20.606 1.00 94.88 358 ASN A CA 1
ATOM 2920 C C . ASN A 1 358 ? -0.416 -8.107 21.287 1.00 94.88 358 ASN A C 1
ATOM 2922 O O . ASN A 1 358 ? -0.320 -7.033 20.682 1.00 94.88 358 ASN A O 1
ATOM 2926 N N . PRO A 1 359 ? -0.918 -8.164 22.535 1.00 92.19 359 PRO A N 1
ATOM 2927 C CA . PRO A 1 359 ? -1.462 -6.998 23.219 1.00 92.19 359 PRO A CA 1
ATOM 2928 C C . PRO A 1 359 ? -0.485 -5.820 23.253 1.00 92.19 359 PRO A C 1
ATOM 2930 O O . PRO A 1 359 ? 0.720 -5.985 23.447 1.00 92.19 359 PRO A O 1
ATOM 2933 N N . TYR A 1 360 ? -1.009 -4.597 23.160 1.00 93.75 360 TYR A N 1
ATOM 2934 C CA . TYR A 1 360 ? -0.198 -3.371 23.158 1.00 93.75 360 TYR A CA 1
ATOM 2935 C C . TYR A 1 360 ? 0.711 -3.221 24.398 1.00 93.75 360 TYR A C 1
ATOM 2937 O O . TYR A 1 360 ? 1.720 -2.518 24.355 1.00 93.75 360 TYR A O 1
ATOM 2945 N N . THR A 1 361 ? 0.382 -3.887 25.508 1.00 92.25 361 THR A N 1
ATOM 2946 C CA . THR A 1 361 ? 1.192 -3.936 26.735 1.00 92.25 361 THR A CA 1
ATOM 2947 C C . THR A 1 361 ? 2.502 -4.710 26.561 1.00 92.25 361 THR A C 1
ATOM 2949 O O . THR A 1 361 ? 3.468 -4.449 27.284 1.00 92.25 361 THR A O 1
ATOM 2952 N N . GLU A 1 362 ? 2.563 -5.619 25.588 1.00 90.94 362 GLU A N 1
ATOM 2953 C CA . GLU A 1 362 ? 3.738 -6.420 25.238 1.00 90.94 362 GLU A CA 1
ATOM 2954 C C . GLU A 1 362 ? 4.613 -5.762 24.162 1.00 90.94 362 GLU A C 1
ATOM 2956 O O . GLU A 1 362 ? 5.756 -6.181 23.951 1.00 90.94 362 GLU A O 1
ATOM 2961 N N . TYR A 1 363 ? 4.142 -4.670 23.550 1.00 91.19 363 TYR A N 1
ATOM 2962 C CA . TYR A 1 363 ? 4.920 -3.857 22.620 1.00 91.19 363 TYR A CA 1
ATOM 2963 C C . TYR A 1 363 ? 6.013 -3.065 23.364 1.00 91.19 363 TYR A C 1
ATOM 2965 O O . TYR A 1 363 ? 5.849 -1.916 23.779 1.00 91.19 363 TYR A O 1
ATOM 2973 N N . LYS A 1 364 ? 7.152 -3.728 23.591 1.00 84.19 364 LYS A N 1
ATOM 2974 C CA . LYS A 1 364 ? 8.261 -3.234 24.429 1.00 84.19 364 LYS A CA 1
ATOM 2975 C C . LYS A 1 364 ? 9.364 -2.506 23.662 1.00 84.19 364 LYS A C 1
ATOM 2977 O O . LYS A 1 364 ? 10.246 -1.926 24.292 1.00 84.19 364 LYS A O 1
ATOM 2982 N N . ARG A 1 365 ? 9.355 -2.547 22.329 1.00 82.50 365 ARG A N 1
ATOM 2983 C CA . ARG A 1 365 ? 10.394 -1.951 21.476 1.00 82.50 365 ARG A CA 1
ATOM 2984 C C . ARG A 1 365 ? 9.755 -1.018 20.462 1.00 82.50 365 ARG A C 1
ATOM 2986 O O . ARG A 1 365 ? 8.731 -1.368 19.898 1.00 82.50 365 ARG A O 1
ATOM 2993 N N . SER A 1 366 ? 10.377 0.133 20.219 1.00 84.50 366 SER A N 1
ATOM 2994 C CA . SER A 1 366 ? 9.937 1.103 19.208 1.00 84.50 366 SER A CA 1
ATOM 2995 C C . SER A 1 366 ? 10.355 0.654 17.803 1.00 84.50 366 SER A C 1
ATOM 2997 O O . SER A 1 366 ? 11.134 1.330 17.144 1.00 84.50 366 SER A O 1
ATOM 2999 N N . ASP A 1 367 ? 9.888 -0.522 17.385 1.00 83.50 367 ASP A N 1
ATOM 3000 C CA . ASP A 1 367 ? 10.182 -1.130 16.085 1.00 83.50 367 ASP A CA 1
ATOM 3001 C C . ASP A 1 367 ? 8.892 -1.679 15.466 1.00 83.50 367 ASP A C 1
ATOM 3003 O O . ASP A 1 367 ? 8.609 -2.880 15.482 1.00 83.50 367 ASP A O 1
ATOM 3007 N N . LEU A 1 368 ? 8.079 -0.763 14.936 1.00 87.62 368 LEU A N 1
ATOM 3008 C CA . LEU A 1 368 ? 6.805 -1.120 14.321 1.00 87.62 368 LEU A CA 1
ATOM 3009 C C . LEU A 1 368 ? 7.032 -1.946 13.049 1.00 87.62 368 LEU A C 1
ATOM 3011 O O . LEU A 1 368 ? 6.300 -2.894 12.785 1.00 87.62 368 LEU A O 1
ATOM 3015 N N . ASN A 1 369 ? 8.082 -1.639 12.282 1.00 84.94 369 ASN A N 1
ATOM 3016 C CA . ASN A 1 369 ? 8.414 -2.372 11.063 1.00 84.94 369 ASN A CA 1
ATOM 3017 C C . ASN A 1 369 ? 8.738 -3.842 11.348 1.00 84.94 369 ASN A C 1
ATOM 3019 O O . ASN A 1 369 ? 8.189 -4.726 10.676 1.00 84.94 369 ASN A O 1
ATOM 3023 N N . GLY A 1 370 ? 9.580 -4.104 12.350 1.00 85.44 370 GLY A N 1
ATOM 3024 C CA . GLY A 1 370 ? 9.883 -5.449 12.824 1.00 85.44 370 GLY A CA 1
ATOM 3025 C C . GLY A 1 370 ? 8.646 -6.145 13.381 1.00 85.44 370 GLY A C 1
ATOM 3026 O O . GLY A 1 370 ? 8.363 -7.273 12.987 1.00 85.44 370 GLY A O 1
ATOM 3027 N N . PHE A 1 371 ? 7.845 -5.457 14.199 1.00 91.44 371 PHE A N 1
ATOM 3028 C CA . PHE A 1 371 ? 6.616 -6.006 14.783 1.00 91.44 371 PHE A CA 1
ATOM 3029 C C . PHE A 1 371 ? 5.601 -6.470 13.724 1.00 91.44 371 PHE A C 1
ATOM 3031 O O . PHE A 1 371 ? 5.105 -7.600 13.775 1.00 91.44 371 PHE A O 1
ATOM 3038 N N . LEU A 1 372 ? 5.348 -5.644 12.705 1.00 93.44 372 LEU A N 1
ATOM 3039 C CA . LEU A 1 372 ? 4.462 -6.003 11.595 1.00 93.44 372 LEU A CA 1
ATOM 3040 C C . LEU A 1 372 ? 5.056 -7.125 10.725 1.00 93.44 372 LEU A C 1
ATOM 3042 O O . LEU A 1 372 ? 4.326 -8.004 10.274 1.00 93.44 372 LEU A O 1
ATOM 3046 N N . SER A 1 373 ? 6.378 -7.152 10.528 1.00 91.62 373 SER A N 1
ATOM 3047 C CA . SER A 1 373 ? 7.055 -8.235 9.794 1.00 91.62 373 SER A CA 1
ATOM 3048 C C . SER A 1 373 ? 6.977 -9.576 10.537 1.00 91.62 373 SER A C 1
ATOM 3050 O O . SER A 1 373 ? 6.695 -10.611 9.933 1.00 91.62 373 SER A O 1
ATOM 3052 N N . SER A 1 374 ? 7.150 -9.570 11.861 1.00 92.69 374 SER A N 1
ATOM 3053 C CA . SER A 1 374 ? 6.944 -10.749 12.711 1.00 92.69 374 SER A CA 1
ATOM 3054 C C . SER A 1 374 ? 5.502 -11.247 12.646 1.00 92.69 374 SER A C 1
ATOM 3056 O O . SER A 1 374 ? 5.289 -12.452 12.533 1.00 92.69 374 SER A O 1
ATOM 3058 N N . THR A 1 375 ? 4.530 -10.333 12.618 1.00 96.50 375 THR A N 1
ATOM 3059 C CA . THR A 1 375 ? 3.107 -10.674 12.463 1.00 96.50 375 THR A CA 1
ATOM 3060 C C . THR A 1 375 ? 2.835 -11.358 11.118 1.00 96.50 375 THR A C 1
ATOM 3062 O O . THR A 1 375 ? 2.132 -12.364 11.074 1.00 96.50 375 THR A O 1
ATOM 3065 N N . MET A 1 376 ? 3.437 -10.887 10.017 1.00 96.38 376 MET A N 1
ATOM 3066 C CA . MET A 1 376 ? 3.337 -11.563 8.711 1.00 96.38 376 MET A CA 1
ATOM 3067 C C . MET A 1 376 ? 3.858 -13.006 8.775 1.00 96.38 376 MET A C 1
ATOM 3069 O O . MET A 1 376 ? 3.240 -13.924 8.233 1.00 96.38 376 MET A O 1
ATOM 3073 N N . LYS A 1 377 ? 4.982 -13.224 9.470 1.00 94.88 377 LYS A N 1
ATOM 3074 C CA . LYS A 1 377 ? 5.557 -14.561 9.671 1.00 94.88 377 LYS A CA 1
ATOM 3075 C C . LYS A 1 377 ? 4.644 -15.457 10.513 1.00 94.88 377 LYS A C 1
ATOM 3077 O O . LYS A 1 377 ? 4.458 -16.620 10.162 1.00 94.88 377 LYS A O 1
ATOM 3082 N N . GLU A 1 378 ? 4.072 -14.922 11.587 1.00 96.62 378 GLU A N 1
ATOM 3083 C CA . GLU A 1 378 ? 3.123 -15.633 12.448 1.00 96.62 378 GLU A CA 1
ATOM 3084 C C . GLU A 1 378 ? 1.868 -16.051 11.671 1.00 96.62 378 GLU A C 1
ATOM 3086 O O . GLU A 1 378 ? 1.483 -17.217 11.705 1.00 96.62 378 GLU A O 1
ATOM 3091 N N . LEU A 1 379 ? 1.295 -15.140 10.876 1.00 97.69 379 LEU A N 1
ATOM 3092 C CA . LEU A 1 379 ? 0.141 -15.420 10.018 1.00 97.69 379 LEU A CA 1
ATOM 3093 C C . LEU A 1 379 ? 0.414 -16.514 8.982 1.00 97.69 379 LEU A C 1
ATOM 3095 O O . LEU A 1 379 ? -0.466 -17.331 8.718 1.00 97.69 379 LEU A O 1
ATOM 3099 N N . ASN A 1 380 ? 1.620 -16.560 8.412 1.00 96.50 380 ASN A N 1
ATOM 3100 C CA . ASN A 1 380 ? 2.011 -17.618 7.477 1.00 96.50 380 ASN A CA 1
ATOM 3101 C C . ASN A 1 380 ? 2.135 -18.998 8.144 1.00 96.50 380 ASN A C 1
ATOM 3103 O O . ASN A 1 380 ? 1.941 -20.008 7.474 1.00 96.50 380 ASN A O 1
ATOM 3107 N N . ALA A 1 381 ? 2.434 -19.050 9.445 1.00 96.50 381 ALA A N 1
ATOM 3108 C CA . ALA A 1 381 ? 2.542 -20.291 10.216 1.00 96.50 381 ALA A CA 1
ATOM 3109 C C . ALA A 1 381 ? 1.239 -20.682 10.943 1.00 96.50 381 ALA A C 1
ATOM 3111 O O . ALA A 1 381 ? 1.173 -21.734 11.581 1.00 96.50 381 ALA A O 1
ATOM 3112 N N . MET A 1 382 ? 0.212 -19.834 10.886 1.00 96.81 382 MET A N 1
ATOM 3113 C CA . MET A 1 382 ? -1.016 -19.998 11.654 1.00 96.81 382 MET A CA 1
ATOM 3114 C C . MET A 1 382 ? -1.927 -21.088 11.069 1.00 96.81 382 MET A C 1
ATOM 3116 O O . MET A 1 382 ? -2.067 -21.224 9.854 1.00 96.81 382 MET A O 1
ATOM 3120 N N . LEU A 1 383 ? -2.593 -21.849 11.942 1.00 97.06 383 LEU A N 1
ATOM 3121 C CA . LEU A 1 383 ? -3.551 -22.879 11.534 1.00 97.06 383 LEU A CA 1
ATOM 3122 C C . LEU A 1 383 ? -4.790 -22.268 10.845 1.00 97.06 383 LEU A C 1
ATOM 3124 O O . LEU A 1 383 ? -5.269 -21.221 11.293 1.00 97.06 383 LEU A O 1
ATOM 3128 N N . PRO A 1 384 ? -5.390 -22.947 9.845 1.00 95.38 384 PRO A N 1
ATOM 3129 C CA . PRO A 1 384 ? -6.570 -22.438 9.139 1.00 95.38 384 PRO A CA 1
ATOM 3130 C C . PRO A 1 384 ? -7.756 -22.089 10.051 1.00 95.38 384 PRO A C 1
ATOM 3132 O O . PRO A 1 384 ? -8.434 -21.092 9.830 1.00 95.38 384 PRO A O 1
ATOM 3135 N N . SER A 1 385 ? -7.991 -22.860 11.118 1.00 96.50 385 SER A N 1
ATOM 3136 C CA . SER A 1 385 ? -9.065 -22.579 12.084 1.00 96.50 385 SER A CA 1
ATOM 3137 C C . SER A 1 385 ? -8.849 -21.271 12.852 1.00 96.50 385 SER A C 1
ATOM 3139 O O . SER A 1 385 ? -9.802 -20.529 13.087 1.00 96.50 385 SER A O 1
ATOM 3141 N N . SER A 1 386 ? -7.602 -20.960 13.214 1.00 97.38 386 SER A N 1
ATOM 3142 C CA . SER A 1 386 ? -7.244 -19.698 13.866 1.00 97.38 386 SER A CA 1
ATOM 3143 C C . SER A 1 386 ? -7.396 -18.511 12.914 1.00 97.38 386 SER A C 1
ATOM 3145 O O . SER A 1 386 ? -7.858 -17.453 13.335 1.00 97.38 386 SER A O 1
ATOM 3147 N N . ILE A 1 387 ? -7.085 -18.698 11.626 1.00 97.56 387 ILE A N 1
ATOM 3148 C CA . ILE A 1 387 ? -7.305 -17.685 10.584 1.00 97.56 387 ILE A CA 1
ATOM 3149 C C . ILE A 1 387 ? -8.793 -17.379 10.412 1.00 97.56 387 ILE A C 1
ATOM 3151 O O . ILE A 1 387 ? -9.170 -16.211 10.350 1.00 97.56 387 ILE A O 1
ATOM 3155 N N . GLU A 1 388 ? -9.651 -18.400 10.381 1.00 97.31 388 GLU A N 1
ATOM 3156 C CA . GLU A 1 388 ? -11.099 -18.189 10.272 1.00 97.31 388 GLU A CA 1
ATOM 3157 C C . GLU A 1 388 ? -11.683 -17.517 11.518 1.00 97.31 388 GLU A C 1
ATOM 3159 O O . GLU A 1 388 ? -12.527 -16.626 11.399 1.00 97.31 388 GLU A O 1
ATOM 3164 N N . LYS A 1 389 ? -11.181 -17.853 12.714 1.00 98.00 389 LYS A N 1
ATOM 3165 C CA . LYS A 1 389 ? -11.540 -17.124 13.937 1.00 98.00 389 LYS A CA 1
ATOM 3166 C C . LYS A 1 389 ? -11.146 -15.646 13.839 1.00 98.00 389 LYS A C 1
ATOM 3168 O O . LYS A 1 389 ? -11.987 -14.782 14.069 1.00 98.00 389 LYS A O 1
ATOM 3173 N N . LEU A 1 390 ? -9.901 -15.360 13.453 1.00 98.31 390 LEU A N 1
ATOM 3174 C CA . LEU A 1 390 ? -9.398 -13.996 13.276 1.00 98.31 390 LEU A CA 1
ATOM 3175 C C . LEU A 1 390 ? -10.238 -13.223 12.253 1.00 98.31 390 LEU A C 1
ATOM 3177 O O . LEU A 1 390 ? -10.608 -12.079 12.504 1.00 98.31 390 LEU A O 1
ATOM 3181 N N . ARG A 1 391 ? -10.601 -13.852 11.128 1.00 98.38 391 ARG A N 1
ATOM 3182 C CA . ARG A 1 391 ? -11.492 -13.265 10.117 1.00 98.38 391 ARG A CA 1
ATOM 3183 C C . ARG A 1 391 ? -12.848 -12.891 10.720 1.00 98.38 391 ARG A C 1
ATOM 3185 O O . ARG A 1 391 ? -13.338 -11.787 10.477 1.00 98.38 391 ARG A O 1
ATOM 3192 N N . GLY A 1 392 ? -13.443 -13.786 11.509 1.00 98.25 392 GLY A N 1
ATOM 3193 C CA . GLY A 1 392 ? -14.711 -13.542 12.197 1.00 98.25 392 GLY A CA 1
ATOM 3194 C C . GLY A 1 392 ? -14.629 -12.389 13.200 1.00 98.25 392 GLY A C 1
ATOM 3195 O O . GLY A 1 392 ? -15.493 -11.512 13.199 1.00 98.25 392 GLY A O 1
ATOM 3196 N N . ASP A 1 393 ? -13.571 -12.346 14.006 1.00 98.44 393 ASP A N 1
ATOM 3197 C CA . ASP A 1 393 ? -13.370 -11.297 15.010 1.00 98.44 393 ASP A CA 1
ATOM 3198 C C . ASP A 1 393 ? -13.080 -9.932 14.363 1.00 98.44 393 ASP A C 1
ATOM 3200 O O . ASP A 1 393 ? -13.660 -8.925 14.771 1.00 98.44 393 ASP A O 1
ATOM 3204 N N . PHE A 1 394 ? -12.289 -9.896 13.284 1.00 98.69 394 PHE A N 1
ATOM 3205 C CA . PHE A 1 394 ? -12.087 -8.692 12.472 1.00 98.69 394 PHE A CA 1
ATOM 3206 C C . PHE A 1 394 ? -13.406 -8.172 11.891 1.00 98.69 394 PHE A C 1
ATOM 3208 O O . PHE A 1 394 ? -13.693 -6.978 11.962 1.00 98.69 394 PHE A O 1
ATOM 3215 N N . THR A 1 395 ? -14.232 -9.070 11.346 1.00 98.50 395 THR A N 1
ATOM 3216 C CA . THR A 1 395 ? -15.535 -8.722 10.757 1.00 98.50 395 THR A CA 1
ATOM 3217 C C . THR A 1 395 ? -16.435 -8.045 11.791 1.00 98.50 395 THR A C 1
ATOM 3219 O O . THR A 1 395 ? -16.968 -6.966 11.528 1.00 98.50 395 THR A O 1
ATOM 3222 N N . LYS A 1 396 ? -16.532 -8.620 12.998 1.00 98.31 396 LYS A N 1
ATOM 3223 C CA . LYS A 1 396 ? -17.287 -8.031 14.115 1.00 98.31 396 LYS A CA 1
ATOM 3224 C C . LYS A 1 396 ? -16.715 -6.683 14.544 1.00 98.31 396 LYS A C 1
ATOM 3226 O O . LYS A 1 396 ? -17.471 -5.741 14.752 1.00 98.31 396 LYS A O 1
ATOM 3231 N N . ALA A 1 397 ? -15.389 -6.560 14.626 1.00 98.44 397 ALA A N 1
ATOM 3232 C CA . ALA A 1 397 ? -14.740 -5.302 14.984 1.00 98.44 397 ALA A CA 1
ATOM 3233 C C . ALA A 1 397 ? -15.055 -4.178 13.981 1.00 98.44 397 ALA A C 1
ATOM 3235 O O . ALA A 1 397 ? -15.327 -3.045 14.386 1.00 98.44 397 ALA A O 1
ATOM 3236 N N . MET A 1 398 ? -15.055 -4.482 12.678 1.00 98.62 398 MET A N 1
ATOM 3237 C CA . MET A 1 398 ? -15.419 -3.525 11.628 1.00 98.62 398 MET A CA 1
ATOM 3238 C C . MET A 1 398 ? -16.897 -3.130 11.698 1.00 98.62 398 MET A C 1
ATOM 3240 O O . MET A 1 398 ? -17.208 -1.940 11.628 1.00 98.62 398 MET A O 1
ATOM 3244 N N . GLN A 1 399 ? -17.794 -4.103 11.881 1.00 98.38 399 GLN A N 1
ATOM 3245 C CA . GLN A 1 399 ? -19.232 -3.862 12.040 1.00 98.38 399 GLN A CA 1
ATOM 3246 C C . GLN A 1 399 ? -19.510 -2.975 13.255 1.00 98.38 399 GLN A C 1
ATOM 3248 O O . GLN A 1 399 ? -20.098 -1.908 13.097 1.00 98.38 399 GLN A O 1
ATOM 3253 N N . LEU A 1 400 ? -18.973 -3.329 14.426 1.00 98.44 400 LEU A N 1
ATOM 3254 C CA . LEU A 1 400 ? -19.116 -2.545 15.652 1.00 98.44 400 LEU A CA 1
ATOM 3255 C C . LEU A 1 400 ? -18.578 -1.119 15.486 1.00 98.44 400 LEU A C 1
ATOM 3257 O O . LEU A 1 400 ? -19.225 -0.149 15.874 1.00 98.44 400 LEU A O 1
ATOM 3261 N N . SER A 1 401 ? -17.403 -0.963 14.875 1.00 98.25 401 SER A N 1
ATOM 3262 C CA . SER A 1 401 ? -16.800 0.359 14.663 1.00 98.25 401 SER A CA 1
ATOM 3263 C C . SER A 1 401 ? -17.651 1.228 13.731 1.00 98.25 401 SER A C 1
ATOM 3265 O O . SER A 1 401 ? -17.838 2.420 13.992 1.00 98.25 401 SER A O 1
ATOM 3267 N N . HIS A 1 402 ? -18.214 0.633 12.674 1.00 97.69 402 HIS A N 1
ATOM 3268 C CA . HIS A 1 402 ? -19.157 1.303 11.784 1.00 97.69 402 HIS A CA 1
ATOM 3269 C C . HIS A 1 402 ? -20.467 1.653 12.499 1.00 97.69 402 HIS A C 1
ATOM 3271 O O . HIS A 1 402 ? -20.968 2.766 12.360 1.00 97.69 402 HIS A O 1
ATOM 3277 N N . GLU A 1 403 ? -21.016 0.751 13.305 1.00 97.62 403 GLU A N 1
ATOM 3278 C CA . GLU A 1 403 ? -22.235 1.017 14.061 1.00 97.62 403 GLU A CA 1
ATOM 3279 C C . GLU A 1 403 ? -22.035 2.123 15.091 1.00 97.62 403 GLU A C 1
ATOM 3281 O O . GLU A 1 403 ? -22.902 2.985 15.225 1.00 97.62 403 GLU A O 1
ATOM 3286 N N . LEU A 1 404 ? -20.884 2.176 15.764 1.00 97.19 404 LEU A N 1
ATOM 3287 C CA . LEU A 1 404 ? -20.585 3.197 16.765 1.00 97.19 404 LEU A CA 1
ATOM 3288 C C . LEU A 1 404 ? -20.264 4.556 16.152 1.00 97.19 404 LEU A C 1
ATOM 3290 O O . LEU A 1 404 ? -20.697 5.572 16.687 1.00 97.19 404 LEU A O 1
ATOM 3294 N N . LEU A 1 405 ? -19.523 4.616 15.046 1.00 96.19 405 LEU A N 1
ATOM 3295 C CA . LEU A 1 405 ? -18.944 5.874 14.551 1.00 96.19 405 LEU A CA 1
ATOM 3296 C C . LEU A 1 405 ? -19.387 6.251 13.132 1.00 96.19 405 LEU A C 1
ATOM 3298 O O . LEU A 1 405 ? -19.174 7.386 12.702 1.00 96.19 405 LEU A O 1
ATOM 3302 N N . GLY A 1 406 ? -20.028 5.338 12.405 1.00 94.19 406 GLY A N 1
ATOM 3303 C CA . GLY A 1 406 ? -20.465 5.531 11.026 1.00 94.19 406 GLY A CA 1
ATOM 3304 C C . GLY A 1 406 ? -19.322 6.017 10.141 1.00 94.19 406 GLY A C 1
ATOM 3305 O O . GLY A 1 406 ? -18.220 5.474 10.152 1.00 94.19 406 GLY A O 1
ATOM 3306 N N . ARG A 1 407 ? -19.569 7.116 9.424 1.00 89.38 407 ARG A N 1
ATOM 3307 C CA . ARG A 1 407 ? -18.596 7.759 8.527 1.00 89.38 407 ARG A CA 1
ATOM 3308 C C . ARG A 1 407 ? -17.344 8.310 9.240 1.00 89.38 407 ARG A C 1
ATOM 3310 O O . ARG A 1 407 ? -16.390 8.695 8.571 1.00 89.38 407 ARG A O 1
ATOM 3317 N N . ASN A 1 408 ? -17.347 8.399 10.570 1.00 94.56 408 ASN A N 1
ATOM 3318 C CA . ASN A 1 408 ? -16.233 8.927 11.367 1.00 94.56 408 ASN A CA 1
ATOM 3319 C C . ASN A 1 408 ? -15.329 7.828 11.942 1.00 94.56 408 ASN A C 1
ATOM 3321 O O . ASN A 1 408 ? -14.354 8.139 12.629 1.00 94.56 408 ASN A O 1
ATOM 3325 N N . ALA A 1 409 ? -15.643 6.555 11.693 1.00 96.62 409 ALA A N 1
ATOM 3326 C CA . ALA A 1 409 ? -14.820 5.450 12.154 1.00 96.62 409 ALA A CA 1
ATOM 3327 C C . ALA A 1 409 ? -13.372 5.601 11.662 1.00 96.62 409 ALA A C 1
ATOM 3329 O O . ALA A 1 409 ? -13.118 5.905 10.496 1.00 96.62 409 ALA A O 1
ATOM 3330 N N . PHE A 1 410 ? -12.437 5.411 12.597 1.00 97.12 410 PHE A N 1
ATOM 3331 C CA . PHE A 1 410 ? -10.987 5.447 12.378 1.00 97.12 410 PHE A CA 1
ATOM 3332 C C . PHE A 1 410 ? -10.438 6.774 11.842 1.00 97.12 410 PHE A C 1
ATOM 3334 O O . PHE A 1 410 ? -9.395 6.800 11.193 1.00 97.12 410 PHE A O 1
ATOM 3341 N N . ARG A 1 411 ? -11.129 7.886 12.102 1.00 94.19 411 ARG A N 1
ATOM 3342 C CA . ARG A 1 411 ? -10.758 9.223 11.628 1.00 94.19 411 ARG A CA 1
ATOM 3343 C C . ARG A 1 411 ? -10.706 10.195 12.791 1.00 94.19 411 ARG A C 1
ATOM 3345 O O . ARG A 1 411 ? -11.426 10.040 13.777 1.00 94.19 411 ARG A O 1
ATOM 3352 N N . LYS A 1 412 ? -9.908 11.249 12.647 1.00 90.94 412 LYS A N 1
ATOM 3353 C CA . LYS A 1 412 ? -10.078 12.453 13.467 1.00 90.94 412 LYS A CA 1
ATOM 3354 C C . LYS A 1 412 ? -11.285 13.216 12.935 1.00 90.94 412 LYS A C 1
ATOM 3356 O O . LYS A 1 412 ? -11.411 13.394 11.727 1.00 90.94 412 LYS A O 1
ATOM 3361 N N . PHE A 1 413 ? -12.181 13.652 13.809 1.00 90.69 413 PHE A N 1
ATOM 3362 C CA . PHE A 1 413 ? -13.399 14.351 13.400 1.00 90.69 413 PHE A CA 1
ATOM 3363 C C . PHE A 1 413 ? -13.806 15.407 14.419 1.00 90.69 413 PHE A C 1
ATOM 3365 O O . PHE A 1 413 ? -13.377 15.379 15.571 1.00 90.69 413 PHE A O 1
ATOM 3372 N N . ASN A 1 414 ? -14.645 16.339 13.981 1.00 84.81 414 ASN A N 1
ATOM 3373 C CA . ASN A 1 414 ? -15.225 17.375 14.816 1.00 84.81 414 ASN A CA 1
ATOM 3374 C C . ASN A 1 414 ? -16.736 17.436 14.542 1.00 84.81 414 ASN A C 1
ATOM 3376 O O . ASN A 1 414 ? -17.161 17.733 13.426 1.00 84.81 414 ASN A O 1
ATOM 3380 N N . LEU A 1 415 ? -17.542 17.134 15.564 1.00 83.12 415 LEU A N 1
ATOM 3381 C CA . LEU A 1 415 ? -19.001 17.070 15.426 1.00 83.12 415 LEU A CA 1
ATOM 3382 C C . LEU A 1 415 ? -19.641 18.445 15.209 1.00 83.12 415 LEU A C 1
ATOM 3384 O O . LEU A 1 415 ? -20.634 18.523 14.494 1.00 83.12 415 LEU A O 1
ATOM 3388 N N . ASP A 1 416 ? -19.068 19.511 15.773 1.00 77.88 416 ASP A N 1
ATOM 3389 C CA . ASP A 1 416 ? -19.632 20.865 15.693 1.00 77.88 416 ASP A CA 1
ATOM 3390 C C . ASP A 1 416 ? -19.532 21.429 14.268 1.00 77.88 416 ASP A C 1
ATOM 3392 O O . ASP A 1 416 ? -20.456 22.058 13.759 1.00 77.88 416 ASP A O 1
ATOM 3396 N N . SER A 1 417 ? -18.405 21.173 13.601 1.00 77.69 417 SER A N 1
ATOM 3397 C CA . SER A 1 417 ? -18.153 21.603 12.218 1.00 77.69 417 SER A CA 1
ATOM 3398 C C . SER A 1 417 ? -18.580 20.582 11.159 1.00 77.69 417 SER A C 1
ATOM 3400 O O . SER A 1 417 ? -18.563 20.898 9.971 1.00 77.69 417 SER A O 1
ATOM 3402 N N . GLY A 1 418 ? -18.893 19.348 11.564 1.00 74.62 418 GLY A N 1
ATOM 3403 C CA . GLY A 1 418 ? -19.161 18.221 10.667 1.00 74.62 418 GLY A CA 1
ATOM 3404 C C . GLY A 1 418 ? -17.945 17.713 9.879 1.00 74.62 418 GLY A C 1
ATOM 3405 O O . GLY A 1 418 ? -18.093 16.779 9.093 1.00 74.62 418 GLY A O 1
ATOM 3406 N N . ARG A 1 419 ? -16.752 18.297 10.081 1.00 75.81 419 ARG A N 1
ATOM 3407 C CA . ARG A 1 419 ? -15.523 17.936 9.359 1.00 75.81 419 ARG A CA 1
ATOM 3408 C C . ARG A 1 419 ? -14.923 16.632 9.876 1.00 75.81 419 ARG A C 1
ATOM 3410 O O . ARG A 1 419 ? -14.897 16.381 11.086 1.00 75.81 419 ARG A O 1
ATOM 3417 N N . ARG A 1 420 ? -14.331 15.853 8.968 1.00 85.12 420 ARG A N 1
ATOM 3418 C CA . ARG A 1 420 ? -13.498 14.686 9.296 1.00 85.12 420 ARG A CA 1
ATOM 3419 C C . ARG A 1 420 ? -12.203 14.677 8.479 1.00 85.12 420 ARG A C 1
ATOM 3421 O O . ARG A 1 420 ? -12.171 15.186 7.366 1.00 85.12 420 ARG A O 1
ATOM 3428 N N . GLY A 1 421 ? -11.165 14.062 9.029 1.00 81.81 421 GLY A N 1
ATOM 3429 C CA . GLY A 1 421 ? -9.901 13.799 8.345 1.00 81.81 421 GLY A CA 1
ATOM 3430 C C . GLY A 1 421 ? -9.869 12.442 7.626 1.00 81.81 421 GLY A C 1
ATOM 3431 O O . GLY A 1 421 ? -10.872 11.709 7.627 1.00 81.81 421 GLY A O 1
ATOM 3432 N N . PRO A 1 422 ? -8.717 12.092 7.027 1.00 86.69 422 PRO A N 1
ATOM 3433 C CA . PRO A 1 422 ? -8.494 10.804 6.377 1.00 86.69 422 PRO A CA 1
ATOM 3434 C C . PRO A 1 422 ? -8.474 9.663 7.407 1.00 86.69 422 PRO A C 1
ATOM 3436 O O . PRO A 1 422 ? -8.490 9.906 8.620 1.00 86.69 422 PRO A O 1
ATOM 3439 N N . VAL A 1 423 ? -8.495 8.406 6.949 1.00 92.19 423 VAL A N 1
ATOM 3440 C CA . VAL A 1 423 ? -8.388 7.262 7.874 1.00 92.19 423 VAL A CA 1
ATOM 3441 C C . VAL A 1 423 ? -7.016 7.301 8.529 1.00 92.19 423 VAL A C 1
ATOM 3443 O O . VAL A 1 423 ? -6.013 7.453 7.851 1.00 92.19 423 VAL A O 1
ATOM 3446 N N . ASN A 1 424 ? -6.948 7.146 9.841 1.00 93.50 424 ASN A N 1
ATOM 3447 C CA . ASN A 1 424 ? -5.698 7.154 10.584 1.00 93.50 424 ASN A CA 1
ATOM 3448 C C . ASN A 1 424 ? -5.352 5.720 11.016 1.00 93.50 424 ASN A C 1
ATOM 3450 O O . ASN A 1 424 ? -6.129 5.088 11.735 1.00 93.50 424 ASN A O 1
ATOM 3454 N N . LYS A 1 425 ? -4.184 5.204 10.597 1.00 94.31 425 LYS A N 1
ATOM 3455 C CA . LYS A 1 425 ? -3.718 3.832 10.901 1.00 94.31 425 LYS A CA 1
ATOM 3456 C C . LYS A 1 425 ? -3.669 3.555 12.411 1.00 94.31 425 LYS A C 1
ATOM 3458 O O . LYS A 1 425 ? -4.098 2.489 12.847 1.00 94.31 425 LYS A O 1
ATOM 3463 N N . ALA A 1 426 ? -3.217 4.525 13.210 1.00 94.06 426 ALA A N 1
ATOM 3464 C CA . ALA A 1 426 ? -3.130 4.418 14.667 1.00 94.06 426 ALA A CA 1
ATOM 3465 C C . ALA A 1 426 ? -4.513 4.419 15.357 1.00 94.06 426 ALA A C 1
ATOM 3467 O O . ALA A 1 426 ? -4.722 3.715 16.350 1.00 94.06 426 ALA A O 1
ATOM 3468 N N . LEU A 1 427 ? -5.488 5.169 14.830 1.00 96.56 427 LEU A N 1
ATOM 3469 C CA . LEU A 1 427 ? -6.887 5.070 15.264 1.00 96.56 427 LEU A CA 1
ATOM 3470 C C . LEU A 1 427 ? -7.502 3.738 14.854 1.00 96.56 427 LEU A C 1
ATOM 3472 O O . LEU A 1 427 ? -8.204 3.132 15.658 1.00 96.56 427 LEU A O 1
ATOM 3476 N N . PHE A 1 428 ? -7.218 3.275 13.636 1.00 97.62 428 PHE A N 1
ATOM 3477 C CA . PHE A 1 428 ? -7.694 1.992 13.138 1.00 97.62 428 PHE A CA 1
ATOM 3478 C C . PHE A 1 428 ? -7.277 0.852 14.064 1.00 97.62 428 PHE A C 1
ATOM 3480 O O . PHE A 1 428 ? -8.132 0.170 14.623 1.00 97.62 428 PHE A O 1
ATOM 3487 N N . GLU A 1 429 ? -5.974 0.685 14.296 1.00 95.50 429 GLU A N 1
ATOM 3488 C CA . GLU A 1 429 ? -5.460 -0.406 15.126 1.00 95.50 429 GLU A CA 1
ATOM 3489 C C . GLU A 1 429 ? -5.920 -0.315 16.587 1.00 95.50 429 GLU A C 1
ATOM 3491 O O . GLU A 1 429 ? -6.173 -1.350 17.196 1.00 95.50 429 GLU A O 1
ATOM 3496 N N . SER A 1 430 ? -6.053 0.891 17.152 1.00 97.31 430 SER A N 1
ATOM 3497 C CA . SER A 1 430 ? -6.426 1.046 18.560 1.00 97.31 430 SER A CA 1
ATOM 3498 C C . SER A 1 430 ? -7.920 0.831 18.758 1.00 97.31 430 SER A C 1
ATOM 3500 O O . SER A 1 430 ? -8.316 -0.028 19.537 1.00 97.31 430 SER A O 1
ATOM 3502 N N . TRP A 1 431 ? -8.774 1.542 18.025 1.00 98.06 431 TRP A N 1
ATOM 3503 C CA . TRP A 1 431 ? -10.222 1.439 18.200 1.00 98.06 431 TRP A CA 1
ATOM 3504 C C . TRP A 1 431 ? -10.764 0.071 17.792 1.00 98.06 431 TRP A C 1
ATOM 3506 O O . TRP A 1 431 ? -11.575 -0.491 18.529 1.00 98.06 431 TRP A O 1
ATOM 3516 N N . ALA A 1 432 ? -10.276 -0.503 16.685 1.00 97.88 432 ALA A N 1
ATOM 3517 C CA . ALA A 1 432 ? -10.721 -1.822 16.239 1.00 97.88 432 ALA A CA 1
ATOM 3518 C C . ALA A 1 432 ? -10.327 -2.939 17.220 1.00 97.88 432 ALA A C 1
ATOM 3520 O O . ALA A 1 432 ? -11.022 -3.947 17.289 1.00 97.88 432 ALA A O 1
ATOM 3521 N N . ASN A 1 433 ? -9.255 -2.766 18.000 1.00 98.25 433 ASN A N 1
ATOM 3522 C CA . ASN A 1 433 ? -8.886 -3.705 19.063 1.00 98.25 433 ASN A CA 1
ATOM 3523 C C . ASN A 1 433 ? -9.564 -3.401 20.406 1.00 98.25 433 ASN A C 1
ATOM 3525 O O . ASN A 1 433 ? -9.792 -4.320 21.187 1.00 98.25 433 ASN A O 1
ATOM 3529 N N . VAL A 1 434 ? -9.870 -2.135 20.704 1.00 98.12 434 VAL A N 1
ATOM 3530 C CA . VAL A 1 434 ? -10.402 -1.711 22.008 1.00 98.12 434 VAL A CA 1
ATOM 3531 C C . VAL A 1 434 ? -11.913 -1.895 22.097 1.00 98.12 434 VAL A C 1
ATOM 3533 O O . VAL A 1 434 ? -12.377 -2.455 23.085 1.00 98.12 434 VAL A O 1
ATOM 3536 N N . PHE A 1 435 ? -12.694 -1.453 21.105 1.00 97.62 435 PHE A N 1
ATOM 3537 C CA . PHE A 1 435 ? -14.161 -1.516 21.195 1.00 97.62 435 PHE A CA 1
ATOM 3538 C C . PHE A 1 435 ? -14.702 -2.940 21.398 1.00 97.62 4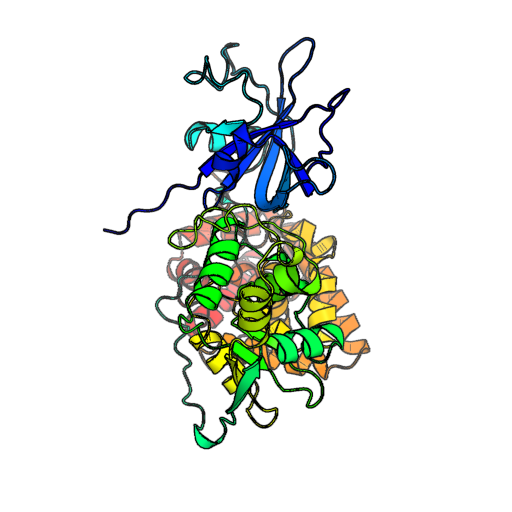35 PHE A C 1
ATOM 3540 O O . PHE A 1 435 ? -15.535 -3.106 22.289 1.00 97.62 435 PHE 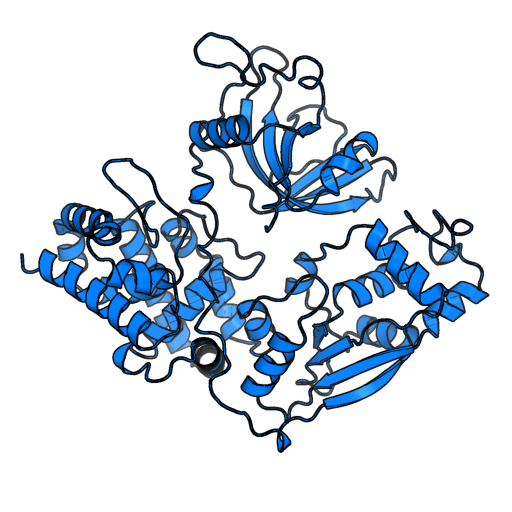A O 1
ATOM 3547 N N . PRO A 1 436 ? -14.205 -3.980 20.696 1.00 96.75 436 PRO A N 1
ATOM 3548 C CA . PRO A 1 436 ? -14.708 -5.345 20.877 1.00 96.75 436 PRO A CA 1
ATOM 3549 C C . PRO A 1 436 ? -14.428 -5.967 22.255 1.00 96.75 436 PRO A C 1
ATOM 3551 O O . PRO A 1 436 ? -14.946 -7.039 22.547 1.00 96.75 436 PRO A O 1
ATOM 3554 N N . GLN A 1 437 ? -13.607 -5.334 23.102 1.00 96.00 437 GLN A N 1
ATOM 3555 C CA . GLN A 1 437 ? -13.331 -5.816 24.464 1.00 96.00 437 GLN A CA 1
ATOM 3556 C C . GLN A 1 437 ? -14.425 -5.440 25.473 1.00 96.00 437 GLN A C 1
ATOM 3558 O O . GLN A 1 437 ? -14.374 -5.878 26.622 1.00 96.00 437 GLN A O 1
ATOM 3563 N N . TYR A 1 438 ? -15.392 -4.615 25.074 1.00 96.44 438 TYR A N 1
ATOM 3564 C CA . TYR A 1 438 ? -16.492 -4.167 25.923 1.00 96.44 438 TYR A CA 1
ATOM 3565 C C . TYR A 1 438 ? -17.822 -4.746 25.447 1.00 96.44 438 TYR A C 1
ATOM 3567 O O . TYR A 1 438 ? -17.936 -5.255 24.333 1.00 96.44 438 TYR A O 1
ATOM 3575 N N . ASN A 1 439 ? -18.844 -4.660 26.300 1.00 95.38 439 ASN A N 1
ATOM 3576 C CA . ASN A 1 439 ? -20.181 -5.105 25.941 1.00 95.38 439 ASN A CA 1
ATOM 3577 C C . ASN A 1 439 ? -20.746 -4.235 24.805 1.00 95.38 439 ASN A C 1
ATOM 3579 O O . ASN A 1 439 ? -20.927 -3.027 24.950 1.00 95.38 439 ASN A O 1
ATOM 3583 N N . GLU A 1 440 ? -21.043 -4.874 23.677 1.00 94.19 440 GLU A N 1
ATOM 3584 C CA . GLU A 1 440 ? -21.570 -4.227 22.477 1.00 94.19 440 GLU A CA 1
ATOM 3585 C C . GLU A 1 440 ? -22.881 -3.472 22.733 1.00 94.19 440 GLU A C 1
ATOM 3587 O O . GLU A 1 440 ? -23.020 -2.324 22.316 1.00 94.19 440 GLU A O 1
ATOM 3592 N N . GLN A 1 441 ? -23.821 -4.065 23.474 1.00 94.12 441 GLN A N 1
ATOM 3593 C CA . GLN A 1 441 ? -25.113 -3.434 23.752 1.00 94.12 441 GLN A CA 1
ATOM 3594 C C . GLN A 1 441 ? -24.943 -2.165 24.592 1.00 94.12 441 GLN A C 1
ATOM 3596 O O . GLN A 1 441 ? -25.558 -1.143 24.289 1.00 94.12 441 GLN A O 1
ATOM 3601 N N . GLU A 1 442 ? -24.074 -2.196 25.604 1.00 94.31 442 GLU A N 1
ATOM 3602 C CA . GLU A 1 442 ? -23.786 -1.017 26.425 1.00 94.31 442 GLU A CA 1
ATOM 3603 C C . GLU A 1 442 ? -23.113 0.096 25.606 1.00 94.31 442 GLU A C 1
ATOM 3605 O O . GLU A 1 442 ? -23.500 1.264 25.704 1.00 94.31 442 GLU A O 1
ATOM 3610 N N . LEU A 1 443 ? -22.153 -0.250 24.739 1.00 94.62 443 LEU A N 1
ATOM 3611 C CA . LEU A 1 443 ? -21.526 0.718 23.835 1.00 94.62 443 LEU A CA 1
ATOM 3612 C C . LEU A 1 443 ? -22.547 1.373 22.900 1.00 94.62 443 LEU A C 1
ATOM 3614 O O . LEU A 1 443 ? -22.497 2.588 22.694 1.00 94.62 443 LEU A O 1
ATOM 3618 N N . LEU A 1 444 ? -23.477 0.589 22.350 1.00 94.31 444 LEU A N 1
ATOM 3619 C CA . LEU A 1 444 ? -24.520 1.086 21.454 1.00 94.31 444 LEU A CA 1
ATOM 3620 C C . LEU A 1 444 ? -25.512 2.004 22.180 1.00 94.31 444 LEU A C 1
ATOM 3622 O O . LEU A 1 444 ? -25.881 3.042 21.626 1.00 94.31 444 LEU A O 1
ATOM 3626 N N . ILE A 1 445 ? -25.881 1.691 23.429 1.00 95.56 445 ILE A N 1
ATOM 3627 C CA . ILE A 1 445 ? -26.708 2.569 24.278 1.00 95.56 445 ILE A CA 1
ATOM 3628 C C . ILE A 1 445 ? -26.023 3.930 24.470 1.00 95.56 445 ILE A C 1
ATOM 3630 O O . ILE A 1 445 ? -26.662 4.976 24.341 1.00 95.56 445 ILE A O 1
ATOM 3634 N N . HIS A 1 446 ? -24.710 3.935 24.711 1.00 94.94 446 HIS A N 1
ATOM 3635 C CA . HIS A 1 446 ? -23.939 5.156 24.956 1.00 94.94 446 HIS A CA 1
ATOM 3636 C C . HIS A 1 446 ? -23.242 5.739 23.713 1.00 94.94 446 HIS A C 1
ATOM 3638 O O . HIS A 1 446 ? -22.388 6.628 23.830 1.00 94.94 446 HIS A O 1
ATOM 3644 N N . LYS A 1 447 ? -23.628 5.302 22.508 1.00 94.75 447 LYS A N 1
ATOM 3645 C CA . LYS A 1 447 ? -22.990 5.672 21.235 1.00 94.75 447 LYS A CA 1
ATOM 3646 C C . LYS A 1 447 ? -22.826 7.182 21.045 1.00 94.75 447 LYS A C 1
ATOM 3648 O O . LYS A 1 447 ? -21.753 7.644 20.664 1.00 94.75 447 LYS A O 1
ATOM 3653 N N . ASN A 1 448 ? -23.866 7.967 21.327 1.00 94.00 448 ASN A N 1
ATOM 3654 C CA . ASN A 1 448 ? -23.822 9.422 21.132 1.00 94.00 448 ASN A CA 1
ATOM 3655 C C . ASN A 1 448 ? -22.807 10.092 22.073 1.00 94.00 448 ASN A C 1
ATOM 3657 O O . ASN A 1 448 ? -22.032 10.948 21.648 1.00 94.00 448 ASN A O 1
ATOM 3661 N N . SER A 1 449 ? -22.763 9.668 23.338 1.00 94.38 449 SER A N 1
ATOM 3662 C CA . SER A 1 449 ? -21.783 10.153 24.316 1.00 94.38 449 SER A CA 1
ATOM 3663 C C . SER A 1 449 ? -20.356 9.756 23.931 1.00 94.38 449 SER A C 1
ATOM 3665 O O . SER A 1 449 ? -19.434 10.560 24.082 1.00 94.38 449 SER A O 1
ATOM 3667 N N . LEU A 1 450 ? -20.176 8.550 23.379 1.00 94.38 450 LEU A N 1
ATOM 3668 C CA . LEU A 1 450 ? -18.901 8.082 22.836 1.00 94.38 450 LEU A CA 1
ATOM 3669 C C . LEU A 1 450 ? -18.418 8.947 21.679 1.00 94.38 450 LEU A C 1
ATOM 3671 O O . LEU A 1 450 ? -17.299 9.459 21.732 1.00 94.38 450 LEU A O 1
ATOM 3675 N N . GLN A 1 451 ? -19.270 9.184 20.682 1.00 94.56 451 GLN A N 1
ATOM 3676 C CA . GLN A 1 451 ? -18.944 10.062 19.559 1.00 94.56 451 GLN A CA 1
ATOM 3677 C C . GLN A 1 451 ? -18.571 11.474 20.027 1.00 94.56 451 GLN A C 1
ATOM 3679 O O . GLN A 1 451 ? -17.596 12.039 19.536 1.00 94.56 451 GLN A O 1
ATOM 3684 N N . GLN A 1 452 ? -19.296 12.032 21.001 1.00 92.88 452 GLN A N 1
ATOM 3685 C CA . GLN A 1 452 ? -19.004 13.360 21.546 1.00 92.88 452 GLN A CA 1
ATOM 3686 C C . GLN A 1 452 ? -17.654 13.431 22.264 1.00 92.88 452 GLN A C 1
ATOM 3688 O O . GLN A 1 452 ? -16.887 14.365 22.021 1.00 92.88 452 GLN A O 1
ATOM 3693 N N . LYS A 1 453 ? -17.335 12.456 23.126 1.00 93.25 453 LYS A N 1
ATOM 3694 C CA . LYS A 1 453 ? -16.030 12.408 23.808 1.00 93.25 453 LYS A CA 1
ATOM 3695 C C . LYS A 1 453 ? -14.889 12.217 22.809 1.00 93.25 453 LYS A C 1
ATOM 3697 O O . LYS A 1 453 ? -13.906 12.950 22.887 1.00 93.25 453 LYS A O 1
ATOM 3702 N N . LEU A 1 454 ? -15.032 11.301 21.848 1.00 93.12 454 LEU A N 1
ATOM 3703 C CA . LEU A 1 454 ? -14.013 11.060 20.822 1.00 93.12 454 LEU A CA 1
ATOM 3704 C C . LEU A 1 454 ? -13.813 12.277 19.904 1.00 93.12 454 LEU A C 1
ATOM 3706 O O . LEU A 1 454 ? -12.681 12.656 19.638 1.00 93.12 454 LEU A O 1
ATOM 3710 N N . GLY A 1 455 ? -14.881 12.956 19.480 1.00 88.81 455 GLY A N 1
ATOM 3711 C CA . GLY A 1 455 ? -14.763 14.151 18.634 1.00 88.81 455 GLY A CA 1
ATOM 3712 C C . GLY A 1 455 ? -14.076 15.337 19.326 1.00 88.81 455 GLY A C 1
ATOM 3713 O O . GLY A 1 455 ? -13.465 16.173 18.662 1.00 88.81 455 GLY A O 1
ATOM 3714 N N . LYS A 1 456 ? -14.144 15.411 20.663 1.00 90.44 456 LYS A N 1
ATOM 3715 C CA . LYS A 1 456 ? -13.485 16.464 21.454 1.00 90.44 456 LYS A CA 1
ATOM 3716 C C . LYS A 1 456 ? -12.051 16.115 21.836 1.00 90.44 456 LYS A C 1
ATOM 3718 O O . LYS A 1 456 ? -11.203 17.006 21.830 1.00 90.44 456 LYS A O 1
ATOM 3723 N N . VAL A 1 457 ? -11.763 14.841 22.133 1.00 90.94 457 VAL A N 1
ATOM 3724 C CA . VAL A 1 457 ? -10.470 14.440 22.715 1.00 90.94 457 VAL A CA 1
ATOM 3725 C C . VAL A 1 457 ? -9.281 14.807 21.826 1.00 90.94 457 VAL A C 1
ATOM 3727 O O . VAL A 1 457 ? -8.228 15.155 22.344 1.00 90.94 457 VAL A O 1
ATOM 3730 N N . PHE A 1 458 ? -9.459 14.830 20.502 1.00 87.62 458 PHE A N 1
ATOM 3731 C CA . PHE A 1 458 ? -8.408 15.221 19.555 1.00 87.62 458 PHE A CA 1
ATOM 3732 C C . PHE A 1 458 ? -7.893 16.653 19.737 1.00 87.62 458 PHE A C 1
ATOM 3734 O O . PHE A 1 458 ? -6.774 16.950 19.333 1.00 87.62 458 PHE A O 1
ATOM 3741 N N . TRP A 1 459 ? -8.703 17.531 20.329 1.00 86.06 459 TRP A N 1
ATOM 3742 C CA . TRP A 1 459 ? -8.397 18.953 20.498 1.00 86.06 459 TRP A CA 1
ATOM 3743 C C . TRP A 1 459 ? -8.147 19.330 21.957 1.00 86.06 459 TRP A C 1
ATOM 3745 O O . TRP A 1 459 ? -7.562 20.372 22.232 1.00 86.06 459 TRP A O 1
ATOM 3755 N N . THR A 1 460 ? -8.588 18.490 22.895 1.00 88.94 460 THR A N 1
ATOM 3756 C CA . THR A 1 460 ? -8.423 18.720 24.336 1.00 88.94 460 THR A CA 1
ATOM 3757 C C . THR A 1 460 ? -7.280 17.916 24.947 1.00 88.94 460 THR A C 1
ATOM 3759 O O . THR A 1 460 ? -6.868 18.210 26.063 1.00 88.94 460 THR A O 1
ATOM 3762 N N . ASP A 1 461 ? -6.794 16.885 24.255 1.00 90.25 461 ASP A N 1
ATOM 3763 C CA . ASP A 1 461 ? -5.716 16.015 24.715 1.00 90.25 461 ASP A CA 1
ATOM 3764 C C . ASP A 1 461 ? -4.583 15.983 23.686 1.00 90.25 461 ASP A C 1
ATOM 3766 O O . ASP A 1 461 ? -4.607 15.234 22.703 1.00 90.25 461 ASP A O 1
ATOM 3770 N N . SER A 1 462 ? -3.581 16.831 23.918 1.00 87.44 462 SER A N 1
ATOM 3771 C CA . SER A 1 462 ? -2.418 16.953 23.040 1.00 87.44 462 SER A CA 1
ATOM 3772 C C . SER A 1 462 ? -1.588 15.675 22.979 1.00 87.44 462 SER A C 1
ATOM 3774 O O . SER A 1 462 ? -1.018 15.378 21.929 1.00 87.44 462 SER A O 1
ATOM 3776 N N . ASP A 1 463 ? -1.525 14.910 24.070 1.00 87.19 463 ASP A N 1
ATOM 3777 C CA . ASP A 1 463 ? -0.714 13.697 24.143 1.00 87.19 463 ASP A CA 1
ATOM 3778 C C . ASP A 1 463 ? -1.360 12.573 23.333 1.00 87.19 463 ASP A C 1
ATOM 3780 O O . ASP A 1 463 ? -0.684 11.906 22.543 1.00 87.19 463 ASP A O 1
ATOM 3784 N N . TYR A 1 464 ? -2.685 12.430 23.440 1.00 91.88 464 TYR A N 1
ATOM 3785 C CA . TYR A 1 464 ? -3.440 11.517 22.592 1.00 91.88 464 TYR A CA 1
ATOM 3786 C C . TYR A 1 464 ? -3.332 11.918 21.121 1.00 91.88 464 TYR A C 1
ATOM 3788 O O . TYR A 1 464 ? -2.933 11.099 20.296 1.00 91.88 464 TYR A O 1
ATOM 3796 N N . ALA A 1 465 ? -3.586 13.184 20.777 1.00 87.12 465 ALA A N 1
ATOM 3797 C CA . ALA A 1 465 ? -3.483 13.659 19.396 1.00 87.12 465 ALA A CA 1
ATOM 3798 C C . ALA A 1 465 ? -2.079 13.440 18.799 1.00 87.12 465 ALA A C 1
ATOM 3800 O O . ALA A 1 465 ? -1.946 12.996 17.652 1.00 87.12 465 ALA A O 1
ATOM 3801 N N . ARG A 1 466 ? -1.022 13.679 19.587 1.00 84.50 466 ARG A N 1
ATOM 3802 C CA . ARG A 1 466 ? 0.366 13.424 19.181 1.00 84.50 466 ARG A CA 1
ATOM 3803 C C . ARG A 1 466 ? 0.618 11.938 18.941 1.00 84.50 466 ARG A C 1
ATOM 3805 O O . ARG A 1 466 ? 1.199 11.601 17.912 1.00 84.50 466 ARG A O 1
ATOM 3812 N N . SER A 1 467 ? 0.125 11.065 19.823 1.00 87.75 467 SER A N 1
ATOM 3813 C CA . SER A 1 467 ? 0.283 9.606 19.709 1.00 87.75 467 SER A CA 1
ATOM 3814 C C . SER A 1 467 ? -0.326 8.997 18.435 1.00 87.75 467 SER A C 1
ATOM 3816 O O . SER A 1 467 ? 0.045 7.887 18.047 1.00 87.75 467 SER A O 1
ATOM 3818 N N . LEU A 1 468 ? -1.234 9.733 17.781 1.00 87.50 468 LEU A N 1
ATOM 3819 C CA . LEU A 1 468 ? -1.905 9.354 16.537 1.00 87.50 468 LEU A CA 1
ATOM 3820 C C . LEU A 1 468 ? -1.234 9.911 15.273 1.00 87.50 468 LEU A C 1
ATOM 3822 O O . LEU A 1 468 ? -1.591 9.488 14.180 1.00 87.50 468 LEU A O 1
ATOM 3826 N N . SER A 1 469 ? -0.326 10.884 15.395 1.00 76.75 469 SER A N 1
ATOM 3827 C CA . SER A 1 469 ? 0.156 11.679 14.245 1.00 76.75 469 SER A CA 1
ATOM 3828 C C . SER A 1 469 ? 1.674 11.653 14.068 1.00 76.75 469 SER A C 1
ATOM 3830 O O . SER A 1 469 ? 2.174 11.811 12.957 1.00 76.75 469 SER A O 1
ATOM 3832 N N . ALA A 1 470 ? 2.425 11.493 15.161 1.00 70.75 470 ALA A N 1
ATOM 3833 C CA . ALA A 1 470 ? 3.881 11.582 15.155 1.00 70.75 470 ALA A CA 1
ATOM 3834 C C . ALA A 1 470 ? 4.502 10.507 16.047 1.00 70.75 470 ALA A C 1
ATOM 3836 O O . ALA A 1 470 ? 4.048 10.284 17.171 1.00 70.75 470 ALA A O 1
ATOM 3837 N N . GLY A 1 471 ? 5.566 9.861 15.558 1.00 63.91 471 GLY A N 1
ATOM 3838 C CA . GLY A 1 471 ? 6.260 8.814 16.311 1.00 63.91 471 GLY A CA 1
ATOM 3839 C C . GLY A 1 471 ? 5.330 7.665 16.716 1.00 63.91 471 GLY A C 1
ATOM 3840 O O . GLY A 1 471 ? 5.462 7.117 17.813 1.00 63.91 471 GLY A O 1
ATOM 3841 N N . THR A 1 472 ? 4.371 7.328 15.849 1.00 71.81 472 THR A N 1
ATOM 3842 C CA . THR A 1 472 ? 3.309 6.324 16.050 1.00 71.81 472 THR A CA 1
ATOM 3843 C C . THR A 1 472 ? 3.867 4.943 16.396 1.00 71.81 472 THR A C 1
ATOM 3845 O O . THR A 1 472 ? 3.248 4.208 17.162 1.00 71.81 472 THR A O 1
ATOM 3848 N N . GLY A 1 473 ? 5.066 4.609 15.915 1.00 77.75 473 GLY A N 1
ATOM 3849 C CA . GLY A 1 473 ? 5.778 3.378 16.265 1.00 77.75 473 GLY A CA 1
ATOM 3850 C C . GLY A 1 473 ? 6.457 3.378 17.640 1.00 77.75 473 GLY A C 1
ATOM 3851 O O . GLY A 1 473 ? 6.944 2.333 18.067 1.00 77.75 473 GLY A O 1
ATOM 3852 N N . SER A 1 474 ? 6.519 4.504 18.359 1.00 85.06 474 SER A N 1
ATOM 3853 C CA . SER A 1 474 ? 7.150 4.543 19.684 1.00 85.06 474 SER A CA 1
ATOM 3854 C C . SER A 1 474 ? 6.317 3.804 20.732 1.00 85.06 474 SER A C 1
ATOM 3856 O O . SER A 1 474 ? 5.087 3.876 20.731 1.00 85.06 474 SER A O 1
ATOM 3858 N N . THR A 1 475 ? 6.981 3.128 21.672 1.00 88.31 475 THR A N 1
ATOM 3859 C CA . THR A 1 475 ? 6.304 2.421 22.777 1.00 88.31 475 THR A CA 1
ATOM 3860 C C . THR A 1 475 ? 5.384 3.341 23.580 1.00 88.31 475 THR A C 1
ATOM 3862 O O . THR A 1 475 ? 4.275 2.945 23.935 1.00 88.31 475 THR A O 1
ATOM 3865 N N . THR A 1 476 ? 5.805 4.587 23.816 1.00 88.75 476 THR A N 1
ATOM 3866 C CA . THR A 1 476 ? 4.998 5.608 24.494 1.00 88.75 476 THR A CA 1
ATOM 3867 C C . THR A 1 476 ? 3.750 5.970 23.693 1.00 88.75 476 THR A C 1
ATOM 3869 O O . THR A 1 476 ? 2.665 6.004 24.267 1.00 88.75 476 THR A O 1
ATOM 3872 N N . ALA A 1 477 ? 3.868 6.203 22.380 1.00 90.06 477 ALA A N 1
ATOM 3873 C CA . ALA A 1 477 ? 2.711 6.526 21.545 1.00 90.06 477 ALA A CA 1
ATOM 3874 C C . ALA A 1 477 ? 1.720 5.357 21.475 1.00 90.06 477 ALA A C 1
ATOM 3876 O O . ALA A 1 477 ? 0.518 5.579 21.602 1.00 90.06 477 ALA A O 1
ATOM 3877 N N . VAL A 1 478 ? 2.215 4.124 21.323 1.00 93.25 478 VAL A N 1
ATOM 3878 C CA . VAL A 1 478 ? 1.386 2.907 21.298 1.00 93.25 478 VAL A CA 1
ATOM 3879 C C . VAL A 1 478 ? 0.629 2.757 22.606 1.00 93.25 478 VAL A C 1
ATOM 3881 O O . VAL A 1 478 ? -0.596 2.673 22.608 1.00 93.25 478 VAL A O 1
ATOM 3884 N N . ARG A 1 479 ? 1.337 2.803 23.737 1.00 93.94 479 ARG A N 1
ATOM 3885 C CA . ARG A 1 479 ? 0.702 2.696 25.049 1.00 93.94 479 ARG A CA 1
ATOM 3886 C C . ARG A 1 479 ? -0.350 3.788 25.251 1.00 93.94 479 ARG A C 1
ATOM 3888 O O . ARG A 1 479 ? -1.483 3.465 25.595 1.00 93.94 479 ARG A O 1
ATOM 3895 N N . ASN A 1 480 ? -0.006 5.044 24.963 1.00 93.38 480 ASN A N 1
ATOM 3896 C CA . ASN A 1 480 ? -0.909 6.179 25.143 1.00 93.38 480 ASN A CA 1
ATOM 3897 C C . ASN A 1 480 ? -2.202 6.014 24.329 1.00 93.38 480 ASN A C 1
ATOM 3899 O O . ASN A 1 480 ? -3.289 6.087 24.900 1.00 93.38 480 ASN A O 1
ATOM 3903 N N . ARG A 1 481 ? -2.118 5.708 23.025 1.00 94.12 481 ARG A N 1
ATOM 3904 C CA . ARG A 1 481 ? -3.332 5.630 22.197 1.00 94.12 481 ARG A CA 1
ATOM 3905 C C . ARG A 1 481 ? -4.292 4.521 22.630 1.00 94.12 481 ARG A C 1
ATOM 3907 O O . ARG A 1 481 ? -5.504 4.737 22.621 1.00 94.12 481 ARG A O 1
ATOM 3914 N N . PHE A 1 482 ? -3.771 3.365 23.042 1.00 97.19 482 PHE A N 1
ATOM 3915 C CA . PHE A 1 482 ? -4.592 2.254 23.527 1.00 97.19 482 PHE A CA 1
ATOM 3916 C C . PHE A 1 482 ? -5.167 2.535 24.920 1.00 97.19 482 PHE A C 1
ATOM 3918 O O . PHE A 1 482 ? -6.371 2.383 25.131 1.00 97.19 482 PHE A O 1
ATOM 3925 N N . GLU A 1 483 ? -4.347 3.007 25.864 1.00 96.44 483 GLU A N 1
ATOM 3926 C CA . GLU A 1 483 ? -4.806 3.349 27.217 1.00 96.44 483 GLU A CA 1
ATOM 3927 C C . GLU A 1 483 ? -5.848 4.464 27.197 1.00 96.44 483 GLU A C 1
ATOM 3929 O O . GLU A 1 483 ? -6.851 4.395 27.914 1.00 96.44 483 GLU A O 1
ATOM 3934 N N . ARG A 1 484 ? -5.661 5.470 26.339 1.00 95.88 484 ARG A N 1
ATOM 3935 C CA . ARG A 1 484 ? -6.618 6.562 26.211 1.00 95.88 484 ARG A CA 1
ATOM 3936 C C . ARG A 1 484 ? -7.924 6.105 25.578 1.00 95.88 484 ARG A C 1
ATOM 3938 O O . ARG A 1 484 ? -8.979 6.482 26.082 1.00 95.88 484 ARG A O 1
ATOM 3945 N N . ALA A 1 485 ? -7.878 5.243 24.561 1.00 96.19 485 ALA A N 1
ATOM 3946 C CA . ALA A 1 485 ? -9.080 4.624 24.006 1.00 96.19 485 ALA A CA 1
ATOM 3947 C C . ALA A 1 485 ? -9.849 3.828 25.080 1.00 96.19 485 ALA A C 1
ATOM 3949 O O . ALA A 1 485 ? -11.048 4.046 25.261 1.00 96.19 485 ALA A O 1
ATOM 3950 N N . HIS A 1 486 ? -9.159 2.996 25.871 1.00 96.88 486 HIS A N 1
ATOM 3951 C CA . HIS A 1 486 ? -9.767 2.284 27.000 1.00 96.88 486 HIS A CA 1
ATOM 3952 C C . HIS A 1 486 ? -10.363 3.231 28.050 1.00 96.88 486 HIS A C 1
ATOM 3954 O O . HIS A 1 486 ? -11.466 2.993 28.543 1.00 96.88 486 HIS A O 1
ATOM 3960 N N . SER A 1 487 ? -9.644 4.299 28.408 1.00 95.69 487 SER A N 1
ATOM 3961 C CA . SER A 1 487 ? -10.094 5.299 29.381 1.00 95.69 487 SER A CA 1
ATOM 3962 C C . SER A 1 487 ? -11.370 6.000 28.916 1.00 95.69 487 SER A C 1
ATOM 3964 O O . SER A 1 487 ? -12.310 6.133 29.696 1.00 95.69 487 SER A O 1
ATOM 3966 N N . ILE A 1 488 ? -11.442 6.392 27.640 1.00 94.31 488 ILE A N 1
ATOM 3967 C CA . ILE A 1 488 ? -12.630 7.036 27.071 1.00 94.31 488 ILE A CA 1
ATOM 3968 C C . ILE A 1 488 ? -13.838 6.108 27.174 1.00 94.31 488 ILE A C 1
ATOM 3970 O O . ILE A 1 488 ? -14.868 6.538 27.690 1.00 94.31 488 ILE A O 1
ATOM 3974 N N . VAL A 1 489 ? -13.697 4.848 26.749 1.00 94.69 489 VAL A N 1
ATOM 3975 C CA . VAL A 1 489 ? -14.786 3.864 26.804 1.00 94.69 489 VAL A CA 1
ATOM 3976 C C . VAL A 1 489 ? -15.221 3.593 28.248 1.00 94.69 489 VAL A C 1
ATOM 3978 O O . VAL A 1 489 ? -16.408 3.676 28.552 1.00 94.69 489 VAL A O 1
ATOM 3981 N N . LYS A 1 490 ? -14.279 3.356 29.174 1.00 94.44 490 LYS A N 1
ATOM 3982 C CA . LYS A 1 490 ? -14.593 3.122 30.598 1.00 94.44 490 LYS A CA 1
ATOM 3983 C C . LYS A 1 490 ? -15.346 4.293 31.225 1.00 94.44 490 LYS A C 1
ATOM 3985 O O . LYS A 1 490 ? -16.356 4.076 31.876 1.00 94.44 490 LYS A O 1
ATOM 3990 N N . ASN A 1 491 ? -14.922 5.527 30.955 1.00 91.38 491 ASN A N 1
ATOM 3991 C CA . ASN A 1 491 ? -15.584 6.732 31.468 1.00 91.38 491 ASN A CA 1
ATOM 3992 C C . ASN A 1 491 ? -16.985 6.964 30.873 1.00 91.38 491 ASN A C 1
ATOM 3994 O O . ASN A 1 491 ? -17.638 7.945 31.217 1.00 91.38 491 ASN A O 1
ATOM 3998 N N . ILE A 1 492 ? -17.395 6.192 29.869 1.00 90.25 492 ILE A N 1
ATOM 3999 C CA . ILE A 1 492 ? -18.733 6.270 29.275 1.00 90.25 492 ILE A CA 1
ATOM 4000 C C . ILE A 1 492 ? -19.629 5.176 29.843 1.00 90.25 492 ILE A C 1
ATOM 4002 O O . ILE A 1 492 ? -20.793 5.442 30.113 1.00 90.25 492 ILE A O 1
ATOM 4006 N N . LEU A 1 493 ? -19.075 3.977 30.033 1.00 86.62 493 LEU A N 1
ATOM 4007 C CA . LEU A 1 493 ? -19.785 2.827 30.595 1.00 86.62 493 LEU A CA 1
ATOM 4008 C C . LEU A 1 493 ? -19.893 2.880 32.128 1.00 86.62 493 LEU A C 1
ATOM 4010 O O . LEU A 1 493 ? -20.747 2.233 32.720 1.00 86.62 493 LEU A O 1
ATOM 4014 N N . SER A 1 494 ? -19.032 3.655 32.785 1.00 79.69 494 SER A N 1
ATOM 4015 C CA . SER A 1 494 ? -19.065 3.932 34.226 1.00 79.69 494 SER A CA 1
ATOM 4016 C C . SER A 1 494 ? -18.967 5.449 34.446 1.00 79.69 494 SER A C 1
ATOM 4018 O O . SER A 1 494 ? -17.895 5.930 34.821 1.00 79.69 494 SER A O 1
ATOM 4020 N N . PRO A 1 495 ? -20.022 6.202 34.071 1.00 58.47 495 PRO A N 1
ATOM 4021 C CA . PRO A 1 495 ? -19.998 7.661 33.972 1.00 58.47 495 PRO A CA 1
ATOM 4022 C C . PRO A 1 495 ? -19.849 8.398 35.304 1.00 58.47 495 PRO A C 1
ATOM 4024 O O . PRO A 1 495 ? -20.318 7.878 36.343 1.00 58.47 495 PRO A O 1
#

Foldseek 3Di:
DDDPPDAWEKEAEDEPPDDPAPDDPQFKGKFFPVCVVSLLDPHYKYWYWYCDPDDWIWTWKIWTWAAKAADPVDNRMIMTTTHPIDTQPDTHTLADPVRDGLQNPCVVCVPPNMDTDDPVSRCVRCVSSVHRPLAFAEFDFDPPPFPPPPDDDDPVLWDKDKDKDFLQRVLVCVVVQQEDLDVLVVSRLRDDLQNLLQLLVCLLVLHADDAWEWECLPVSHTYTLPCSNVNCSLNCQLPVQRAAHDNYDPPVVRHRHGLVRDDPVSNVSNRGRIHIYIYGYSSRDLSNQLVCSQVVLPDDPRQDLVSSLCVSQDAQLNVLLVVLLPDPLLCQLQVVRYDCSNDRSSLLVLLQQLCLVPPLVNLPDLCVSVSSSVSSVCSRVDDPVVSVVSSVLLSVLSNLQCLLQPNQRQWAAAPVVRDTGYRFSLSSNQSSNQVVVDDSVLSNVLSVVLNNCRNCCCPVPPLLVCLRHYSVSDSSSSCSVNVVSNVSVCVRSVD

Radius of gyration: 25.37 Å; chains: 1; bounding box: 59×55×71 Å

Sequence (495 aa):
MFVMHSKTRLILTQYREGSDYADEIGRQYHFPRKYYGFFTLPEIEFIYYEPKRKGDGVYFGFGEIGSVTPDPKDPANFFAEIINYHPFKNPVSCQGQNGQSREIDLNTRAQMSVREIDSNLFNDLCKDGGLEIDSLGVESENSDSADAISNPFDPTKIKVDREPMSVFQVLRKIEFKEIILDPEFQRNLVWDLVRRSRLIESALLHLPLPAFYFDGNDTDKWTVVDGLQRLSTLRDFITKKDFRLTGLEYLGNIEGKSFNELPRGMQRQLEETQLMLFIIRPETPPEVKFTIFYRINTGGLVLTAQEIRHALFQGQATILLKALAESSEFKKATDWGVSDLRMDARECILRYIAFYLNPYTEYKRSDLNGFLSSTMKELNAMLPSSIEKLRGDFTKAMQLSHELLGRNAFRKFNLDSGRRGPVNKALFESWANVFPQYNEQELLIHKNSLQQKLGKVFWTDSDYARSLSAGTGSTTAVRNRFERAHSIVKNILSP

Secondary structure (DSSP, 8-state):
----PPPEEEEEE--SSS-SS--BTTTEEEEEGGGHHHHTSSSEEEEEEE--SSS--EEEEEEEEEEEEE-SS-TTEEEEEEEEEEEEEEEEESB-TTS-BS-TT-TTTTTSSEEE--HHHHHHHHHHTT--GGGSSBPPPB-TTT-S--S---GGG--EEEEEEEHHHHHHHHHTTSEE--HHHHTT----HHHHHHHHHHHHTTPPPPPEEEEEEETTEEEEEE-HHHHHHHHIIIII------S-SS-GGGTT--GGGS-HHHHHHHHHPEEEEEEE-TTS-HHHHHHHHHHH--SSSPPPHHHHHHHHTTTHHHHHHHHHHHSHHHHHHTTT---TTTTHHHHHHHHHHHHHHS-GGG--SS-HHHHHHHHHHHHHHS-HHHHHHHHHHHHHHHHHHHHHHGGGTTEEE-TTT--EEEE-HHHHHHHHHHGGGS-HHHHHHTHHHHHHHHHHHHHH-HHHHHHTTBSTTSHHHHHHHHHHHHHHHHHHH--

pLDDT: mean 84.16, std 14.24, range [22.56, 98.69]